Protein 4C92 (pdb70)

Solvent-accessible surface area: 27901 Å² total; per-residue (Å²): 156,84,51,118,69,31,101,44,92,126,98,5,11,0,5,0,45,31,3,16,14,0,4,6,14,12,91,24,63,2,46,98,9,14,4,20,0,64,102,1,22,4,10,14,21,35,71,143,53,74,69,29,0,38,42,114,33,26,43,2,5,0,35,0,48,6,0,0,14,22,3,77,10,72,59,110,42,4,53,117,63,12,141,80,32,100,140,15,89,11,46,85,0,24,58,49,34,58,119,74,28,83,110,74,62,105,105,35,51,120,47,19,49,74,5,21,198,90,6,59,21,47,43,51,94,148,57,34,24,9,115,170,8,103,4,38,123,29,70,67,36,3,6,51,2,0,4,89,52,1,49,107,72,103,5,36,0,2,0,52,36,84,12,61,0,102,4,41,3,72,35,13,43,126,69,15,7,4,87,0,34,110,30,56,64,58,93,60,178,50,24,21,132,21,30,27,9,141,58,5,28,0,37,0,33,0,2,25,2,2,40,11,71,49,102,36,15,69,39,112,50,0,18,48,0,0,106,68,6,0,140,45,57,115,113,132,97,25,6,30,12,27,11,60,130,24,14,90,39,98,0,47,0,26,6,64,19,10,19,31,3,39,0,23,0,8,0,0,12,30,121,12,10,0,0,0,16,90,1,63,7,50,43,22,40,38,63,103,120,54,70,48,77,68,72,82,85,33,80,3,1,4,0,41,0,54,8,0,6,1,5,1,46,91,76,19,3,14,61,64,0,72,119,17,86,54,91,103,5,58,0,7,8,71,98,17,26,14,4,66,3,50,0,58,40,17,27,80,184,13,16,0,4,0,28,112,2,27,34,34,42,26,79,27,35,10,46,46,81,67,92,55,100,76,60,65,22,47,107,18,134,59,5,8,0,33,0,79,26,0,12,11,3,65,21,35,98,124,157,100,72,58,0,68,83,23,3,79,163,5,52,111,95,43,1,3,0,2,2,38,65,48,18,8,0,46,9,54,0,29,1,41,24,132,148,2,14,0,0,0,63,68,0,25,0,71,60,10,24,41,139,64,82,112,59,38,102,110,19,49,70,4,97,16,96,2,1,1,5,7,95,28,0,0,0,1,6,40,49,6,64,139,91,61,11,83,101,11,18,77,87,3,59,30,113,56,0,7,0,0,2,59,24,0,4,4,1,12,9,110,0,68,0,18,29,82,162,23,25,0,0,0,23,92,1,41,2,16,59,25,13,49,139,84,75,91,55,55,67,23,158,38,39,0,14,4,40,9,89,10,1,4,3,1,1,43,59,118,134,149,23,24,100,6,42,85,31,82,102,52,114,0,81,0,57,6,111,51,45,6,26,0,32,0,35,0,70,0,32,16,148,117,21,6,0,2,0,48,96,1,33,1,65,15,91,114,81,100,9,51,43,180,23,29,60,0,2,0,16,2,84,6,1,3,8,5,6,28,38,145,53,61,129,111

InterPro domains:
  IPR001163 Sm domain, eukaryotic/archaea-type [PF01423] (48-113)
  IPR001163 Sm domain, eukaryotic/archaea-type [SM00651] (44-114)
  IPR010920 LSM domain superfamily [SSF50182] (46-134)
  IPR034104 Sm-like protein Lsm1 [cd01728] (40-115)
  IPR044642 U6 snRNA-associated Sm-like protein Lsm1/8 [PTHR15588] (42-142)
  IPR047575 Sm domain [PS52002] (41-118)

GO terms:
  GO:0000932 P-body (C, IDA)
  GO:0005634 nucleus (C, IDA)
  GO:0005737 cytoplasm (C, IDA)
  GO:0003682 chromatin binding (F, IDA)
  GO:0003729 mRNA binding (F, IDA)
  GO:1990726 Lsm1-7-Pat1 complex (C, IDA)
  GO:0000932 P-body (C, IMP)
  GO:0005737 cytoplasm (C, HDA)
  GO:0000288 nuclear-transcribed mRNA catabolic process, deadenylation-dependent decay (P, IMP)
  GO:0000290 deadenylation-dependent decapping of nuclear-transcribed mRNA (P, IMP)
  GO:0005634 nucleus (C, EXP)
  GO:0005737 cytoplasm (C, EXP)
  GO:0005515 protein binding (F, IPI)

B-factor: mean 45.68, std 22.92, range [10.75, 188.54]

Sequence (634 aa):
TAAIVSSVDRKIFVLLRDGRMLFGVLRTFDQYANLILQDCVERIYFSEENKYAEEDRGIFMIRGENVVMLGEVDIDKEDQPLEAMERIPFKEAWLTKQKNDEKRFKEETHKGKKMARHGIVYDFHKSDMYSENLYFQGSGSLFFSFFKTLVDQEVVVELKNDIEIKGTLQSVDQFLNLKLDNISCTDEKKYPHLGSVRNIFIRGSTVRYVYLNKNMVDTNLLQDATRREVMTERKMETPLDLLKLNLDERVYIKLRGARTLVGTLQAFDSHCNIVLSDAVETIYQLNNEELSESERRCEMVFIRGDTVTLISTPMLPLYLLTNAKGQQMQIELKNGEIIQGILTNVDNWMNLTLSNVTEYSEESAINSEDNAESSKAVKLNEIYIRGTFIKFIKLQDNPEILPLEVIDKTINQKVLIVLQSNREFEGTLVGFDDFVNVILEDAVEWLIDPEDESRNEKVMQHHGRMLLSGNNIAILVPGGKKSVTTEFLSDIIGKTVNVKLASGLLYSGRLESIDGFMNVALSSATEHYESNNNKLLNKFNSDVFLRGTQVMYISEQKIAILDLAKYKDSKIRVKLMGGKLVIGVLKGYDQLMNLVLDDTVEYMSISKNARKLGLTVIRGTILVSLSSAEGSDV

Foldseek 3Di:
DDKDKDADWFWKWWAWQQGWIKTFTWGIATPLGFTWGAFIKTKDDDVVQLEIEIDTDGIDTGGNVGTDDMDGDDPVVVCVSNVSGHYDYPVVRVVVVVVVLVVVVVVLVVVQVVVVVVVDHPPDDNSRSD/DDFQCADDAQCNVVSVVVLQAQPWKWWAFPVGKIKIFGFHDADSQGWTKGFQIDIDDDPPDDDDVVDGIDIGDRVGTDDIDDDPVSDDVVSSVVNVVVNVVRVVD/DQDVVNVVVVQAQHWKWWDFPQQKIKIFHWHDADPLGWTKGAFMKMKHWDDPPNDIDIDIDTDGIDIHGSVGTDDMDHD/DVVQVVVVVQAQFWKWWAFPVQKIKIFGWHDADPQGKTKGAFIKIDGPVLVVQPPVHDPHDPIDTDGMDIGGRVGTDDMGGPPD/DDDDPVVVVVVQQQFWKWWQFQAQKIKIAHWNDADPLGFTKGAQIWIWRADPPDNVPIDTPDGDHGIDTHGSVGTDDMGRNPDD/DVVVVVVVVQQQAWKWWAWQQQKIKIAGWPDADPLGWTKGAQIWIDGNDPPDDTPDTDHGIDIDGSVGTPDMGGDDD/DPDDCVVQAQAWKWWAFQVGKIKIFHWHDADPLGWTWGAQIWIAGPHDVRIDTDGTDIHGSVGTDDMDGPDDDDD

CATH classification: 2.30.30.100

Secondary structure (DSSP, 8-state):
-----EEEEEEEEEEETTS-EEEEEEEEE-TT--EEEEEEEEEEEETTTTEEEEEEEEEEEE-GGGEEEEEE--HHHHHHHHHTSEE--HHHHHHHHHHHHHHHHHHHHHHHHHHHTTT------TT---/---TT-SSTT-HHHHHHHTTTTSEEEEEETTS-EEEEEEEEE-TT--EEEEEEEE---SSS---TT---EEE-GGGEEEEEE-GGG--HHHHHHHHHHHHHHHT-/---HHHHHHTTTTSEEEEEETTTEEEEEEEEEE-TT--EEEEEEEEEEEEEETTEEEEEEEEEEEEEE-GGGEEEEE--/-HHHHHHHTSTT-EEEEEETTSEEEEEEEEEE-TT--EEEEEEEEEEHHHHHHTTS-SSTT--EEEEEEEE-GGGEEEEEEP--/----HHHHHHTTBTSEEEEEESSSEEEEEEEEEE-TT--EEEEEEEEEE--SS-TTS-EEEEE--SEEEE-TTSEEEEEET---/-HHHHHHHTTTTSEEEEEETTSEEEEEEEEEE-TT--EEEEEEEEEES-TTS---EE-SS-EEE-GGGEEEEEE---/--S-GGGGTTSEEEEEETTS-EEEEEEEEE-TT--EEEEEEEEE---TT-EEEEEEEEE-GGGEEEEEES--EE-

Radius of gyration: 25.47 Å; Cα contacts (8 Å, |Δi|>4): 1545; chains: 7; bounding box: 62×66×67 Å

Structure (mmCIF, N/CA/C/O backbone):
data_4C92
#
_entry.id   4C92
#
_cell.length_a   61.796
_cell.length_b   90.570
_cell.length_c   68.462
_cell.angle_alpha   90.00
_cell.angle_beta   100.80
_cell.angle_gamma   90.00
#
_symmetry.space_group_name_H-M   'P 1 21 1'
#
loop_
_entity.id
_entity.type
_entity.pdbx_description
1 polymer 'SM-LIKE PROTEIN LSM1'
2 polymer 'U6 SNRNA-ASSOCIATED SM-LIKE PROTEIN LSM2'
3 polymer 'U6 SNRNA-ASSOCIATED SM-LIKE PROTEIN LSM3'
4 polymer 'U6 SNRNA-ASSOCIATED SM-LIKE PROTEIN LSM4'
5 polymer 'U6 SNRNA-ASSOCIATED SM-LIKE PROTEIN LSM5'
6 polymer 'U6 SNRNA-ASSOCIATED SM-LIKE PROTEIN LSM6'
7 polymer 'U6 SNRNA-ASSOCIATED SM-LIKE PROTEIN LSM7'
8 water water
#
loop_
_atom_site.group_PDB
_atom_site.id
_atom_site.type_symbol
_atom_site.label_atom_id
_atom_site.label_alt_id
_atom_site.label_comp_id
_atom_site.label_asym_id
_atom_site.label_entity_id
_atom_site.label_seq_id
_atom_site.pdbx_PDB_ins_code
_atom_site.Cartn_x
_atom_site.Cartn_y
_atom_site.Cartn_z
_atom_site.occupancy
_atom_site.B_iso_or_equiv
_atom_site.auth_seq_id
_atom_site.auth_comp_id
_atom_site.auth_asym_id
_atom_site.auth_atom_id
_atom_site.pdbx_PDB_model_num
ATOM 1 N N . THR A 1 17 ? -19.163 -73.829 79.384 1.00 61.52 43 THR A N 1
ATOM 2 C CA . THR A 1 17 ? -18.198 -74.826 78.925 1.00 61.52 43 THR A CA 1
ATOM 3 C C . THR A 1 17 ? -18.242 -75.012 77.408 1.00 61.52 43 THR A C 1
ATOM 4 O O . THR A 1 17 ? -18.485 -76.111 76.910 1.00 61.52 43 THR A O 1
ATOM 6 N N . ALA A 1 18 ? -18.005 -73.934 76.672 1.00 59.45 44 ALA A N 1
ATOM 7 C CA . ALA A 1 18 ? -18.034 -74.002 75.219 1.00 59.45 44 ALA A CA 1
ATOM 8 C C . ALA A 1 18 ? -16.803 -74.724 74.681 1.00 59.45 44 ALA A C 1
ATOM 9 O O . ALA A 1 18 ? -15.697 -74.566 75.198 1.00 59.45 44 ALA A O 1
ATOM 11 N N . ALA A 1 19 ? -17.005 -75.535 73.652 1.00 50.77 45 ALA A N 1
ATOM 12 C CA . ALA A 1 19 ? -15.886 -76.132 72.938 1.00 50.77 45 ALA A CA 1
ATOM 13 C C . ALA A 1 19 ? -15.284 -75.114 71.973 1.00 50.77 45 ALA A C 1
ATOM 14 O O . ALA A 1 19 ? -15.976 -74.586 71.104 1.00 50.77 45 ALA A O 1
ATOM 16 N N . ILE A 1 20 ? -13.999 -74.826 72.149 1.00 36.60 46 ILE A N 1
ATOM 17 C CA . ILE A 1 20 ? -13.270 -74.019 71.186 1.00 36.60 46 ILE A CA 1
ATOM 18 C C . ILE A 1 20 ? -12.550 -74.933 70.212 1.00 36.60 46 ILE A C 1
ATOM 19 O O . ILE A 1 20 ? -11.429 -75.387 70.465 1.00 36.60 46 ILE A O 1
ATOM 24 N N . VAL A 1 21 ? -13.213 -75.167 69.084 1.00 30.04 47 VAL A N 1
ATOM 25 C CA . VAL A 1 21 ? -12.697 -76.017 68.022 1.00 24.88 47 VAL A CA 1
ATOM 26 C C . VAL A 1 21 ? -11.944 -75.227 66.927 1.00 28.96 47 VAL A C 1
ATOM 27 O O . VAL A 1 21 ? -12.556 -74.580 66.070 1.00 36.86 47 VAL A O 1
ATOM 31 N N . SER A 1 22 ? -10.616 -75.315 66.964 1.00 21.58 48 SER A N 1
ATOM 32 C CA . SER A 1 22 ? -9.737 -74.681 66.000 1.00 23.65 48 SER A CA 1
ATOM 33 C C . SER A 1 22 ? -9.510 -75.493 64.706 1.00 27.94 48 SER A C 1
ATOM 34 O O . SER A 1 22 ? -9.020 -76.639 64.756 1.00 28.31 48 SER A O 1
ATOM 37 N N . SER A 1 23 ? -9.857 -74.898 63.562 1.00 44.81 49 SER A N 1
ATOM 38 C CA . SER A 1 23 ? -9.530 -75.481 62.258 1.00 31.94 49 SER A CA 1
ATOM 39 C C . SER A 1 23 ? -8.234 -74.870 61.741 1.00 24.81 49 SER A C 1
ATOM 40 O O . SER A 1 23 ? -8.121 -73.657 61.581 1.00 42.76 49 SER A O 1
ATOM 43 N N . VAL A 1 24 ? -7.267 -75.700 61.438 1.00 18.33 50 VAL A N 1
ATOM 44 C CA . VAL A 1 24 ? -5.951 -75.303 61.004 1.00 16.77 50 VAL A CA 1
ATOM 45 C C . VAL A 1 24 ? -5.382 -76.242 59.942 1.00 24.70 50 VAL A C 1
ATOM 46 O O . VAL A 1 24 ? -6.021 -77.161 59.548 1.00 35.82 50 VAL A O 1
ATOM 50 N N . ASP A 1 25 ? -4.206 -75.940 59.437 1.00 30.08 51 ASP A N 1
ATOM 51 C CA . ASP A 1 25 ? -3.481 -76.848 58.579 1.00 36.48 51 ASP A CA 1
ATOM 52 C C . ASP A 1 25 ? -1.992 -76.650 58.725 1.00 38.22 51 ASP A C 1
ATOM 53 O O . ASP A 1 25 ? -1.455 -75.879 57.999 1.00 54.35 51 ASP A O 1
ATOM 58 N N . ARG A 1 26 ? -1.325 -77.369 59.597 1.00 21.05 52 ARG A N 1
ATOM 59 C CA . ARG A 1 26 ? 0.095 -77.249 59.734 1.00 19.77 52 ARG A CA 1
ATOM 60 C C . ARG A 1 26 ? 0.752 -78.584 59.703 1.00 14.21 52 ARG A C 1
ATOM 61 O O . ARG A 1 26 ? 0.166 -79.519 59.997 1.00 23.55 52 ARG A O 1
ATOM 69 N N . LYS A 1 27 ? 1.985 -78.649 59.298 1.00 20.37 53 LYS A N 1
ATOM 70 C CA . LYS A 1 27 ? 2.768 -79.865 59.401 1.00 24.99 53 LYS A CA 1
ATOM 71 C C . LYS A 1 27 ? 3.428 -79.808 60.780 1.00 24.61 53 LYS A C 1
ATOM 72 O O . LYS A 1 27 ? 4.090 -78.831 61.127 1.00 41.49 53 LYS A O 1
ATOM 78 N N . ILE A 1 28 ? 3.229 -80.869 61.552 1.00 36.06 54 ILE A N 1
ATOM 79 C CA . ILE A 1 28 ? 3.745 -80.946 62.909 1.00 35.00 54 ILE A CA 1
ATOM 80 C C . ILE A 1 28 ? 4.388 -82.293 63.205 1.00 34.20 54 ILE A C 1
ATOM 81 O O . ILE A 1 28 ? 4.241 -83.268 62.453 1.00 34.56 54 ILE A O 1
ATOM 86 N N . PHE A 1 29 ? 5.113 -82.329 64.316 1.00 31.41 55 PHE A N 1
ATOM 87 C CA . PHE A 1 29 ? 5.455 -83.579 64.959 1.00 30.41 55 PHE A CA 1
ATOM 88 C C . PHE A 1 29 ? 4.647 -83.626 66.254 1.00 27.63 55 PHE A C 1
ATOM 89 O O . PHE A 1 29 ? 4.318 -82.591 66.834 1.00 27.22 55 PHE A O 1
ATOM 97 N N . VAL A 1 30 ? 4.320 -84.840 66.679 1.00 35.32 56 VAL A N 1
ATOM 98 C CA . VAL A 1 30 ? 3.654 -85.090 67.937 1.00 32.96 56 VAL A CA 1
ATOM 99 C C . VAL A 1 30 ? 4.470 -86.168 68.606 1.00 25.68 56 VAL A C 1
ATOM 100 O O . VAL A 1 30 ? 4.830 -87.158 67.964 1.00 34.37 56 VAL A O 1
ATOM 104 N N . LEU A 1 31 ? 4.779 -85.972 69.884 1.00 16.77 57 LEU A N 1
ATOM 105 C CA . LEU A 1 31 ? 5.346 -87.033 70.702 1.00 25.58 57 LEU A CA 1
ATOM 106 C C . LEU A 1 31 ? 4.267 -87.543 71.662 1.00 17.37 57 LEU A C 1
ATOM 107 O O . LEU A 1 31 ? 3.650 -86.742 72.386 1.00 30.67 57 LEU A O 1
ATOM 112 N N . LEU A 1 32 ? 4.011 -88.859 71.651 1.00 16.72 58 LEU A N 1
ATOM 113 C CA . LEU A 1 32 ? 2.979 -89.421 72.529 1.00 28.72 58 LEU A CA 1
ATOM 114 C C . LEU A 1 32 ? 3.557 -89.958 73.839 1.00 19.82 58 LEU A C 1
ATOM 115 O O . LEU A 1 32 ? 4.748 -90.208 73.960 1.00 24.89 58 LEU A O 1
ATOM 120 N N . ARG A 1 33 ? 2.677 -90.171 74.804 1.00 15.64 59 ARG A N 1
ATOM 121 C CA . ARG A 1 33 ? 3.066 -90.621 76.139 1.00 25.27 59 ARG A CA 1
ATOM 122 C C . ARG A 1 33 ? 3.754 -91.980 76.060 1.00 23.43 59 ARG A C 1
ATOM 123 O O . ARG A 1 33 ? 4.633 -92.285 76.867 1.00 34.22 59 ARG A O 1
ATOM 131 N N . ASP A 1 34 ? 3.386 -92.779 75.048 1.00 28.30 60 ASP A N 1
ATOM 132 C CA . ASP A 1 34 ? 3.959 -94.122 74.902 1.00 23.90 60 ASP A CA 1
ATOM 133 C C . ASP A 1 34 ? 5.370 -94.111 74.282 1.00 30.41 60 ASP A C 1
ATOM 134 O O . ASP A 1 34 ? 6.065 -95.126 74.291 1.00 43.03 60 ASP A O 1
ATOM 139 N N . GLY A 1 35 ? 5.783 -92.955 73.765 1.00 32.99 61 GLY A N 1
ATOM 140 C CA . GLY A 1 35 ? 7.140 -92.768 73.281 1.00 19.48 61 GLY A CA 1
ATOM 141 C C . GLY A 1 35 ? 7.246 -92.699 71.757 1.00 15.39 61 GLY A C 1
ATOM 142 O O . GLY A 1 35 ? 8.323 -92.476 71.210 1.00 24.21 61 GLY A O 1
ATOM 143 N N . ARG A 1 36 ? 6.126 -92.848 71.065 1.00 24.26 62 ARG A N 1
ATOM 144 C CA . ARG A 1 36 ? 6.162 -92.816 69.616 1.00 34.59 62 ARG A CA 1
ATOM 145 C C . ARG A 1 36 ? 6.166 -91.392 69.032 1.00 29.56 62 ARG A C 1
ATOM 146 O O . ARG A 1 36 ? 5.563 -90.453 69.586 1.00 20.06 62 ARG A O 1
ATOM 154 N N . MET A 1 37 ? 6.862 -91.238 67.914 1.00 31.52 63 MET A N 1
ATOM 155 C CA . MET A 1 37 ? 6.850 -89.976 67.189 1.00 14.36 63 MET A CA 1
ATOM 156 C C . MET A 1 37 ? 5.958 -90.047 65.944 1.00 20.42 63 MET A C 1
ATOM 157 O O . MET A 1 37 ? 6.138 -90.910 65.076 1.00 25.64 63 MET A O 1
ATOM 162 N N . LEU A 1 38 ? 4.994 -89.140 65.866 1.00 24.84 64 LEU A N 1
ATOM 163 C CA . LEU A 1 38 ? 4.177 -89.005 64.675 1.00 20.40 64 LEU A CA 1
ATOM 164 C C . LEU A 1 38 ? 4.503 -87.709 63.943 1.00 26.69 64 LEU A C 1
ATOM 165 O O . LEU A 1 38 ? 4.812 -86.702 64.570 1.00 19.93 64 LEU A O 1
ATOM 170 N N . PHE A 1 39 ? 4.444 -87.765 62.610 1.00 20.06 65 PHE A N 1
ATOM 171 C CA . PHE A 1 39 ? 4.496 -86.586 61.741 1.00 17.21 65 PHE A CA 1
ATOM 172 C C . PHE A 1 39 ? 3.234 -86.591 60.895 1.00 25.42 65 PHE A C 1
ATOM 173 O O . PHE A 1 39 ? 2.839 -87.631 60.397 1.00 38.54 65 PHE A O 1
ATOM 181 N N . GLY A 1 40 ? 2.589 -85.443 60.738 1.00 22.18 66 GLY A N 1
ATOM 182 C CA . GLY A 1 40 ? 1.375 -85.387 59.945 1.00 15.41 66 GLY A CA 1
ATOM 183 C C . GLY A 1 40 ? 0.888 -83.972 59.708 1.00 19.35 66 GLY A C 1
ATOM 184 O O . GLY A 1 40 ? 1.607 -82.998 59.926 1.00 26.28 66 GLY A O 1
ATOM 185 N N . VAL A 1 41 ? -0.358 -83.861 59.275 1.00 17.07 67 VAL A N 1
ATOM 186 C CA . VAL A 1 41 ? -0.982 -82.562 59.090 1.00 27.92 67 VAL A CA 1
ATOM 187 C C . VAL A 1 41 ? -2.098 -82.347 60.116 1.00 17.69 67 VAL A C 1
ATOM 188 O O . VAL A 1 41 ? -3.121 -83.037 60.135 1.00 13.93 67 VAL A O 1
ATOM 192 N N . LEU A 1 42 ? -1.904 -81.353 60.965 1.00 19.50 68 LEU A N 1
ATOM 193 C CA . LEU A 1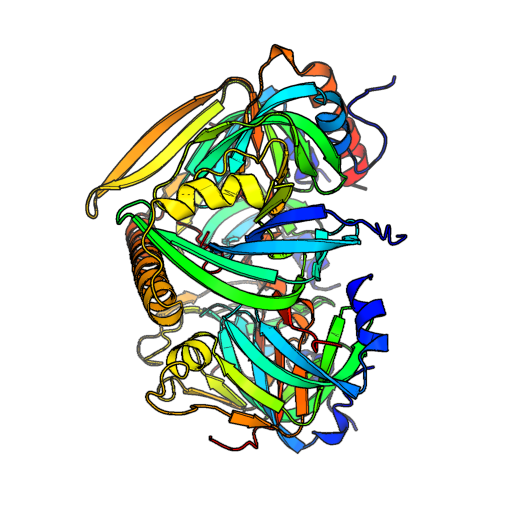 42 ? -2.898 -81.052 61.964 1.00 14.86 68 LEU A CA 1
ATOM 194 C C . LEU A 1 42 ? -4.028 -80.260 61.329 1.00 25.98 68 LEU A C 1
ATOM 195 O O . LEU A 1 42 ? -3.791 -79.262 60.668 1.00 33.43 68 LEU A O 1
ATOM 200 N N . ARG A 1 43 ? -5.257 -80.722 61.516 1.00 17.63 69 ARG A N 1
ATOM 201 C CA . ARG A 1 43 ? -6.418 -80.079 60.911 1.00 15.12 69 ARG A CA 1
ATOM 202 C C . ARG A 1 43 ? -7.356 -79.466 61.944 1.00 16.52 69 ARG A C 1
ATOM 203 O O . ARG A 1 43 ? -8.028 -78.474 61.681 1.00 33.05 69 ARG A O 1
ATOM 211 N N . THR A 1 44 ? -7.420 -80.089 63.113 1.00 18.35 70 THR A N 1
ATOM 212 C CA . THR A 1 44 ? -8.440 -79.758 64.078 1.00 23.50 70 THR A CA 1
ATOM 213 C C . THR A 1 44 ? -7.903 -80.052 65.441 1.00 22.81 70 THR A C 1
ATOM 214 O O . THR A 1 44 ? -7.133 -80.991 65.631 1.00 20.67 70 THR A O 1
ATOM 218 N N . PHE A 1 45 ? -8.272 -79.204 66.383 1.00 20.55 71 PHE A N 1
ATOM 219 C CA . PHE A 1 45 ? -7.993 -79.455 67.789 1.00 25.01 71 PHE A CA 1
ATOM 220 C C . PHE A 1 45 ? -8.933 -78.625 68.641 1.00 25.28 71 PHE A C 1
ATOM 221 O O . PHE A 1 45 ? -9.531 -77.643 68.177 1.00 35.29 71 PHE A O 1
ATOM 229 N N . ASP A 1 46 ? -9.101 -79.074 69.878 1.00 20.35 72 ASP A N 1
ATOM 230 C CA . ASP A 1 46 ? -9.890 -78.351 70.836 1.00 17.38 72 ASP A CA 1
ATOM 231 C C . ASP A 1 46 ? -8.959 -77.948 71.986 1.00 19.12 72 ASP A C 1
ATOM 232 O O . ASP A 1 46 ? -7.745 -78.199 71.929 1.00 25.86 72 ASP A O 1
ATOM 237 N N . GLN A 1 47 ? -9.525 -77.340 73.020 1.00 34.53 73 GLN A N 1
ATOM 238 C CA . GLN A 1 47 ? -8.722 -76.820 74.111 1.00 32.22 73 GLN A CA 1
ATOM 239 C C . GLN A 1 47 ? -8.176 -77.905 75.051 1.00 34.24 73 GLN A C 1
ATOM 240 O O . GLN A 1 47 ? -7.395 -77.624 75.958 1.00 32.50 73 GLN A O 1
ATOM 246 N N . TYR A 1 48 ? -8.582 -79.149 74.834 1.00 23.65 74 TYR A N 1
ATOM 247 C CA . TYR A 1 48 ? -8.032 -80.260 75.601 1.00 24.00 74 TYR A CA 1
ATOM 248 C C . TYR A 1 48 ? -6.846 -80.903 74.900 1.00 28.04 74 TYR A C 1
ATOM 249 O O . TYR A 1 48 ? -6.271 -81.865 75.398 1.00 24.33 74 TYR A O 1
ATOM 258 N N . ALA A 1 49 ? -6.491 -80.363 73.737 1.00 31.55 75 ALA A N 1
ATOM 259 C CA . ALA A 1 49 ? -5.434 -80.913 72.897 1.00 24.08 75 ALA A CA 1
ATOM 260 C C . ALA A 1 49 ? -5.798 -82.275 72.269 1.00 24.62 75 ALA A C 1
ATOM 261 O O . ALA A 1 49 ? -4.921 -83.086 71.964 1.00 22.62 75 ALA A O 1
ATOM 263 N N . ASN A 1 50 ? -7.094 -82.516 72.091 1.00 30.08 76 ASN A N 1
ATOM 264 C CA . ASN A 1 50 ? -7.552 -83.586 71.217 1.00 37.92 76 ASN A CA 1
ATOM 265 C C . ASN A 1 50 ? -7.234 -83.181 69.766 1.00 32.81 76 ASN A C 1
ATOM 266 O O . ASN A 1 50 ? -7.542 -82.069 69.363 1.00 34.88 76 ASN A O 1
ATOM 271 N N . LEU A 1 51 ? -6.605 -84.060 68.994 1.00 24.75 77 LEU A N 1
ATOM 272 C CA . LEU A 1 51 ? -6.161 -83.691 67.648 1.00 25.59 77 LEU A CA 1
ATOM 273 C C . LEU A 1 51 ? -6.710 -84.591 66.557 1.00 17.28 77 LEU A C 1
ATOM 274 O O . LEU A 1 51 ? -6.896 -85.802 66.747 1.00 16.93 77 LEU A O 1
ATOM 279 N N . ILE A 1 52 ? -6.948 -83.992 65.402 1.00 26.45 78 ILE A N 1
ATOM 280 C CA . ILE A 1 52 ? -7.194 -84.743 64.196 1.00 30.17 78 ILE A CA 1
ATOM 281 C C . ILE A 1 52 ? -6.043 -84.465 63.247 1.00 19.64 78 ILE A C 1
ATOM 282 O O . ILE A 1 52 ? -5.791 -83.302 62.864 1.00 21.55 78 ILE A O 1
ATOM 287 N N . LEU A 1 53 ? -5.334 -85.538 62.898 1.00 22.59 79 LEU A N 1
ATOM 288 C CA . LEU A 1 53 ? -4.206 -85.462 61.997 1.00 32.64 79 LEU A CA 1
ATOM 289 C C . LEU A 1 53 ? -4.501 -86.182 60.688 1.00 25.42 79 LEU A C 1
ATOM 290 O O . LEU A 1 53 ? -5.186 -87.211 60.661 1.00 23.87 79 LEU A O 1
ATOM 295 N N . GLN A 1 54 ? -3.940 -85.638 59.616 1.00 30.33 80 GLN A N 1
ATOM 296 C CA . GLN A 1 54 ? -4.130 -86.140 58.264 1.00 24.86 80 GLN A CA 1
ATOM 297 C C . GLN A 1 54 ? -2.773 -86.621 57.798 1.00 23.75 80 GLN A C 1
ATOM 298 O O . GLN A 1 54 ? -1.749 -86.114 58.264 1.00 26.68 80 GLN A O 1
ATOM 304 N N . ASP A 1 55 ? -2.760 -87.600 56.897 1.00 17.06 81 ASP A N 1
ATOM 305 C CA . ASP A 1 55 ? -1.515 -88.123 56.331 1.00 16.44 81 ASP A CA 1
ATOM 306 C C . ASP A 1 55 ? -0.433 -88.378 57.369 1.00 23.06 81 ASP A C 1
ATOM 307 O O . ASP A 1 55 ? 0.716 -87.994 57.191 1.00 26.23 81 ASP A O 1
ATOM 312 N N . CYS A 1 56 ? -0.808 -89.031 58.464 1.00 20.42 82 CYS A N 1
ATOM 313 C CA . CYS A 1 56 ? 0.159 -89.354 59.502 1.00 18.70 82 CYS A CA 1
ATOM 314 C C . CYS A 1 56 ? 1.219 -90.343 59.084 1.00 23.73 82 CYS A C 1
ATOM 315 O O . CYS A 1 56 ? 0.970 -91.264 58.317 1.00 41.72 82 CYS A O 1
ATOM 318 N N . VAL A 1 57 ? 2.380 -90.172 59.697 1.00 36.62 83 VAL A N 1
ATOM 319 C CA . VAL A 1 57 ? 3.511 -91.055 59.543 1.00 40.82 83 VAL A CA 1
ATOM 320 C C . VAL A 1 57 ? 4.105 -91.370 60.916 1.00 39.69 83 VAL A C 1
ATOM 321 O O . VAL A 1 57 ? 4.374 -90.467 61.709 1.00 35.79 83 VAL A O 1
ATOM 325 N N . GLU A 1 58 ? 4.283 -92.647 61.222 1.00 34.14 84 GLU A N 1
ATOM 326 C CA . GLU A 1 58 ? 5.061 -92.997 62.396 1.00 21.65 84 GLU A CA 1
ATOM 327 C C . GLU A 1 58 ? 6.517 -93.202 62.017 1.00 21.65 84 GLU A C 1
ATOM 328 O O . GLU A 1 58 ? 6.847 -94.001 61.137 1.00 30.08 84 GLU A O 1
ATOM 334 N N . ARG A 1 59 ? 7.379 -92.472 62.708 1.00 23.75 85 ARG A N 1
ATOM 335 C CA . ARG A 1 59 ? 8.802 -92.444 62.441 1.00 30.55 85 ARG A CA 1
ATOM 336 C C . ARG A 1 59 ? 9.532 -92.832 63.710 1.00 32.25 85 ARG A C 1
ATOM 337 O O . ARG A 1 59 ? 9.211 -92.339 64.793 1.00 29.11 85 ARG A O 1
ATOM 345 N N . ILE A 1 60 ? 10.496 -93.734 63.570 1.00 26.97 86 ILE A N 1
ATOM 346 C CA . ILE A 1 60 ? 11.370 -94.150 64.650 1.00 19.29 86 ILE A CA 1
ATOM 347 C C . ILE A 1 60 ? 12.820 -93.812 64.296 1.00 40.33 86 ILE A C 1
ATOM 348 O O . ILE A 1 60 ? 13.277 -94.100 63.182 1.00 27.71 86 ILE A O 1
ATOM 353 N N . TYR A 1 61 ? 13.537 -93.181 65.224 1.00 34.27 87 TYR A N 1
ATOM 354 C CA . TYR A 1 61 ? 14.945 -92.843 65.013 1.00 30.24 87 TYR A CA 1
ATOM 355 C C . TYR A 1 61 ? 15.843 -93.670 65.920 1.00 28.70 87 TYR A C 1
ATOM 356 O O . TYR A 1 61 ? 15.487 -93.973 67.054 1.00 46.08 87 TYR A O 1
ATOM 365 N N . PHE A 1 62 ? 17.000 -94.050 65.398 1.00 48.61 88 PHE A N 1
ATOM 366 C CA . PHE A 1 62 ? 18.086 -94.600 66.191 1.00 60.88 88 PHE A CA 1
ATOM 367 C C . PHE A 1 62 ? 19.322 -93.884 65.683 1.00 70.87 88 PHE A C 1
ATOM 368 O O . PHE A 1 62 ? 20.016 -94.386 64.797 1.00 58.61 88 PHE A O 1
ATOM 376 N N . SER A 1 63 ? 19.578 -92.698 66.218 1.00 77.94 89 SER A N 1
ATOM 377 C CA . SER A 1 63 ? 20.723 -91.905 65.794 1.00 74.82 89 SER A CA 1
ATOM 378 C C . SER A 1 63 ? 22.026 -92.573 66.227 1.00 81.55 89 SER A C 1
ATOM 379 O O . SER A 1 63 ? 23.092 -92.308 65.668 1.00 76.56 89 SER A O 1
ATOM 382 N N . GLU A 1 64 ? 21.925 -93.453 67.217 1.00 81.06 90 GLU A N 1
ATOM 383 C CA . GLU A 1 64 ? 23.080 -94.177 67.725 1.00 79.61 90 GLU A CA 1
ATOM 384 C C . GLU A 1 64 ? 23.537 -95.272 66.756 1.00 83.19 90 GLU A C 1
ATOM 385 O O . GLU A 1 64 ? 24.561 -95.918 66.978 1.00 66.51 90 GLU A O 1
ATOM 391 N N . GLU A 1 65 ? 22.782 -95.484 65.682 1.00 59.72 91 GLU A N 1
ATOM 392 C CA . GLU A 1 65 ? 23.175 -96.460 64.666 1.00 57.25 91 GLU A CA 1
ATOM 393 C C . GLU A 1 65 ? 22.972 -95.961 63.239 1.00 51.67 91 GLU A C 1
ATOM 394 O O . GLU A 1 65 ? 23.131 -96.724 62.285 1.00 65.08 91 GLU A O 1
ATOM 396 N N . ASN A 1 66 ? 22.641 -94.679 63.103 1.00 61.01 92 ASN A N 1
ATOM 397 C CA . ASN A 1 66 ? 22.362 -94.058 61.803 1.00 66.06 92 ASN A CA 1
ATOM 398 C C . ASN A 1 66 ? 21.262 -94.759 61.007 1.00 59.66 92 ASN A C 1
ATOM 399 O O . ASN A 1 66 ? 21.354 -94.893 59.781 1.00 66.69 92 ASN A O 1
ATOM 404 N N . LYS A 1 67 ? 20.228 -95.204 61.718 1.00 65.08 93 LYS A N 1
ATOM 405 C CA . LYS A 1 67 ? 19.094 -95.886 61.107 1.00 74.85 93 LYS A CA 1
ATOM 406 C C . LYS A 1 67 ? 17.763 -95.274 61.521 1.00 70.60 93 LYS A C 1
ATOM 407 O O . LYS A 1 67 ? 17.623 -94.759 62.629 1.00 76.44 93 LYS A O 1
ATOM 413 N N . TYR A 1 68 ? 16.788 -95.345 60.621 1.00 41.05 94 TYR A N 1
ATOM 414 C CA . TYR A 1 68 ? 15.448 -94.856 60.888 1.00 44.52 94 TYR A CA 1
ATOM 415 C C . TYR A 1 68 ? 14.420 -95.697 60.153 1.00 36.29 94 TYR A C 1
ATOM 416 O O . TYR A 1 68 ? 14.773 -96.558 59.357 1.00 53.16 94 TYR A O 1
ATOM 425 N N . ALA A 1 69 ? 13.145 -95.437 60.418 1.00 24.15 95 ALA A N 1
ATOM 426 C CA . ALA A 1 69 ? 12.058 -96.199 59.813 1.00 28.39 95 ALA A CA 1
ATOM 427 C C . ALA A 1 69 ? 10.789 -95.366 59.778 1.00 37.72 95 ALA A C 1
ATOM 428 O O . ALA A 1 69 ? 10.537 -94.554 60.670 1.00 45.74 95 ALA A O 1
ATOM 430 N N . GLU A 1 70 ? 10.011 -95.545 58.719 1.00 36.39 96 GLU A N 1
ATOM 431 C CA . GLU A 1 70 ? 8.716 -94.892 58.592 1.00 18.07 96 GLU A CA 1
ATOM 432 C C . GLU A 1 70 ? 7.662 -95.929 58.262 1.00 23.14 96 GLU A C 1
ATOM 433 O O . GLU A 1 70 ? 7.964 -97.019 57.788 1.00 54.16 96 GLU A O 1
ATOM 439 N N . GLU A 1 71 ? 6.418 -95.564 58.529 1.00 21.32 97 GLU A N 1
ATOM 440 C CA . GLU A 1 71 ? 5.275 -96.348 58.126 1.00 22.93 97 GLU A CA 1
ATOM 441 C C . GLU A 1 71 ? 4.086 -95.402 58.161 1.00 23.81 97 GLU A C 1
ATOM 442 O O . GLU A 1 71 ? 4.008 -94.550 59.064 1.00 24.09 97 GLU A O 1
ATOM 448 N N . ASP A 1 72 ? 3.174 -95.541 57.199 1.00 29.52 98 ASP A N 1
ATOM 449 C CA . ASP A 1 72 ? 2.006 -94.662 57.083 1.00 43.64 98 ASP A CA 1
ATOM 450 C C . ASP A 1 72 ? 0.887 -95.041 58.050 1.00 25.88 98 ASP A C 1
ATOM 451 O O . ASP A 1 72 ? 0.644 -96.227 58.300 1.00 24.15 98 ASP A O 1
ATOM 456 N N . ARG A 1 73 ? 0.197 -94.031 58.577 1.00 20.02 99 ARG A N 1
ATOM 457 C CA . ARG A 1 73 ? -0.830 -94.235 59.592 1.00 22.40 99 ARG A CA 1
ATOM 458 C C . ARG A 1 73 ? -2.140 -93.571 59.194 1.00 28.02 99 ARG A C 1
ATOM 459 O O . ARG A 1 73 ? -3.183 -93.874 59.752 1.00 34.66 99 ARG A O 1
ATOM 467 N N . GLY A 1 74 ? -2.092 -92.662 58.230 1.00 26.98 100 GLY A N 1
ATOM 468 C CA . GLY A 1 74 ? -3.316 -92.107 57.685 1.00 19.45 100 GLY A CA 1
ATOM 469 C C . GLY A 1 74 ? -3.956 -91.011 58.521 1.00 20.80 100 GLY A C 1
ATOM 470 O O . GLY A 1 74 ? -3.310 -90.021 58.879 1.00 24.67 100 GLY A O 1
ATOM 471 N N . ILE A 1 75 ? -5.245 -91.183 58.790 1.00 27.09 101 ILE A N 1
ATOM 472 C CA . ILE A 1 75 ? -6.030 -90.237 59.556 1.00 30.33 101 ILE A CA 1
ATOM 473 C C . ILE A 1 75 ? -6.148 -90.682 61.026 1.00 34.93 101 ILE A C 1
ATOM 474 O O . ILE A 1 75 ? -6.763 -91.710 61.341 1.00 29.70 101 ILE A O 1
ATOM 479 N N . PHE A 1 76 ? -5.547 -89.882 61.906 1.00 30.16 102 PHE A N 1
ATOM 480 C CA . PHE A 1 76 ? -5.503 -90.139 63.347 1.00 42.79 102 PHE A CA 1
ATOM 481 C C . PHE A 1 76 ? -6.311 -89.133 64.159 1.00 33.96 102 PHE A C 1
ATOM 482 O O . PHE A 1 76 ? -6.127 -87.910 64.049 1.00 29.27 102 PHE A O 1
ATOM 490 N N . MET A 1 77 ? -7.206 -89.657 64.983 1.00 16.31 103 MET A N 1
ATOM 491 C CA . MET A 1 77 ? -7.779 -88.871 66.048 1.00 24.75 103 MET A CA 1
ATOM 492 C C . MET A 1 77 ? -7.051 -89.254 67.325 1.00 25.65 103 MET A C 1
ATOM 493 O O . MET A 1 77 ? -7.023 -90.416 67.694 1.00 29.00 103 MET A O 1
ATOM 498 N N . ILE A 1 78 ? -6.461 -88.265 67.988 1.00 14.71 104 ILE A N 1
ATOM 499 C CA . ILE A 1 78 ? -5.677 -88.501 69.188 1.00 19.15 104 ILE A CA 1
ATOM 500 C C . ILE A 1 78 ? -6.288 -87.783 70.378 1.00 23.91 104 ILE A C 1
ATOM 501 O O . ILE A 1 78 ? -6.575 -86.590 70.320 1.00 15.44 104 ILE A O 1
ATOM 506 N N . ARG A 1 79 ? -6.505 -88.536 71.446 1.00 12.93 105 ARG A N 1
ATOM 507 C CA . ARG A 1 79 ? -6.969 -87.983 72.730 1.00 14.99 105 ARG A CA 1
ATOM 508 C C . ARG A 1 79 ? -5.844 -87.233 73.430 1.00 12.85 105 ARG A C 1
ATOM 509 O O . ARG A 1 79 ? -4.722 -87.713 73.496 1.00 11.68 105 ARG A O 1
ATOM 517 N N . GLY A 1 80 ? -6.147 -86.012 73.866 1.00 25.40 106 GLY A N 1
ATOM 518 C CA . GLY A 1 80 ? -5.162 -85.081 74.391 1.00 20.69 106 GLY A CA 1
ATOM 519 C C . GLY A 1 80 ? -4.312 -85.489 75.582 1.00 15.75 106 GLY A C 1
ATOM 520 O O . GLY A 1 80 ? -3.143 -85.093 75.683 1.00 15.91 106 GLY A O 1
ATOM 521 N N . GLU A 1 81 ? -4.867 -86.277 76.494 1.00 23.54 107 GLU A N 1
ATOM 522 C CA . GLU A 1 81 ? -4.051 -86.729 77.617 1.00 21.76 107 GLU A CA 1
ATOM 523 C C . GLU A 1 81 ? -2.876 -87.619 77.178 1.00 25.79 107 GLU A C 1
ATOM 524 O O . GLU A 1 81 ? -1.887 -87.755 77.891 1.00 14.23 107 GLU A O 1
ATOM 530 N N . ASN A 1 82 ? -2.947 -88.178 75.978 1.00 17.46 108 ASN A N 1
ATOM 531 C CA . ASN A 1 82 ? -1.851 -89.002 75.488 1.00 16.92 108 ASN A CA 1
ATOM 532 C C . ASN A 1 82 ? -0.700 -88.229 74.835 1.00 22.04 108 ASN A C 1
ATOM 533 O O . ASN A 1 82 ? 0.325 -88.799 74.483 1.00 19.24 108 ASN A O 1
ATOM 538 N N . VAL A 1 83 ? -0.836 -86.929 74.731 1.00 13.48 109 VAL A N 1
ATOM 539 C CA . VAL A 1 83 ? 0.190 -86.074 74.184 1.00 22.40 109 VAL A CA 1
ATOM 540 C C . VAL A 1 83 ? 1.200 -85.562 75.192 1.00 32.15 109 VAL A C 1
ATOM 541 O O . VAL A 1 83 ? 0.858 -85.149 76.241 1.00 16.36 109 VAL A O 1
ATOM 545 N N . VAL A 1 84 ? 2.458 -85.632 74.818 1.00 34.60 110 VAL A N 1
ATOM 546 C CA . VAL A 1 84 ? 3.522 -85.040 75.572 1.00 22.76 110 VAL A CA 1
ATOM 547 C C . VAL A 1 84 ? 3.843 -83.676 75.001 1.00 25.39 110 VAL A C 1
ATOM 548 O O . VAL A 1 84 ? 3.701 -82.702 75.649 1.00 29.47 110 VAL A O 1
ATOM 552 N N . MET A 1 85 ? 4.219 -83.622 73.749 1.00 45.31 111 MET A N 1
ATOM 553 C CA . MET A 1 85 ? 4.460 -82.370 73.075 1.00 37.36 111 MET A CA 1
ATOM 554 C C . MET A 1 85 ? 4.250 -82.456 71.585 1.00 37.53 111 MET A C 1
ATOM 555 O O . MET A 1 85 ? 4.347 -83.484 71.001 1.00 26.59 111 MET A O 1
ATOM 560 N N . LEU A 1 86 ? 4.011 -81.317 70.988 1.00 30.84 112 LEU A N 1
ATOM 561 C CA . LEU A 1 86 ? 3.915 -81.201 69.569 1.00 30.84 112 LEU A CA 1
ATOM 562 C C . LEU A 1 86 ? 4.462 -79.855 69.112 1.00 30.84 112 LEU A C 1
ATOM 563 O O . LEU A 1 86 ? 4.607 -78.917 69.905 1.00 30.84 112 LEU A O 1
ATOM 568 N N . GLY A 1 87 ? 4.766 -79.767 67.818 1.00 26.95 113 GLY A N 1
ATOM 569 C CA . GLY A 1 87 ? 5.313 -78.546 67.267 1.00 26.95 113 GLY A CA 1
ATOM 570 C C . GLY A 1 87 ? 5.406 -78.565 65.758 1.00 26.95 113 GLY A C 1
ATOM 571 O O . GLY A 1 87 ? 5.619 -79.601 65.130 1.00 26.95 113 GLY A O 1
ATOM 572 N N . GLU A 1 88 ? 5.235 -77.385 65.188 1.00 31.40 114 GLU A N 1
ATOM 573 C CA . GLU A 1 88 ? 5.333 -77.184 63.752 1.00 31.40 114 GLU A CA 1
ATOM 574 C C . GLU A 1 88 ? 6.722 -77.533 63.277 1.00 31.40 114 GLU A C 1
ATOM 575 O O . GLU A 1 88 ? 7.713 -77.214 63.922 1.00 31.40 114 GLU A O 1
ATOM 581 N N . VAL A 1 89 ? 6.781 -78.203 62.137 1.00 24.14 115 VAL A N 1
ATOM 582 C CA . VAL A 1 89 ? 8.020 -78.763 61.640 1.00 24.14 115 VAL A CA 1
ATOM 583 C C . VAL A 1 89 ? 8.122 -78.351 60.145 1.00 24.14 115 VAL A C 1
ATOM 584 O O . VAL A 1 89 ? 7.122 -77.984 59.527 1.00 24.14 115 VAL A O 1
ATOM 588 N N . ASP A 1 90 ? 9.321 -78.352 59.580 1.00 25.32 116 ASP A N 1
ATOM 589 C CA . ASP A 1 90 ? 9.447 -78.211 58.114 1.00 25.32 116 ASP A CA 1
ATOM 590 C C . ASP A 1 90 ? 9.861 -79.556 57.561 1.00 25.32 116 ASP A C 1
ATOM 591 O O . ASP A 1 90 ? 11.009 -79.967 57.749 1.00 25.32 116 ASP A O 1
ATOM 596 N N . ILE A 1 91 ? 8.924 -80.225 56.890 1.00 29.80 117 ILE A N 1
ATOM 597 C CA . ILE A 1 91 ? 9.106 -81.614 56.441 1.00 29.80 117 ILE A CA 1
ATOM 598 C C . ILE A 1 91 ? 10.354 -81.783 55.587 1.00 29.80 117 ILE A C 1
ATOM 599 O O . ILE A 1 91 ? 11.201 -82.649 55.861 1.00 29.80 117 ILE A O 1
ATOM 604 N N . ASP A 1 92 ? 10.456 -80.945 54.558 1.00 48.56 118 ASP A N 1
ATOM 605 C CA . ASP A 1 92 ? 11.624 -80.926 53.686 1.00 48.56 118 ASP A CA 1
ATOM 606 C C . ASP A 1 92 ? 12.918 -80.801 54.480 1.00 48.56 118 ASP A C 1
ATOM 607 O O . ASP A 1 92 ? 13.837 -81.569 54.255 1.00 48.56 118 ASP A O 1
ATOM 612 N N . LYS A 1 93 ? 12.976 -79.861 55.423 1.00 36.60 119 LYS A N 1
ATOM 613 C CA . LYS A 1 93 ? 14.176 -79.705 56.256 1.00 36.60 119 LYS A CA 1
ATOM 614 C C . LYS A 1 93 ? 14.505 -80.946 57.096 1.00 36.60 119 LYS A C 1
ATOM 615 O O . LYS A 1 93 ? 15.672 -81.275 57.298 1.00 36.60 119 LYS A O 1
ATOM 617 N N . GLU A 1 94 ? 13.487 -81.641 57.587 1.00 30.98 120 GLU A N 1
ATOM 618 C CA . GLU A 1 94 ? 13.742 -82.815 58.430 1.00 30.98 120 GLU A CA 1
ATOM 619 C C . GLU A 1 94 ? 14.129 -84.040 57.601 1.00 30.98 120 GLU A C 1
ATOM 620 O O . GLU A 1 94 ? 14.492 -85.092 58.151 1.00 30.98 120 GLU A O 1
ATOM 626 N N . ASP A 1 95 ? 13.915 -83.950 56.304 1.00 38.25 121 ASP A N 1
ATOM 627 C CA . ASP A 1 95 ? 14.358 -84.978 55.397 1.00 38.25 121 ASP A CA 1
ATOM 628 C C . ASP A 1 95 ? 15.853 -85.074 55.337 1.00 38.25 121 ASP A C 1
ATOM 629 O O . ASP A 1 95 ? 16.393 -86.133 55.285 1.00 38.25 121 ASP A O 1
ATOM 634 N N . GLN A 1 96 ? 16.520 -83.941 55.384 1.00 43.99 122 GLN A N 1
ATOM 635 C CA . GLN A 1 96 ? 17.909 -83.905 55.047 1.00 43.99 122 GLN A CA 1
ATOM 636 C C . GLN A 1 96 ? 18.730 -84.797 55.933 1.00 43.99 122 GLN A C 1
ATOM 637 O O . GLN A 1 96 ? 19.553 -85.525 55.448 1.00 43.99 122 GLN A O 1
ATOM 643 N N . PRO A 1 97 ? 18.479 -84.818 57.217 1.00 51.71 123 PRO A N 1
ATOM 644 C CA . PRO A 1 97 ? 19.210 -85.710 58.108 1.00 51.71 123 PRO A CA 1
ATOM 645 C C . PRO A 1 97 ? 18.960 -87.154 57.794 1.00 51.71 123 PRO A C 1
ATOM 646 O O . PRO A 1 97 ? 19.810 -87.974 58.050 1.00 51.71 123 PRO A O 1
ATOM 650 N N . LEU A 1 98 ? 17.766 -87.457 57.332 1.00 45.49 124 LEU A N 1
ATOM 651 C CA . LEU A 1 98 ? 17.414 -88.790 56.894 1.00 45.49 124 LEU A CA 1
ATOM 652 C C . LEU A 1 98 ? 18.232 -89.243 55.695 1.00 45.49 124 LEU A C 1
ATOM 653 O O . LEU A 1 98 ? 18.603 -90.381 55.601 1.00 45.49 124 LEU A O 1
ATOM 658 N N . GLU A 1 99 ? 18.551 -88.322 54.806 1.00 74.64 125 GLU A N 1
ATOM 659 C CA . GLU A 1 99 ? 19.259 -88.652 53.583 1.00 74.64 125 GLU A CA 1
ATOM 660 C C . GLU A 1 99 ? 20.584 -89.324 53.901 1.00 74.64 125 GLU A C 1
ATOM 661 O O . GLU A 1 99 ? 21.016 -90.184 53.165 1.00 74.64 125 GLU A O 1
ATOM 667 N N . ALA A 1 100 ? 21.242 -88.904 54.969 1.00 69.28 126 ALA A N 1
ATOM 668 C CA . ALA A 1 100 ? 22.496 -89.528 55.356 1.00 69.28 126 ALA A CA 1
ATOM 669 C C . ALA A 1 100 ? 22.267 -90.742 56.245 1.00 69.28 126 ALA A C 1
ATOM 670 O O . ALA A 1 100 ? 23.219 -91.310 56.773 1.00 69.28 126 ALA A O 1
ATOM 672 N N . MET A 1 101 ? 21.012 -91.147 56.409 1.00 47.44 127 MET A N 1
ATOM 673 C CA . MET A 1 101 ? 20.694 -92.267 57.293 1.00 47.44 127 MET A CA 1
ATOM 674 C C . MET A 1 101 ? 20.167 -93.477 56.530 1.00 47.44 127 MET A C 1
ATOM 675 O O . MET A 1 101 ? 19.551 -93.335 55.464 1.00 47.44 127 MET A O 1
ATOM 680 N N . GLU A 1 102 ? 20.409 -94.661 57.097 1.00 47.51 128 GLU A N 1
ATOM 681 C CA . GLU A 1 102 ? 19.940 -95.922 56.530 1.00 47.51 128 GLU A CA 1
ATOM 682 C C . GLU A 1 102 ? 18.528 -96.272 56.989 1.00 47.51 128 GLU A C 1
ATOM 683 O O . GLU A 1 102 ? 18.301 -96.523 58.170 1.00 47.51 128 GLU A O 1
ATOM 689 N N . ARG A 1 103 ? 17.583 -96.303 56.054 1.00 54.24 129 ARG A N 1
ATOM 690 C CA . ARG A 1 103 ? 16.212 -96.671 56.380 1.00 54.24 129 ARG A CA 1
ATOM 691 C C . ARG A 1 103 ? 16.060 -98.177 56.545 1.00 54.24 129 ARG A C 1
ATOM 692 O O . ARG A 1 103 ? 16.362 -98.938 55.630 1.00 54.24 129 ARG A O 1
ATOM 700 N N . ILE A 1 104 ? 15.589 -98.601 57.714 1.00 32.44 130 ILE A N 1
ATOM 701 C CA . ILE A 1 104 ? 15.308 -100.020 57.968 1.00 32.44 130 ILE A CA 1
ATOM 702 C C . ILE A 1 104 ? 13.800 -100.288 57.995 1.00 32.44 130 ILE A C 1
ATOM 703 O O . ILE A 1 104 ? 13.003 -99.342 58.034 1.00 32.44 130 ILE A O 1
ATOM 708 N N . PRO A 1 105 ? 13.400 -101.575 57.922 1.00 33.29 131 PRO A N 1
ATOM 709 C CA . PRO A 1 105 ? 11.959 -101.856 57.906 1.00 33.29 131 PRO A CA 1
ATOM 710 C C . PRO A 1 105 ? 11.317 -101.484 59.232 1.00 33.29 131 PRO A C 1
ATOM 711 O O . PRO A 1 105 ? 11.962 -101.609 60.272 1.00 33.29 131 PRO A O 1
ATOM 715 N N . PHE A 1 106 ? 10.066 -101.039 59.184 1.00 47.69 132 PHE A N 1
ATOM 716 C CA . PHE A 1 106 ? 9.398 -100.575 60.383 1.00 47.69 132 PHE A CA 1
ATOM 717 C C . PHE A 1 106 ? 9.284 -101.675 61.437 1.00 47.69 132 PHE A C 1
ATOM 718 O O . PHE A 1 106 ? 9.507 -101.414 62.614 1.00 47.69 132 PHE A O 1
ATOM 726 N N . LYS A 1 107 ? 8.957 -102.895 61.009 1.00 44.11 133 LYS A N 1
ATOM 727 C CA . LYS A 1 107 ? 8.837 -104.026 61.931 1.00 44.11 133 LYS A CA 1
ATOM 728 C C . LYS A 1 107 ? 10.123 -104.264 62.722 1.00 44.11 133 LYS A C 1
ATOM 729 O O . LYS A 1 107 ? 10.092 -104.424 63.938 1.00 44.11 133 LYS A O 1
ATOM 735 N N . GLU A 1 108 ? 11.259 -104.258 62.036 1.00 37.23 134 GLU A N 1
ATOM 736 C CA . GLU A 1 108 ? 12.539 -104.415 62.718 1.00 37.23 134 GLU A CA 1
ATOM 737 C C . GLU A 1 108 ? 12.809 -103.297 63.744 1.00 37.23 134 GLU A C 1
ATOM 738 O O . GLU A 1 108 ? 13.331 -103.538 64.835 1.00 37.23 134 GLU A O 1
ATOM 744 N N . ALA A 1 109 ? 12.473 -102.071 63.367 1.00 36.59 135 ALA A N 1
ATOM 745 C CA . ALA A 1 109 ? 12.714 -100.914 64.209 1.00 36.59 135 ALA A CA 1
ATOM 746 C C . ALA A 1 109 ? 11.773 -100.919 65.419 1.00 36.59 135 ALA A C 1
ATOM 747 O O . ALA A 1 109 ? 12.178 -100.612 66.534 1.00 36.59 135 ALA A O 1
ATOM 749 N N . TRP A 1 110 ? 10.514 -101.261 65.167 1.00 31.74 136 TRP A N 1
ATOM 750 C CA . TRP A 1 110 ? 9.503 -101.375 66.185 1.00 31.74 136 TRP A CA 1
ATOM 751 C C . TRP A 1 110 ? 9.912 -102.417 67.202 1.00 31.74 136 TRP A C 1
ATOM 752 O O . TRP A 1 110 ? 9.654 -102.274 68.396 1.00 31.74 136 TRP A O 1
ATOM 763 N N . LEU A 1 111 ? 10.535 -103.483 66.722 1.00 40.65 137 LEU A N 1
ATOM 764 C CA . LEU A 1 111 ? 10.913 -104.579 67.592 1.00 40.65 137 LEU A CA 1
ATOM 765 C C . LEU A 1 111 ? 12.096 -104.165 68.438 1.00 40.65 137 LEU A C 1
ATOM 766 O O . LEU A 1 111 ? 12.161 -104.474 69.621 1.00 40.65 137 LEU A O 1
ATOM 771 N N . THR A 1 112 ? 13.030 -103.457 67.818 1.00 51.57 138 THR A N 1
ATOM 772 C CA . THR A 1 112 ? 14.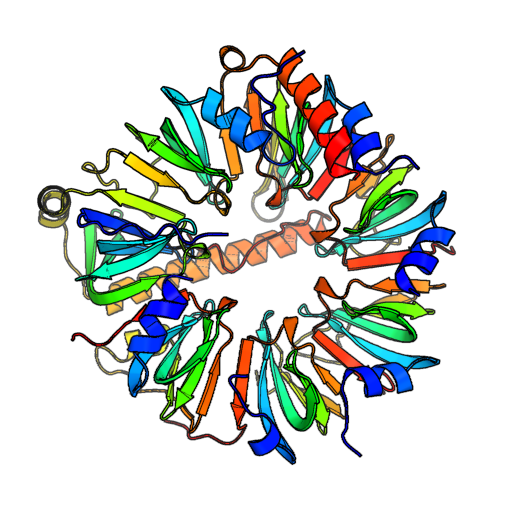143 -102.879 68.549 1.00 51.57 138 THR A CA 1
ATOM 773 C C . THR A 1 112 ? 13.594 -101.958 69.632 1.00 51.57 138 THR A C 1
ATOM 774 O O . THR A 1 112 ? 13.970 -102.078 70.796 1.00 51.57 138 THR A O 1
ATOM 778 N N . LYS A 1 113 ? 12.681 -101.066 69.253 1.00 37.24 139 LYS A N 1
ATOM 779 C CA . LYS A 1 113 ? 12.130 -100.100 70.200 1.00 37.24 139 LYS A CA 1
ATOM 780 C C . LYS A 1 113 ? 11.406 -100.780 71.375 1.00 37.24 139 LYS A C 1
ATOM 781 O O . LYS A 1 113 ? 11.531 -100.351 72.523 1.00 37.24 139 LYS A O 1
ATOM 787 N N . GLN A 1 114 ? 10.655 -101.834 71.074 1.00 45.75 140 GLN A N 1
ATOM 788 C CA . GLN A 1 114 ? 9.986 -102.609 72.109 1.00 45.75 140 GLN A CA 1
ATOM 789 C C . GLN A 1 114 ? 11.005 -103.259 73.032 1.00 45.75 140 GLN A C 1
ATOM 790 O O . GLN A 1 114 ? 10.763 -103.401 74.231 1.00 45.75 140 GLN A O 1
ATOM 796 N N . LYS A 1 115 ? 12.149 -103.648 72.474 1.00 50.08 141 LYS A N 1
ATOM 797 C CA . LYS A 1 115 ? 13.206 -104.224 73.292 1.00 50.08 141 LYS A CA 1
ATOM 798 C C . LYS A 1 115 ? 13.705 -103.197 74.298 1.00 50.08 141 LYS A C 1
ATOM 799 O O . LYS A 1 115 ? 13.864 -103.507 75.478 1.00 50.08 141 LYS A O 1
ATOM 805 N N . ASN A 1 116 ? 13.937 -101.974 73.832 1.00 52.37 142 ASN A N 1
ATOM 806 C CA . ASN A 1 116 ? 14.405 -100.899 74.709 1.00 52.37 142 ASN A CA 1
ATOM 807 C C . ASN A 1 116 ? 13.383 -100.479 75.772 1.00 52.37 142 ASN A C 1
ATOM 808 O O . ASN A 1 116 ? 13.749 -100.156 76.899 1.00 52.37 142 ASN A O 1
ATOM 813 N N . ASP A 1 117 ? 12.104 -100.497 75.410 1.00 45.13 143 ASP A N 1
ATOM 814 C CA . ASP A 1 117 ? 11.045 -100.152 76.343 1.00 45.13 143 ASP A CA 1
ATOM 815 C C . ASP A 1 117 ? 10.999 -101.174 77.481 1.00 45.13 143 ASP A C 1
ATOM 816 O O . ASP A 1 117 ? 10.859 -100.822 78.658 1.00 45.13 143 ASP A O 1
ATOM 821 N N . GLU A 1 118 ? 11.104 -102.447 77.099 1.00 57.58 144 GLU A N 1
ATOM 822 C CA . GLU A 1 118 ? 11.139 -103.573 78.030 1.00 57.58 144 GLU A CA 1
ATOM 823 C C . GLU A 1 118 ? 12.244 -103.411 79.065 1.00 57.58 144 GLU A C 1
ATOM 824 O O . GLU A 1 118 ? 12.049 -103.688 80.252 1.00 57.58 144 GLU A O 1
ATOM 830 N N . LYS A 1 119 ? 13.406 -102.966 78.597 1.00 44.63 145 LYS A N 1
ATOM 831 C CA . LYS A 1 119 ? 14.558 -102.804 79.452 1.00 44.63 145 LYS A CA 1
ATOM 832 C C . LYS A 1 119 ? 14.278 -101.719 80.464 1.00 44.63 145 LYS A C 1
ATOM 833 O O . LYS A 1 119 ? 14.474 -101.927 81.661 1.00 44.63 145 LYS A O 1
ATOM 839 N N . ARG A 1 120 ? 13.806 -100.571 79.980 1.00 50.50 146 ARG A N 1
ATOM 840 C CA . ARG A 1 120 ? 13.440 -99.472 80.861 1.00 50.50 146 ARG A CA 1
ATOM 841 C C . ARG A 1 120 ? 12.440 -99.935 81.925 1.00 50.50 146 ARG A C 1
ATOM 842 O O . ARG A 1 120 ? 12.706 -99.813 83.114 1.00 50.50 146 ARG A O 1
ATOM 850 N N . PHE A 1 121 ? 11.314 -100.494 81.493 1.00 52.81 147 PHE A N 1
ATOM 851 C CA . PHE A 1 121 ? 10.286 -100.963 82.422 1.00 52.81 147 PHE A CA 1
ATOM 852 C C . PHE A 1 121 ? 10.817 -101.928 83.493 1.00 52.81 147 PHE A C 1
ATOM 853 O O . PHE A 1 121 ? 10.458 -101.811 84.662 1.00 52.81 147 PHE A O 1
ATOM 861 N N . LYS A 1 122 ? 11.661 -102.878 83.101 1.00 58.73 148 LYS A N 1
ATOM 862 C CA . LYS A 1 122 ? 12.199 -103.839 84.064 1.00 58.73 148 LYS A CA 1
ATOM 863 C C . LYS A 1 122 ? 13.197 -103.186 85.021 1.00 58.73 148 LYS A C 1
ATOM 864 O O . LYS A 1 122 ? 13.270 -103.557 86.196 1.00 58.73 148 LYS A O 1
ATOM 870 N N . GLU A 1 123 ? 13.960 -102.216 84.518 1.00 53.18 149 GLU A N 1
ATOM 871 C CA . GLU A 1 123 ? 14.851 -101.434 85.372 1.00 53.18 149 GLU A CA 1
ATOM 872 C C . GLU A 1 123 ? 14.057 -100.558 86.357 1.00 53.18 149 GLU A C 1
ATOM 873 O O . GLU A 1 123 ? 14.475 -100.337 87.497 1.00 53.18 149 GLU A O 1
ATOM 879 N N . GLU A 1 124 ? 12.901 -100.076 85.920 1.00 49.79 150 GLU A N 1
ATOM 880 C CA . GLU A 1 124 ? 12.075 -99.234 86.771 1.00 49.79 150 GLU A CA 1
ATOM 881 C C . GLU A 1 124 ? 11.269 -100.027 87.803 1.00 49.79 150 GLU A C 1
ATOM 882 O O . GLU A 1 124 ? 10.962 -99.512 88.875 1.00 49.79 150 GLU A O 1
ATOM 888 N N . THR A 1 125 ? 10.908 -101.265 87.493 1.00 50.30 151 THR A N 1
ATOM 889 C CA . THR A 1 125 ? 10.254 -102.080 88.511 1.00 50.30 151 THR A CA 1
ATOM 890 C C . THR A 1 125 ? 11.299 -102.577 89.503 1.00 50.30 151 THR A C 1
ATOM 891 O O . THR A 1 125 ? 11.019 -102.724 90.696 1.00 50.30 151 THR A O 1
ATOM 895 N N . HIS A 1 126 ? 12.508 -102.823 89.009 1.00 57.05 152 HIS A N 1
ATOM 896 C CA . HIS A 1 126 ? 13.606 -103.227 89.879 1.00 57.05 152 HIS A CA 1
ATOM 897 C C . HIS A 1 126 ? 13.938 -102.113 90.872 1.00 57.05 152 HIS A C 1
ATOM 898 O O . HIS A 1 126 ? 14.048 -102.367 92.071 1.00 57.05 152 HIS A O 1
ATOM 905 N N . LYS A 1 127 ? 14.065 -100.883 90.376 1.00 52.24 153 LYS A N 1
ATOM 906 C CA . LYS A 1 127 ? 14.305 -99.722 91.239 1.00 52.24 153 LYS A CA 1
ATOM 907 C C . LYS A 1 127 ? 13.200 -99.534 92.287 1.00 52.24 153 LYS A C 1
ATOM 908 O O . LYS A 1 127 ? 13.480 -99.216 93.442 1.00 52.24 153 LYS A O 1
ATOM 914 N N . GLY A 1 128 ? 11.951 -99.735 91.877 1.00 47.96 154 GLY A N 1
ATOM 915 C CA . GLY A 1 128 ? 10.817 -99.585 92.771 1.00 47.96 154 GLY A CA 1
ATOM 916 C C . GLY A 1 128 ? 10.799 -100.631 93.868 1.00 47.96 154 GLY A C 1
ATOM 917 O O . GLY A 1 128 ? 10.439 -100.342 95.017 1.00 47.96 154 GLY A O 1
ATOM 918 N N . LYS A 1 129 ? 11.200 -101.852 93.525 1.00 76.77 155 LYS A N 1
ATOM 919 C CA . LYS A 1 129 ? 11.221 -102.944 94.499 1.00 76.77 155 LYS A CA 1
ATOM 920 C C . LYS A 1 129 ? 12.350 -102.792 95.517 1.00 76.77 155 LYS A C 1
ATOM 921 O O . LYS A 1 129 ? 12.163 -103.073 96.697 1.00 76.77 155 LYS A O 1
ATOM 923 N N . LYS A 1 130 ? 13.520 -102.357 95.054 1.00 60.00 156 LYS A N 1
ATOM 924 C CA . LYS A 1 130 ? 14.664 -102.137 95.936 1.00 60.00 156 LYS A CA 1
ATOM 925 C C . LYS A 1 130 ? 14.433 -100.987 96.907 1.00 60.00 156 LYS A C 1
ATOM 926 O O . LYS A 1 130 ? 14.638 -101.133 98.107 1.00 60.00 156 LYS A O 1
ATOM 932 N N . MET A 1 131 ? 14.020 -99.842 96.376 1.00 79.18 157 MET A N 1
ATOM 933 C CA . MET A 1 131 ? 13.729 -98.669 97.194 1.00 79.18 157 MET A CA 1
ATOM 934 C C . MET A 1 131 ? 12.618 -98.900 98.219 1.00 79.18 157 MET A C 1
ATOM 935 O O . MET A 1 131 ? 12.589 -98.261 99.269 1.00 79.18 157 MET A O 1
ATOM 940 N N . ALA A 1 132 ? 11.699 -99.803 97.903 1.00 60.58 158 ALA A N 1
ATOM 941 C CA . ALA A 1 132 ? 10.626 -100.141 98.830 1.00 60.58 158 ALA A CA 1
ATOM 942 C C . ALA A 1 132 ? 11.184 -100.837 100.082 1.00 60.58 158 ALA A C 1
ATOM 943 O O . ALA A 1 132 ? 10.719 -100.595 101.201 1.00 60.58 158 ALA A O 1
ATOM 945 N N . ARG A 1 133 ? 12.202 -101.675 99.890 1.00 52.27 159 ARG A N 1
ATOM 946 C CA . ARG A 1 133 ? 12.860 -102.365 101.001 1.00 52.27 159 ARG A CA 1
ATOM 947 C C . ARG A 1 133 ? 13.572 -101.378 101.919 1.00 52.27 159 ARG A C 1
ATOM 948 O O . ARG A 1 133 ? 13.940 -101.729 103.037 1.00 52.27 159 ARG A O 1
ATOM 956 N N . HIS A 1 134 ? 13.780 -100.155 101.434 1.00 62.38 160 HIS A N 1
ATOM 957 C CA . HIS A 1 134 ? 14.357 -99.083 102.240 1.00 62.38 160 HIS A CA 1
ATOM 958 C C . HIS A 1 134 ? 13.272 -98.086 102.643 1.00 62.38 160 HIS A C 1
ATOM 959 O O . HIS A 1 134 ? 13.562 -97.022 103.196 1.00 62.38 160 HIS A O 1
ATOM 966 N N . GLY A 1 135 ? 12.022 -98.429 102.351 1.00 56.32 161 GLY A N 1
ATOM 967 C CA . GLY A 1 135 ? 10.897 -97.592 102.727 1.00 56.32 161 GLY A CA 1
ATOM 968 C C . GLY A 1 135 ? 10.488 -96.561 101.686 1.00 56.32 161 GLY A C 1
ATOM 969 O O . GLY A 1 135 ? 9.330 -96.141 101.638 1.00 56.32 161 GLY A O 1
ATOM 970 N N . ILE A 1 136 ? 11.442 -96.147 100.857 1.00 58.89 162 ILE A N 1
ATOM 971 C CA . ILE A 1 136 ? 11.178 -95.189 99.791 1.00 58.89 162 ILE A CA 1
ATOM 972 C C . ILE A 1 136 ? 10.186 -95.735 98.783 1.00 58.89 162 ILE A C 1
ATOM 973 O O . ILE A 1 136 ? 10.356 -96.836 98.269 1.00 58.89 162 ILE A O 1
ATOM 978 N N . VAL A 1 137 ? 9.146 -94.966 98.496 1.00 76.46 163 VAL A N 1
ATOM 979 C CA . VAL A 1 137 ? 8.262 -95.328 97.406 1.00 76.46 163 VAL A CA 1
ATOM 980 C C . VAL A 1 137 ? 8.702 -94.635 96.116 1.00 76.46 163 VAL A C 1
ATOM 981 O O . VAL A 1 137 ? 8.858 -93.412 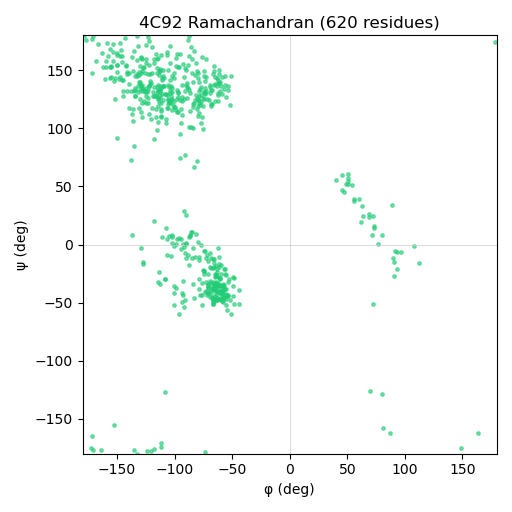96.059 1.00 76.46 163 VAL A O 1
ATOM 985 N N . TYR A 1 138 ? 8.956 -95.440 95.093 1.00 62.34 164 TYR A N 1
ATOM 986 C CA . TYR A 1 138 ? 9.255 -94.919 93.776 1.00 62.34 164 TYR A CA 1
ATOM 987 C C . TYR A 1 138 ? 7.940 -94.920 93.014 1.00 62.34 164 TYR A C 1
ATOM 988 O O . TYR A 1 138 ? 7.676 -95.818 92.211 1.00 62.34 164 TYR A O 1
ATOM 997 N N . ASP A 1 139 ? 7.077 -93.996 93.340 1.00 93.46 165 ASP A N 1
ATOM 998 C CA . ASP A 1 139 ? 5.806 -94.092 92.743 1.00 93.46 165 ASP A CA 1
ATOM 999 C C . ASP A 1 139 ? 6.250 -93.976 91.312 1.00 93.46 165 ASP A C 1
ATOM 1000 O O . ASP A 1 139 ? 7.055 -93.132 90.998 1.00 93.46 165 ASP A O 1
ATOM 1005 N N . PHE A 1 140 ? 5.749 -94.869 90.474 1.00 84.76 166 PHE A N 1
ATOM 1006 C CA . PHE A 1 140 ? 6.106 -95.033 89.065 1.00 84.76 166 PHE A CA 1
ATOM 1007 C C . PHE A 1 140 ? 4.914 -95.362 88.167 1.00 84.76 166 PHE A C 1
ATOM 1008 O O . PHE A 1 140 ? 4.131 -96.266 88.463 1.00 84.76 166 PHE A O 1
ATOM 1016 N N . HIS A 1 141 ? 4.804 -94.646 87.050 1.00 84.92 167 HIS A N 1
ATOM 1017 C CA . HIS A 1 141 ? 3.696 -94.835 86.111 1.00 84.92 167 HIS A CA 1
ATOM 1018 C C . HIS A 1 141 ? 4.072 -95.688 84.905 1.00 84.92 167 HIS A C 1
ATOM 1019 O O . HIS A 1 141 ? 4.947 -95.324 84.119 1.00 84.92 167 HIS A O 1
ATOM 1026 N N . LYS A 1 142 ? 3.390 -96.819 84.762 1.00 94.11 168 LYS A N 1
ATOM 1027 C CA . LYS A 1 142 ? 3.675 -97.769 83.695 1.00 94.11 168 LYS A CA 1
ATOM 1028 C C . LYS A 1 142 ? 3.397 -97.146 82.326 1.00 94.11 168 LYS A C 1
ATOM 1029 O O . LYS A 1 142 ? 4.006 -97.524 81.324 1.00 94.11 168 LYS A O 1
ATOM 1035 N N . SER A 1 143 ? 2.481 -96.182 82.293 1.00 81.02 169 SER A N 1
ATOM 1036 C CA . SER A 1 143 ? 2.104 -95.525 81.043 1.00 81.02 169 SER A CA 1
ATOM 1037 C C . SER A 1 143 ? 3.157 -94.533 80.523 1.00 81.02 169 SER A C 1
ATOM 1038 O O . SER A 1 143 ? 3.218 -94.270 79.324 1.00 81.02 169 SER A O 1
ATOM 1040 N N . ASP A 1 144 ? 3.981 -93.990 81.419 1.00 58.28 170 ASP A N 1
ATOM 1041 C CA . ASP A 1 144 ? 4.988 -92.990 81.044 1.00 58.28 170 ASP A CA 1
ATOM 1042 C C . ASP A 1 144 ? 6.248 -93.597 80.433 1.00 58.28 170 ASP A C 1
ATOM 1043 O O . ASP A 1 144 ? 7.310 -93.607 81.061 1.00 58.28 170 ASP A O 1
ATOM 1048 N N . MET A 1 145 ? 6.131 -94.089 79.204 1.00 61.85 171 MET A N 1
ATOM 1049 C CA . MET A 1 145 ? 7.267 -94.706 78.520 1.00 61.85 171 MET A CA 1
ATOM 1050 C C . MET A 1 145 ? 8.099 -93.727 77.700 1.00 61.85 171 MET A C 1
ATOM 1051 O O . MET A 1 145 ? 9.196 -94.063 77.269 1.00 61.85 171 MET A O 1
ATOM 1056 N N . TYR A 1 146 ? 7.585 -92.518 77.496 1.00 53.82 172 TYR A N 1
ATOM 1057 C CA . TYR A 1 146 ? 8.368 -91.459 76.860 1.00 53.82 172 TYR A CA 1
ATOM 1058 C C . TYR A 1 146 ? 9.574 -91.051 77.697 1.00 53.82 172 TYR A C 1
ATOM 1059 O O . TYR A 1 146 ? 10.531 -90.489 77.170 1.00 53.82 172 TYR A O 1
ATOM 1068 N N . SER B 2 1 ? -8.322 -53.250 96.576 1.00 88.04 -9 SER B N 1
ATOM 1069 C CA . SER B 2 1 ? -6.931 -53.652 96.386 1.00 88.04 -9 SER B CA 1
ATOM 1070 C C . SER B 2 1 ? -6.825 -54.805 95.390 1.00 88.04 -9 SER B C 1
ATOM 1071 O O . SER B 2 1 ? -7.308 -55.904 95.656 1.00 88.04 -9 SER B O 1
ATOM 1073 N N . GLU B 2 2 ? -6.178 -54.553 94.254 1.00 92.56 -8 GLU B N 1
ATOM 1074 C CA . GLU B 2 2 ? -6.163 -55.516 93.151 1.00 92.56 -8 GLU B CA 1
ATOM 1075 C C . GLU B 2 2 ? -4.797 -56.121 92.824 1.00 92.56 -8 GLU B C 1
ATOM 1076 O O . GLU B 2 2 ? -3.827 -55.416 92.549 1.00 92.56 -8 GLU B O 1
ATOM 1082 N N . ASN B 2 3 ? -4.767 -57.450 92.840 1.00 55.59 -7 ASN B N 1
ATOM 1083 C CA . ASN B 2 3 ? -3.564 -58.249 92.652 1.00 55.59 -7 ASN B CA 1
ATOM 1084 C C . ASN B 2 3 ? -3.588 -58.848 91.253 1.00 55.59 -7 ASN B C 1
ATOM 1085 O O . ASN B 2 3 ? -4.533 -59.549 90.896 1.00 55.59 -7 ASN B O 1
ATOM 1090 N N . LEU B 2 4 ? -2.558 -58.568 90.460 1.00 58.83 -6 LEU B N 1
ATOM 1091 C CA . LEU B 2 4 ? -2.491 -59.075 89.089 1.00 58.83 -6 LEU B CA 1
ATOM 1092 C C . LEU B 2 4 ? -2.383 -60.612 89.022 1.00 58.83 -6 LEU B C 1
ATOM 1093 O O . LEU B 2 4 ? -2.844 -61.229 88.065 1.00 58.83 -6 LEU B O 1
ATOM 1098 N N . TYR B 2 5 ? -1.864 -61.222 90.073 1.00 31.76 -5 TYR B N 1
ATOM 1099 C CA . TYR B 2 5 ? -1.801 -62.655 90.213 1.00 31.76 -5 TYR B CA 1
ATOM 1100 C C . TYR B 2 5 ? -3.124 -63.226 90.668 1.00 31.76 -5 TYR B C 1
ATOM 1101 O O . TYR B 2 5 ? -3.203 -64.367 90.972 1.00 31.76 -5 TYR B O 1
ATOM 1110 N N . PHE B 2 6 ? -4.128 -62.398 90.833 1.00 41.22 -4 PHE B N 1
ATOM 1111 C CA . PHE B 2 6 ? -5.441 -62.871 91.218 1.00 41.22 -4 PHE B CA 1
ATOM 1112 C C . PHE B 2 6 ? -6.582 -62.233 90.434 1.00 41.22 -4 PHE B C 1
ATOM 1113 O O . PHE B 2 6 ? -6.955 -61.122 90.673 1.00 41.22 -4 PHE B O 1
ATOM 1121 N N . GLN B 2 7 ? -7.176 -62.975 89.530 1.00 87.94 -3 GLN B N 1
ATOM 1122 C CA . GLN B 2 7 ? -8.204 -62.435 88.658 1.00 87.94 -3 GLN B CA 1
ATOM 1123 C C . GLN B 2 7 ? -9.604 -62.961 88.912 1.00 87.94 -3 GLN B C 1
ATOM 1124 O O . GLN B 2 7 ? -10.506 -62.706 88.142 1.00 87.94 -3 GLN B O 1
ATOM 1130 N N . GLY B 2 8 ? -9.746 -63.742 89.981 1.00 56.53 -2 GLY B N 1
ATOM 1131 C CA . GLY B 2 8 ? -10.995 -64.410 90.251 1.00 56.53 -2 GLY B CA 1
ATOM 1132 C C . GLY B 2 8 ? -10.740 -65.705 90.951 1.00 56.53 -2 GLY B C 1
ATOM 1133 O O . GLY B 2 8 ? -9.619 -66.021 91.241 1.00 56.53 -2 GLY B O 1
ATOM 1134 N N . SER B 2 9 ? -11.772 -66.484 91.188 1.00 97.52 -1 SER B N 1
ATOM 1135 C CA . SER B 2 9 ? -11.630 -67.613 92.098 1.00 97.52 -1 SER B CA 1
ATOM 1136 C C . SER B 2 9 ? -10.630 -68.717 91.750 1.00 97.52 -1 SER B C 1
ATOM 1137 O O . SER B 2 9 ? -9.825 -69.088 92.592 1.00 97.52 -1 SER B O 1
ATOM 1140 N N . GLY B 2 10 ? -10.626 -69.212 90.526 1.00 64.54 0 GLY B N 1
ATOM 1141 C CA . GLY B 2 10 ? -9.868 -70.406 90.235 1.00 64.54 0 GLY B CA 1
ATOM 1142 C C . GLY B 2 10 ? -8.600 -70.281 89.438 1.00 64.54 0 GLY B C 1
ATOM 1143 O O . GLY B 2 10 ? -8.108 -71.262 88.943 1.00 64.54 0 GLY B O 1
ATOM 1144 N N . SER B 2 11 ? -8.093 -69.076 89.289 1.00 60.64 1 SER B N 1
ATOM 1145 C CA . SER B 2 11 ? -7.123 -68.777 88.246 1.00 42.91 1 SER B CA 1
ATOM 1146 C C . SER B 2 11 ? -5.748 -68.321 88.728 1.00 31.71 1 SER B C 1
ATOM 1147 O O . SER B 2 11 ? -5.004 -67.731 87.952 1.00 39.57 1 SER B O 1
ATOM 1150 N N . LEU B 2 12 ? -5.398 -68.620 89.979 1.00 31.98 2 LEU B N 1
ATOM 1151 C CA . LEU B 2 12 ? -4.124 -68.159 90.538 1.00 29.85 2 LEU B CA 1
ATOM 1152 C C . LEU B 2 12 ? -2.933 -68.480 89.651 1.00 31.21 2 LEU B C 1
ATOM 1153 O O . LEU B 2 12 ? -2.199 -67.586 89.270 1.00 22.63 2 LEU B O 1
ATOM 1158 N N . PHE B 2 13 ? -2.697 -69.750 89.373 1.00 36.90 3 PHE B N 1
ATOM 1159 C CA . PHE B 2 13 ? -1.514 -70.102 88.602 1.00 24.76 3 PHE B CA 1
ATOM 1160 C C . PHE B 2 13 ? -1.716 -69.741 87.121 1.00 31.50 3 PHE B C 1
ATOM 1161 O O . PHE B 2 13 ? -0.761 -69.503 86.401 1.00 31.50 3 PHE B O 1
ATOM 1169 N N . PHE B 2 14 ? -2.963 -69.641 86.689 1.00 42.58 4 PHE B N 1
ATOM 1170 C CA . PHE B 2 14 ? -3.221 -69.200 85.335 1.00 36.14 4 PHE B CA 1
ATOM 1171 C C . PHE B 2 14 ? -2.825 -67.727 85.185 1.00 38.24 4 PHE B C 1
ATOM 1172 O O . PHE B 2 14 ? -2.173 -67.337 84.196 1.00 33.64 4 PHE B O 1
ATOM 1180 N N . SER B 2 15 ? -3.213 -66.911 86.165 1.00 39.78 5 SER B N 1
ATOM 1181 C CA . SER B 2 15 ? -2.857 -65.497 86.154 1.00 32.13 5 SER B CA 1
ATOM 1182 C C . SER B 2 15 ? -1.360 -65.379 86.380 1.00 20.19 5 SER B C 1
ATOM 1183 O O . SER B 2 15 ? -0.715 -64.480 85.873 1.00 22.55 5 SER B O 1
ATOM 1186 N N . PHE B 2 16 ? -0.793 -66.298 87.136 1.00 32.68 6 PHE B N 1
ATOM 1187 C CA . PHE B 2 16 ? 0.633 -66.215 87.413 1.00 32.17 6 PHE B CA 1
ATOM 1188 C C . PHE B 2 16 ? 1.449 -66.355 86.138 1.00 36.81 6 PHE B C 1
ATOM 1189 O O . PHE B 2 16 ? 2.358 -65.563 85.881 1.00 36.14 6 PHE B O 1
ATOM 1197 N N . PHE B 2 17 ? 1.119 -67.362 85.334 1.00 45.99 7 PHE B N 1
ATOM 1198 C CA . PHE B 2 17 ? 1.891 -67.624 84.116 1.00 31.39 7 PHE B CA 1
ATOM 1199 C C . PHE B 2 17 ? 1.700 -66.582 83.022 1.00 45.31 7 PHE B C 1
ATOM 1200 O O . PHE B 2 17 ? 2.672 -66.225 82.361 1.00 42.08 7 PHE B O 1
ATOM 1208 N N . LYS B 2 18 ? 0.481 -66.057 82.868 1.00 36.75 8 LYS B N 1
ATOM 1209 C CA . LYS B 2 18 ? 0.222 -64.999 81.879 1.00 33.37 8 LYS B CA 1
ATOM 1210 C C . LYS B 2 18 ? 1.146 -63.805 82.109 1.00 31.38 8 LYS B C 1
ATOM 1211 O O . LYS B 2 18 ? 1.454 -63.041 81.195 1.00 49.24 8 LYS B O 1
ATOM 1217 N N . THR B 2 19 ? 1.592 -63.683 83.355 1.00 36.83 9 THR B N 1
ATOM 1218 C CA . THR B 2 19 ? 2.539 -62.672 83.798 1.00 44.51 9 THR B CA 1
ATOM 1219 C C . THR B 2 19 ? 3.972 -62.992 83.352 1.00 55.90 9 THR B C 1
ATOM 1220 O O . THR B 2 19 ? 4.811 -62.101 83.236 1.00 54.87 9 THR B O 1
ATOM 1224 N N . LEU B 2 20 ? 4.228 -64.264 83.059 1.00 48.32 10 LEU B N 1
ATOM 1225 C CA . LEU B 2 20 ? 5.561 -64.721 82.666 1.00 41.84 10 LEU B CA 1
ATOM 1226 C C . LEU B 2 20 ? 5.733 -64.810 81.138 1.00 31.52 10 LEU B C 1
ATOM 1227 O O . LEU B 2 20 ? 6.765 -65.273 80.635 1.00 29.45 10 LEU B O 1
ATOM 1232 N N . VAL B 2 21 ? 4.719 -64.369 80.405 1.00 30.03 11 VAL B N 1
ATOM 1233 C CA . VAL B 2 21 ? 4.794 -64.413 78.953 1.00 48.43 11 VAL B CA 1
ATOM 1234 C C . VAL B 2 21 ? 5.937 -63.515 78.483 1.00 46.07 11 VAL B C 1
ATOM 1235 O O . VAL B 2 21 ? 6.131 -62.422 79.013 1.00 43.12 11 VAL B O 1
ATOM 1239 N N . ASP B 2 22 ? 6.705 -64.022 77.524 1.00 50.89 12 ASP B N 1
ATOM 1240 C CA . ASP B 2 22 ? 7.851 -63.331 76.921 1.00 49.71 12 ASP B CA 1
ATOM 1241 C C . ASP B 2 22 ? 9.119 -63.400 77.773 1.00 56.74 12 ASP B C 1
ATOM 1242 O O . ASP B 2 22 ? 10.129 -62.781 77.456 1.00 54.92 12 ASP B O 1
ATOM 1247 N N . GLN B 2 23 ? 9.062 -64.196 78.833 1.00 27.90 13 GLN B N 1
ATOM 1248 C CA . GLN B 2 23 ? 10.220 -64.438 79.672 1.00 47.46 13 GLN B CA 1
ATOM 1249 C C . GLN B 2 23 ? 10.850 -65.776 79.325 1.00 37.25 13 GLN B C 1
ATOM 1250 O O . GLN B 2 23 ? 10.158 -66.724 78.968 1.00 32.68 13 GLN B O 1
ATOM 1256 N N . GLU B 2 24 ? 12.167 -65.853 79.460 1.00 38.77 14 GLU B N 1
ATOM 1257 C CA . GLU B 2 24 ? 12.895 -67.084 79.234 1.00 44.89 14 GLU B CA 1
ATOM 1258 C C . GLU B 2 24 ? 12.783 -67.995 80.441 1.00 49.60 14 GLU B C 1
ATOM 1259 O O . GLU B 2 24 ? 13.202 -67.628 81.536 1.00 47.13 14 GLU B O 1
ATOM 1265 N N . VAL B 2 25 ? 12.218 -69.183 80.245 1.00 64.80 15 VAL B N 1
ATOM 1266 C CA . VAL B 2 25 ? 12.107 -70.159 81.329 1.00 35.51 15 VAL B CA 1
ATOM 1267 C C . VAL B 2 25 ? 12.737 -71.472 80.944 1.00 44.84 15 VAL B C 1
ATOM 1268 O O . VAL B 2 25 ? 13.112 -71.680 79.790 1.00 43.19 15 VAL B O 1
ATOM 1272 N N . VAL B 2 26 ? 12.852 -72.367 81.913 1.00 34.02 16 VAL B N 1
ATOM 1273 C CA . VAL B 2 26 ? 13.250 -73.720 81.600 1.00 36.21 16 VAL B CA 1
ATOM 1274 C C . VAL B 2 26 ? 12.202 -74.683 82.107 1.00 39.93 16 VAL B C 1
ATOM 1275 O O . VAL B 2 26 ? 11.900 -74.708 83.294 1.00 37.18 16 VAL B O 1
ATOM 1279 N N . VAL B 2 27 ? 11.647 -75.478 81.203 1.00 37.70 17 VAL B N 1
ATOM 1280 C CA . VAL B 2 27 ? 10.654 -76.476 81.568 1.00 35.68 17 VAL B CA 1
ATOM 1281 C C . VAL B 2 27 ? 11.272 -77.880 81.608 1.00 31.99 17 VAL B C 1
ATOM 1282 O O . VAL B 2 27 ? 11.891 -78.327 80.643 1.00 50.31 17 VAL B O 1
ATOM 1286 N N . GLU B 2 28 ? 11.118 -78.554 82.748 1.00 34.15 18 GLU B N 1
ATOM 1287 C CA . GLU B 2 28 ? 11.599 -79.914 82.924 1.00 41.46 18 GLU B CA 1
ATOM 1288 C C . GLU B 2 28 ? 10.402 -80.830 82.994 1.00 43.46 18 GLU B C 1
ATOM 1289 O O . GLU B 2 28 ? 9.418 -80.528 83.671 1.00 48.53 18 GLU B O 1
ATOM 1295 N N . LEU B 2 29 ? 10.488 -81.960 82.302 1.00 31.82 19 LEU B N 1
ATOM 1296 C CA . LEU B 2 29 ? 9.338 -82.830 82.156 1.00 16.85 19 LEU B CA 1
ATOM 1297 C C . LEU B 2 29 ? 9.516 -84.015 83.066 1.00 27.49 19 LEU B C 1
ATOM 1298 O O . LEU B 2 29 ? 10.594 -84.216 83.618 1.00 30.73 19 LEU B O 1
ATOM 1303 N N . LYS B 2 30 ? 8.468 -84.814 83.199 1.00 34.58 20 LYS B N 1
ATOM 1304 C CA . LYS B 2 30 ? 8.538 -85.977 84.069 1.00 36.94 20 LYS B CA 1
ATOM 1305 C C . LYS B 2 30 ? 9.580 -87.015 83.610 1.00 47.01 20 LYS B C 1
ATOM 1306 O O . LYS B 2 30 ? 10.080 -87.789 84.421 1.00 31.15 20 LYS B O 1
ATOM 1312 N N . ASN B 2 31 ? 9.918 -87.004 82.335 1.00 41.58 21 ASN B N 1
ATOM 1313 C CA . ASN B 2 31 ? 10.902 -87.902 81.789 1.00 45.97 21 ASN B CA 1
ATOM 1314 C C . ASN B 2 31 ? 12.336 -87.381 81.817 1.00 49.06 21 ASN B C 1
ATOM 1315 O O . ASN B 2 31 ? 13.236 -88.047 81.376 1.00 65.77 21 ASN B O 1
ATOM 1320 N N . ASP B 2 32 ? 12.515 -86.182 82.355 1.00 68.65 22 ASP B N 1
ATOM 1321 C CA . ASP B 2 32 ? 13.820 -85.551 82.608 1.00 66.79 22 ASP B CA 1
ATOM 1322 C C . ASP B 2 32 ? 14.376 -84.643 81.541 1.00 55.90 22 ASP B C 1
ATOM 1323 O O . ASP B 2 32 ? 15.366 -84.010 81.767 1.00 55.35 22 ASP B O 1
ATOM 1328 N N . ILE B 2 33 ? 13.721 -84.567 80.405 1.00 42.71 23 ILE B N 1
ATOM 1329 C CA . ILE B 2 33 ? 14.122 -83.684 79.347 1.00 50.00 23 ILE B CA 1
ATOM 1330 C C . ILE B 2 33 ? 13.912 -82.278 79.794 1.00 40.30 23 ILE B C 1
ATOM 1331 O O . ILE B 2 33 ? 12.855 -81.940 80.210 1.00 41.05 23 ILE B O 1
ATOM 1336 N N . GLU B 2 34 ? 14.899 -81.439 79.595 1.00 47.22 24 GLU B N 1
ATOM 1337 C CA . GLU B 2 34 ? 14.759 -80.023 79.912 1.00 49.26 24 GLU B CA 1
ATOM 1338 C C . GLU B 2 34 ? 14.711 -79.161 78.653 1.00 40.66 24 GLU B C 1
ATOM 1339 O O . GLU B 2 34 ? 15.484 -79.365 77.722 1.00 55.58 24 GLU B O 1
ATOM 1345 N N . ILE B 2 35 ? 13.798 -78.196 78.630 1.00 40.54 25 ILE B N 1
ATOM 1346 C CA . ILE B 2 35 ? 13.599 -77.366 77.455 1.00 42.49 25 ILE B CA 1
ATOM 1347 C C . ILE B 2 35 ? 13.607 -75.873 77.785 1.00 39.99 25 ILE B C 1
ATOM 1348 O O . ILE B 2 35 ? 12.714 -75.374 78.476 1.00 51.73 25 ILE B O 1
ATOM 1353 N N . LYS B 2 36 ? 14.616 -75.166 77.280 1.00 40.04 26 LYS B N 1
ATOM 1354 C CA . LYS B 2 36 ? 14.720 -73.723 77.475 1.00 45.77 26 LYS B CA 1
ATOM 1355 C C . LYS B 2 36 ? 13.991 -73.004 76.359 1.00 40.37 26 LYS B C 1
ATOM 1356 O O . LYS B 2 36 ? 14.118 -73.366 75.195 1.00 46.90 26 LYS B O 1
ATOM 1362 N N . GLY B 2 37 ? 13.216 -71.988 76.703 1.00 46.12 27 GLY B N 1
ATOM 1363 C CA . GLY B 2 37 ? 12.453 -71.285 75.693 1.00 35.83 27 GLY B CA 1
ATOM 1364 C C . GLY B 2 37 ? 11.805 -70.029 76.231 1.00 45.45 27 GLY B C 1
ATOM 1365 O O . GLY B 2 37 ? 11.942 -69.698 77.406 1.00 47.24 27 GLY B O 1
ATOM 1366 N N . THR B 2 38 ? 11.094 -69.331 75.359 1.00 26.45 28 THR B N 1
ATOM 1367 C CA . THR B 2 38 ? 10.403 -68.121 75.739 1.00 34.01 28 THR B CA 1
ATOM 1368 C C . THR B 2 38 ? 8.936 -68.453 75.838 1.00 37.48 28 THR B C 1
ATOM 1369 O O . THR B 2 38 ? 8.342 -68.957 74.880 1.00 30.14 28 THR B O 1
ATOM 1373 N N . LEU B 2 39 ? 8.347 -68.190 76.993 1.00 40.05 29 LEU B N 1
ATOM 1374 C CA . LEU B 2 39 ? 6.935 -68.458 77.154 1.00 32.30 29 LEU B CA 1
ATOM 1375 C C . LEU B 2 39 ? 6.117 -67.568 76.237 1.00 22.50 29 LEU B C 1
ATOM 1376 O O . LEU B 2 39 ? 6.212 -66.342 76.282 1.00 43.93 29 LEU B O 1
ATOM 1381 N N . GLN B 2 40 ? 5.304 -68.198 75.401 1.00 31.84 30 GLN B N 1
ATOM 1382 C CA . GLN B 2 40 ? 4.497 -67.460 74.461 1.00 36.67 30 GLN B CA 1
ATOM 1383 C C . GLN B 2 40 ? 3.043 -67.514 74.877 1.00 31.50 30 GLN B C 1
ATOM 1384 O O . GLN B 2 40 ? 2.260 -66.594 74.612 1.00 35.69 30 GLN B O 1
ATOM 1390 N N . SER B 2 41 ? 2.670 -68.602 75.530 1.00 38.73 31 SER B N 1
ATOM 1391 C CA . SER B 2 41 ? 1.286 -68.746 75.954 1.00 40.40 31 SER B CA 1
ATOM 1392 C C . SER B 2 41 ? 1.139 -69.717 77.095 1.00 43.58 31 SER B C 1
ATOM 1393 O O . SER B 2 41 ? 2.029 -70.521 77.364 1.00 37.18 31 SER B O 1
ATOM 1396 N N . VAL B 2 42 ? -0.002 -69.630 77.764 1.00 21.98 32 VAL B N 1
ATOM 1397 C CA . VAL B 2 42 ? -0.378 -70.600 78.779 1.00 26.18 32 VAL B CA 1
ATOM 1398 C C . VAL B 2 42 ? -1.908 -70.658 78.758 1.00 33.93 32 VAL B C 1
ATOM 1399 O O . VAL B 2 42 ? -2.550 -69.711 78.309 1.00 42.73 32 VAL B O 1
ATOM 1403 N N . ASP B 2 43 ? -2.499 -71.777 79.172 1.00 24.52 33 ASP B N 1
ATOM 1404 C CA . ASP B 2 43 ? -3.962 -71.862 79.227 1.00 26.40 33 ASP B CA 1
ATOM 1405 C C . ASP B 2 43 ? -4.435 -72.228 80.635 1.00 33.63 33 ASP B C 1
ATOM 1406 O O . ASP B 2 43 ? -3.621 -72.448 81.514 1.00 24.11 33 ASP B O 1
ATOM 1411 N N . GLN B 2 44 ? -5.744 -72.315 80.835 1.00 31.59 34 GLN B N 1
ATOM 1412 C CA . GLN B 2 44 ? -6.297 -72.653 82.152 1.00 20.89 34 GLN B CA 1
ATOM 1413 C C . GLN B 2 44 ? -5.843 -74.018 82.702 1.00 30.06 34 GLN B C 1
ATOM 1414 O O . GLN B 2 44 ? -5.962 -74.268 83.899 1.00 50.54 34 GLN B O 1
ATOM 1420 N N . PHE B 2 45 ? -5.326 -74.899 81.844 1.00 29.56 35 PHE B N 1
ATOM 1421 C CA . PHE B 2 45 ? -4.851 -76.189 82.335 1.00 32.90 35 PHE B CA 1
ATOM 1422 C C . PHE B 2 45 ? -3.347 -76.169 82.543 1.00 24.71 35 PHE B C 1
ATOM 1423 O O . PHE B 2 45 ? -2.739 -77.197 82.851 1.00 17.91 35 PHE B O 1
ATOM 1431 N N . LEU B 2 46 ? -2.742 -75.003 82.351 1.00 31.00 36 LEU B N 1
ATOM 1432 C CA . LEU B 2 46 ? -1.286 -74.839 82.448 1.00 30.59 36 LEU B CA 1
ATOM 1433 C C . LEU B 2 46 ? -0.489 -75.654 81.405 1.00 25.35 36 LEU B C 1
ATOM 1434 O O . LEU B 2 46 ? 0.616 -76.118 81.687 1.00 25.33 36 LEU B O 1
ATOM 1439 N N . ASN B 2 47 ? -1.052 -75.825 80.211 1.00 32.11 37 ASN B N 1
ATOM 1440 C CA . ASN B 2 47 ? -0.250 -76.246 79.071 1.00 32.71 37 ASN B CA 1
ATOM 1441 C C . ASN B 2 47 ? 0.622 -75.063 78.630 1.00 28.03 37 ASN B C 1
ATOM 1442 O O . ASN B 2 47 ? 0.188 -73.890 78.680 1.00 38.79 37 ASN B O 1
ATOM 1447 N N . LEU B 2 48 ? 1.841 -75.367 78.191 1.00 27.55 38 LEU B N 1
ATOM 1448 C CA . LEU B 2 48 ? 2.786 -74.331 77.829 1.00 35.23 38 LEU B CA 1
ATOM 1449 C C . LEU B 2 48 ? 3.146 -74.346 76.332 1.00 26.94 38 LEU B C 1
ATOM 1450 O O . LEU B 2 48 ? 3.388 -75.396 75.735 1.00 27.98 38 LEU B O 1
ATOM 1455 N N . LYS B 2 49 ? 3.170 -73.162 75.742 1.00 27.57 39 LYS B N 1
ATOM 1456 C CA . LYS B 2 49 ? 3.693 -72.965 74.408 1.00 43.07 39 LYS B CA 1
ATOM 1457 C C . LYS B 2 49 ? 4.973 -72.147 74.514 1.00 46.68 39 LYS B C 1
ATOM 1458 O O . LYS B 2 49 ? 4.937 -70.970 74.868 1.00 39.81 39 LYS B O 1
ATOM 1464 N N . LEU B 2 50 ? 6.100 -72.790 74.233 1.00 39.60 40 LEU B N 1
ATOM 1465 C CA . LEU B 2 50 ? 7.405 -72.148 74.249 1.00 30.74 40 LEU B CA 1
ATOM 1466 C C . LEU B 2 50 ? 7.853 -71.703 72.848 1.00 30.02 40 LEU B C 1
ATOM 1467 O O . LEU B 2 50 ? 7.836 -72.483 71.889 1.00 33.41 40 LEU B O 1
ATOM 1472 N N . ASP B 2 51 ? 8.275 -70.469 72.705 1.00 46.68 41 ASP B N 1
ATOM 1473 C CA . ASP B 2 51 ? 8.840 -69.981 71.464 1.00 49.72 41 ASP B CA 1
ATOM 1474 C C . ASP B 2 51 ? 10.356 -70.137 71.502 1.00 55.87 41 ASP B C 1
ATOM 1475 O O . ASP B 2 51 ? 10.919 -70.207 72.550 1.00 54.59 41 ASP B O 1
ATOM 1480 N N . ASN B 2 52 ? 11.002 -70.228 70.354 1.00 33.48 42 ASN B N 1
ATOM 1481 C CA . ASN B 2 52 ? 12.456 -70.203 70.265 1.00 34.94 42 ASN B CA 1
ATOM 1482 C C . ASN B 2 52 ? 13.237 -71.155 71.164 1.00 38.73 42 ASN B C 1
ATOM 1483 O O . ASN B 2 52 ? 14.060 -70.747 71.950 1.00 59.07 42 ASN B O 1
ATOM 1488 N N . ILE B 2 53 ? 12.923 -72.425 71.071 1.00 30.43 43 ILE B N 1
ATOM 1489 C CA . ILE B 2 53 ? 13.425 -73.453 71.965 1.00 31.47 43 ILE B CA 1
ATOM 1490 C C . ILE B 2 53 ? 14.849 -73.962 71.809 1.00 42.66 43 ILE B C 1
ATOM 1491 O O . ILE B 2 53 ? 15.446 -73.772 70.810 1.00 57.28 43 ILE B O 1
ATOM 1496 N N . SER B 2 54 ? 15.357 -74.588 72.843 1.00 46.68 44 SER B N 1
ATOM 1497 C CA . SER B 2 54 ? 16.578 -75.319 72.821 1.00 42.50 44 SER B CA 1
ATOM 1498 C C . SER B 2 54 ? 16.386 -76.424 73.823 1.00 47.00 44 SER B C 1
ATOM 1499 O O . SER B 2 54 ? 15.805 -76.214 74.850 1.00 48.63 44 SER B O 1
ATOM 1501 N N . CYS B 2 55 ? 16.908 -77.601 73.539 1.00 56.15 45 CYS B N 1
ATOM 1502 C CA . CYS B 2 55 ? 16.574 -78.793 74.279 1.00 47.33 45 CYS B CA 1
ATOM 1503 C C . CYS B 2 55 ? 17.830 -79.449 74.687 1.00 58.98 45 CYS B C 1
ATOM 1504 O O . CYS B 2 55 ? 18.872 -79.224 74.119 1.00 56.86 45 CYS B O 1
ATOM 1507 N N . THR B 2 56 ? 17.733 -80.294 75.684 1.00 76.92 46 THR B N 1
ATOM 1508 C CA . THR B 2 56 ? 18.857 -81.108 76.064 1.00 87.91 46 THR B CA 1
ATOM 1509 C C . THR B 2 56 ? 18.656 -82.383 75.318 1.00 87.33 46 THR B C 1
ATOM 1510 O O . THR B 2 56 ? 17.757 -83.111 75.615 1.00 87.82 46 THR B O 1
ATOM 1512 N N . ASP B 2 57 ? 19.487 -82.683 74.342 1.00 90.07 47 ASP B N 1
ATOM 1513 C CA . ASP B 2 57 ? 19.150 -83.794 73.486 1.00 97.87 47 ASP B CA 1
ATOM 1514 C C . ASP B 2 57 ? 19.329 -85.143 74.170 1.00 97.35 47 ASP B C 1
ATOM 1515 O O . ASP B 2 57 ? 19.990 -85.266 75.189 1.00 101.19 47 ASP B O 1
ATOM 1520 N N . GLU B 2 58 ? 18.659 -86.131 73.602 1.00 108.78 48 GLU B N 1
ATOM 1521 C CA . GLU B 2 58 ? 18.508 -87.446 74.165 1.00 107.43 48 GLU B CA 1
ATOM 1522 C C . GLU B 2 58 ? 18.944 -88.505 73.161 1.00 117.47 48 GLU B C 1
ATOM 1523 O O . GLU B 2 58 ? 18.867 -88.303 71.966 1.00 109.51 48 GLU B O 1
ATOM 1529 N N . LYS B 2 59 ? 19.389 -89.636 73.663 1.00 102.94 49 LYS B N 1
ATOM 1530 C CA . LYS B 2 59 ? 19.727 -90.792 72.833 1.00 98.04 49 LYS B CA 1
ATOM 1531 C C . LYS B 2 59 ? 18.458 -91.306 72.169 1.00 102.49 49 LYS B C 1
ATOM 1532 O O . LYS B 2 59 ? 18.478 -91.815 71.045 1.00 94.00 49 LYS B O 1
ATOM 1538 N N . LYS B 2 60 ? 17.347 -91.166 72.878 1.00 63.64 50 LYS B N 1
ATOM 1539 C CA . LYS B 2 60 ? 16.078 -91.683 72.397 1.00 64.82 50 LYS B CA 1
ATOM 1540 C C . LYS B 2 60 ? 15.516 -90.878 71.235 1.00 79.49 50 LYS B C 1
ATOM 1541 O O . LYS B 2 60 ? 15.024 -91.438 70.255 1.00 84.49 50 LYS B O 1
ATOM 1547 N N . TYR B 2 61 ? 15.594 -89.559 71.361 1.00 83.20 51 TYR B N 1
ATOM 1548 C CA . TYR B 2 61 ? 14.854 -88.657 70.488 1.00 66.86 51 TYR B CA 1
ATOM 1549 C C . TYR B 2 61 ? 15.747 -87.874 69.545 1.00 67.60 51 TYR B C 1
ATOM 1550 O O . TYR B 2 61 ? 16.834 -87.443 69.916 1.00 56.94 51 TYR B O 1
ATOM 1559 N N . PRO B 2 62 ? 15.284 -87.686 68.309 1.00 58.84 52 PRO B N 1
ATOM 1560 C CA . PRO B 2 62 ? 16.097 -86.959 67.338 1.00 54.92 52 PRO B CA 1
ATOM 1561 C C . PRO B 2 62 ? 16.099 -85.475 67.638 1.00 43.38 52 PRO B C 1
ATOM 1562 O O . PRO B 2 62 ? 15.132 -84.923 68.160 1.00 35.05 52 PRO B O 1
ATOM 1566 N N . HIS B 2 63 ? 17.193 -84.817 67.309 1.00 50.54 53 HIS B N 1
ATOM 1567 C CA . HIS B 2 63 ? 17.148 -83.379 67.256 1.00 48.52 53 HIS B CA 1
ATOM 1568 C C . HIS B 2 63 ? 16.348 -83.030 65.998 1.00 47.62 53 HIS B C 1
ATOM 1569 O O . HIS B 2 63 ? 16.562 -83.613 64.940 1.00 49.14 53 HIS B O 1
ATOM 1576 N N . LEU B 2 64 ? 15.391 -82.123 66.128 1.00 48.55 54 LEU B N 1
ATOM 1577 C CA . LEU B 2 64 ? 14.588 -81.684 64.995 1.00 51.38 54 LEU B CA 1
ATOM 1578 C C . LEU B 2 64 ? 14.809 -80.187 64.770 1.00 54.37 54 LEU B C 1
ATOM 1579 O O . LEU B 2 64 ? 14.106 -79.341 65.342 1.00 35.00 54 LEU B O 1
ATOM 1584 N N . GLY B 2 65 ? 15.794 -79.880 63.929 1.00 38.09 55 GLY B N 1
ATOM 1585 C CA . GLY B 2 65 ? 16.289 -78.531 63.751 1.00 21.90 55 GLY B CA 1
ATOM 1586 C C . GLY B 2 65 ? 15.286 -77.503 63.277 1.00 23.57 55 GLY B C 1
ATOM 1587 O O . GLY B 2 65 ? 15.471 -76.309 63.510 1.00 38.92 55 GLY B O 1
ATOM 1588 N N . SER B 2 66 ? 14.236 -77.945 62.587 1.00 23.10 56 SER B N 1
ATOM 1589 C CA . SER B 2 66 ? 13.249 -76.996 62.072 1.00 42.79 56 SER B CA 1
ATOM 1590 C C . SER B 2 66 ? 12.221 -76.581 63.108 1.00 55.08 56 SER B C 1
ATOM 1591 O O . SER B 2 66 ? 11.451 -75.663 62.871 1.00 41.29 56 SER B O 1
ATOM 1594 N N . VAL B 2 67 ? 12.186 -77.268 64.244 1.00 40.63 57 VAL B N 1
ATOM 1595 C CA . VAL B 2 67 ? 11.192 -76.957 65.278 1.00 28.12 57 VAL B CA 1
ATOM 1596 C C . VAL B 2 67 ? 11.579 -75.680 66.014 1.00 24.44 57 VAL B C 1
ATOM 1597 O O . VAL B 2 67 ? 12.648 -75.617 66.606 1.00 24.21 57 VAL B O 1
ATOM 1601 N N . ARG B 2 68 ? 10.736 -74.660 65.964 1.00 27.31 58 ARG B N 1
ATOM 1602 C CA . ARG B 2 68 ? 11.044 -73.434 66.692 1.00 41.41 58 ARG B CA 1
ATOM 1603 C C . ARG B 2 68 ? 10.157 -73.225 67.920 1.00 29.99 58 ARG B C 1
ATOM 1604 O O . ARG B 2 68 ? 10.567 -72.605 68.893 1.00 34.27 58 ARG B O 1
ATOM 1612 N N . ASN B 2 69 ? 8.932 -73.728 67.856 1.00 35.16 59 ASN B N 1
ATOM 1613 C CA . ASN B 2 69 ? 7.964 -73.544 68.915 1.00 35.16 59 ASN B CA 1
ATOM 1614 C C . ASN B 2 69 ? 7.250 -74.857 69.237 1.00 35.16 59 ASN B C 1
ATOM 1615 O O . ASN B 2 69 ? 6.722 -75.513 68.337 1.00 35.16 59 ASN B O 1
ATOM 1620 N N . ILE B 2 70 ? 7.230 -75.233 70.516 1.00 37.58 60 ILE B N 1
ATOM 1621 C CA . ILE B 2 70 ? 6.510 -76.432 70.932 1.00 29.84 60 ILE B CA 1
ATOM 1622 C C . ILE B 2 70 ? 5.398 -76.171 71.931 1.00 33.50 60 ILE B C 1
ATOM 1623 O O . ILE B 2 70 ? 5.458 -75.253 72.752 1.00 51.15 60 ILE B O 1
ATOM 1628 N N . PHE B 2 71 ? 4.371 -77.001 71.816 1.00 26.93 61 PHE B N 1
ATOM 1629 C CA . PHE B 2 71 ? 3.306 -77.059 72.778 1.00 30.30 61 PHE B CA 1
ATOM 1630 C C . PHE B 2 71 ? 3.726 -78.147 73.731 1.00 30.37 61 PHE B C 1
ATOM 1631 O O . PHE B 2 71 ? 4.241 -79.189 73.309 1.00 25.65 61 PHE B O 1
ATOM 1639 N N . ILE B 2 72 ? 3.534 -77.887 75.019 1.00 32.62 62 ILE B N 1
ATOM 1640 C CA . ILE B 2 72 ? 3.886 -78.837 76.047 1.00 21.73 62 ILE B CA 1
ATOM 1641 C C . ILE B 2 72 ? 2.665 -79.095 76.889 1.00 20.21 62 ILE B C 1
ATOM 1642 O O . ILE B 2 72 ? 2.022 -78.175 77.370 1.00 18.38 62 ILE B O 1
ATOM 1647 N N . ARG B 2 73 ? 2.347 -80.363 77.049 1.00 11.62 63 ARG B N 1
ATOM 1648 C CA . ARG B 2 73 ? 1.186 -80.785 77.790 1.00 11.72 63 ARG B CA 1
ATOM 1649 C C . ARG B 2 73 ? 1.432 -80.536 79.309 1.00 13.11 63 ARG B C 1
ATOM 1650 O O . ARG B 2 73 ? 2.421 -81.036 79.868 1.00 14.82 63 ARG B O 1
ATOM 1658 N N . GLY B 2 74 ? 0.543 -79.819 79.952 1.00 18.75 64 GLY B N 1
ATOM 1659 C CA . GLY B 2 74 ? 0.776 -79.385 81.301 1.00 22.64 64 GLY B CA 1
ATOM 1660 C C . GLY B 2 74 ? 0.997 -80.541 82.251 1.00 22.75 64 GLY B C 1
ATOM 1661 O O . GLY B 2 74 ? 1.899 -80.521 83.003 1.00 19.90 64 GLY B O 1
ATOM 1662 N N . SER B 2 75 ? 0.234 -81.591 82.117 1.00 26.57 65 SER B N 1
ATOM 1663 C CA . SER B 2 75 ? 0.346 -82.753 82.931 1.00 14.40 65 SER B CA 1
ATOM 1664 C C . SER B 2 75 ? 1.639 -83.527 82.774 1.00 18.62 65 SER B C 1
ATOM 1665 O O . SER B 2 75 ? 1.881 -84.420 83.516 1.00 25.00 65 SER B O 1
ATOM 1668 N N . THR B 2 76 ? 2.414 -83.234 81.752 1.00 24.84 66 THR B N 1
ATOM 1669 C CA . THR B 2 76 ? 3.749 -83.805 81.617 1.00 24.77 66 THR B CA 1
ATOM 1670 C C . THR B 2 76 ? 4.920 -83.014 82.220 1.00 24.94 66 THR B C 1
ATOM 1671 O O . THR B 2 76 ? 6.001 -83.495 82.251 1.00 22.88 66 THR B O 1
ATOM 1675 N N . VAL B 2 77 ? 4.683 -81.812 82.696 1.00 33.46 67 VAL B N 1
ATOM 1676 C CA . VAL B 2 77 ? 5.702 -80.976 83.302 1.00 36.85 67 VAL B CA 1
ATOM 1677 C C . VAL B 2 77 ? 5.993 -81.382 84.733 1.00 26.93 67 VAL B C 1
ATOM 1678 O O . VAL B 2 77 ? 5.104 -81.686 85.435 1.00 28.91 67 VAL B O 1
ATOM 1682 N N . ARG B 2 78 ? 7.241 -81.379 85.141 1.00 17.03 68 ARG B N 1
ATOM 1683 C CA . ARG B 2 78 ? 7.566 -81.512 86.537 1.00 21.65 68 ARG B CA 1
ATOM 1684 C C . ARG B 2 78 ? 7.896 -80.192 87.214 1.00 31.54 68 ARG B C 1
ATOM 1685 O O . ARG B 2 78 ? 7.311 -79.840 88.186 1.00 44.15 68 ARG B O 1
ATOM 1693 N N . TYR B 2 79 ? 8.805 -79.448 86.628 1.00 31.72 69 TYR B N 1
ATOM 1694 C CA . TYR B 2 79 ? 9.233 -78.188 87.154 1.00 39.99 69 TYR B CA 1
ATOM 1695 C C . TYR B 2 79 ? 9.219 -77.156 86.093 1.00 34.96 69 TYR B C 1
ATOM 1696 O O . TYR B 2 79 ? 9.482 -77.443 84.979 1.00 40.61 69 TYR B O 1
ATOM 1705 N N . VAL B 2 80 ? 8.951 -75.928 86.459 1.00 45.80 70 VAL B N 1
ATOM 1706 C CA . VAL B 2 80 ? 9.301 -74.809 85.582 1.00 52.60 70 VAL B CA 1
ATOM 1707 C C . VAL B 2 80 ? 10.267 -73.876 86.322 1.00 47.08 70 VAL B C 1
ATOM 1708 O O . VAL B 2 80 ? 9.867 -73.173 87.255 1.00 53.54 70 VAL B O 1
ATOM 1712 N N . TYR B 2 81 ? 11.534 -73.874 85.917 1.00 49.78 71 TYR B N 1
ATOM 1713 C CA . TYR B 2 81 ? 12.528 -73.025 86.565 1.00 40.70 71 TYR B CA 1
ATOM 1714 C C . TYR B 2 81 ? 12.407 -71.582 86.099 1.00 27.88 71 TYR B C 1
ATOM 1715 O O . TYR B 2 81 ? 12.285 -71.325 84.906 1.00 42.37 71 TYR B O 1
ATOM 1724 N N . LEU B 2 82 ? 12.434 -70.650 87.051 1.00 48.64 72 LEU B N 1
ATOM 1725 C CA . LEU B 2 82 ? 12.401 -69.223 86.746 1.00 46.89 72 LEU B CA 1
ATOM 1726 C C . LEU B 2 82 ? 13.460 -68.454 87.519 1.00 40.48 72 LEU B C 1
ATOM 1727 O O . LEU B 2 82 ? 14.212 -69.022 88.320 1.00 35.20 72 LEU B O 1
ATOM 1732 N N . ASN B 2 83 ? 13.490 -67.147 87.273 1.00 37.89 73 ASN B N 1
ATOM 1733 C CA . ASN B 2 83 ? 14.288 -66.208 88.060 1.00 51.80 73 ASN B CA 1
ATOM 1734 C C . ASN B 2 83 ? 13.453 -65.458 89.090 1.00 61.81 73 ASN B C 1
ATOM 1735 O O . ASN B 2 83 ? 12.305 -65.095 88.827 1.00 61.42 73 ASN B O 1
ATOM 1740 N N . LYS B 2 84 ? 14.046 -65.220 90.257 1.00 50.51 74 LYS B N 1
ATOM 1741 C CA . LYS B 2 84 ? 13.410 -64.417 91.303 1.00 59.34 74 LYS B CA 1
ATOM 1742 C C . LYS B 2 84 ? 12.971 -63.061 90.758 1.00 67.46 74 LYS B C 1
ATOM 1743 O O . LYS B 2 84 ? 11.964 -62.508 91.196 1.00 76.40 74 LYS B O 1
ATOM 1745 N N . ASN B 2 85 ? 13.723 -62.546 89.786 1.00 43.33 75 ASN B N 1
ATOM 1746 C CA . ASN B 2 85 ? 13.407 -61.276 89.124 1.00 47.23 75 ASN B CA 1
ATOM 1747 C C . ASN B 2 85 ? 12.010 -61.231 88.526 1.00 56.01 75 ASN B C 1
ATOM 1748 O O . ASN B 2 85 ? 11.427 -60.163 88.379 1.00 71.31 75 ASN B O 1
ATOM 1750 N N . MET B 2 86 ? 11.478 -62.399 88.185 1.00 58.81 76 MET B N 1
ATOM 1751 C CA . MET B 2 86 ? 10.262 -62.487 87.382 1.00 70.36 76 MET B CA 1
ATOM 1752 C C . MET B 2 86 ? 8.981 -62.382 88.191 1.00 70.03 76 MET B C 1
ATOM 1753 O O . MET B 2 86 ? 7.898 -62.225 87.631 1.00 58.21 76 MET B O 1
ATOM 1758 N N . VAL B 2 87 ? 9.105 -62.463 89.508 1.00 37.61 77 VAL B N 1
ATOM 1759 C CA . VAL B 2 87 ? 7.929 -62.564 90.362 1.00 37.61 77 VAL B CA 1
ATOM 1760 C C . VAL B 2 87 ? 7.951 -61.641 91.588 1.00 37.61 77 VAL B C 1
ATOM 1761 O O . VAL B 2 87 ? 8.965 -61.527 92.280 1.00 37.61 77 VAL B O 1
ATOM 1765 N N . ASP B 2 88 ? 6.824 -60.979 91.836 1.00 40.42 78 ASP B N 1
ATOM 1766 C CA . ASP B 2 88 ? 6.599 -60.274 93.088 1.00 40.42 78 ASP B CA 1
ATOM 1767 C C . ASP B 2 88 ? 6.048 -61.257 94.122 1.00 40.42 78 ASP B C 1
ATOM 1768 O O . ASP B 2 88 ? 4.866 -61.583 94.108 1.00 40.42 78 ASP B O 1
ATOM 1773 N N . THR B 2 89 ? 6.906 -61.720 95.022 1.00 50.35 79 THR B N 1
ATOM 1774 C CA . THR B 2 89 ? 6.514 -62.713 96.010 1.00 50.35 79 THR B CA 1
ATOM 1775 C C . THR B 2 89 ? 5.535 -62.165 97.067 1.00 50.35 79 THR B C 1
ATOM 1776 O O . THR B 2 89 ? 4.838 -62.929 97.742 1.00 50.35 79 THR B O 1
ATOM 1780 N N . ASN B 2 90 ? 5.478 -60.845 97.211 1.00 35.17 80 ASN B N 1
ATOM 1781 C CA . ASN B 2 90 ? 4.464 -60.242 98.070 1.00 35.17 80 ASN B CA 1
ATOM 1782 C C . ASN B 2 90 ? 3.077 -60.456 97.478 1.00 35.17 80 ASN B C 1
ATOM 1783 O O . ASN B 2 90 ? 2.159 -60.899 98.166 1.00 35.17 80 ASN B O 1
ATOM 1788 N N . LEU B 2 91 ? 2.929 -60.150 96.191 1.00 44.34 81 LEU B N 1
ATOM 1789 C CA . LEU B 2 91 ? 1.655 -60.362 95.505 1.00 44.34 81 LEU B CA 1
ATOM 1790 C C . LEU B 2 91 ? 1.271 -61.848 95.418 1.00 44.34 81 LEU B C 1
ATOM 1791 O O . LEU B 2 91 ? 0.089 -62.201 95.483 1.00 44.34 81 LEU B O 1
ATOM 1796 N N . LEU B 2 92 ? 2.273 -62.713 95.296 1.00 44.51 82 LEU B N 1
ATOM 1797 C CA . LEU B 2 92 ? 2.016 -64.137 95.172 1.00 44.51 82 LEU B CA 1
ATOM 1798 C C . LEU B 2 92 ? 1.486 -64.697 96.478 1.00 44.51 82 LEU B C 1
ATOM 1799 O O . LEU B 2 92 ? 0.519 -65.461 96.486 1.00 44.51 82 LEU B O 1
ATOM 1804 N N . GLN B 2 93 ? 2.120 -64.318 97.584 1.00 32.35 83 GLN B N 1
ATOM 1805 C CA . GLN B 2 93 ? 1.637 -64.738 98.896 1.00 32.35 83 GLN B CA 1
ATOM 1806 C C . GLN B 2 93 ? 0.250 -64.161 99.148 1.00 32.35 83 GLN B C 1
ATOM 1807 O O . GLN B 2 93 ? -0.632 -64.855 99.642 1.00 32.35 83 GLN B O 1
ATOM 1813 N N . ASP B 2 94 ? 0.038 -62.915 98.743 1.00 30.62 84 ASP B N 1
ATOM 1814 C CA . ASP B 2 94 ? -1.273 -62.292 98.901 1.00 30.62 84 ASP B CA 1
ATOM 1815 C C . ASP B 2 94 ? -2.342 -62.987 98.075 1.00 30.62 84 ASP B C 1
ATOM 1816 O O . ASP B 2 94 ? -3.431 -63.273 98.590 1.00 30.62 84 ASP B O 1
ATOM 1821 N N . ALA B 2 95 ? -2.027 -63.259 96.803 1.00 29.78 85 ALA B N 1
ATOM 1822 C CA . ALA B 2 95 ? -2.965 -63.905 95.881 1.00 29.78 85 ALA B CA 1
ATOM 1823 C C . ALA B 2 95 ? -3.407 -65.254 96.411 1.00 29.78 85 ALA B C 1
ATOM 1824 O O . ALA B 2 95 ? -4.591 -65.590 96.349 1.00 29.78 85 ALA B O 1
ATOM 1826 N N . THR B 2 96 ? -2.440 -66.016 96.920 1.00 32.96 86 THR B N 1
ATOM 1827 C CA . THR B 2 96 ? -2.682 -67.310 97.539 1.00 32.96 86 THR B CA 1
ATOM 1828 C C . THR B 2 96 ? -3.711 -67.181 98.671 1.00 32.96 86 THR B C 1
ATOM 1829 O O . THR B 2 96 ? -4.669 -67.945 98.743 1.00 32.96 86 THR B O 1
ATOM 1833 N N . ARG B 2 97 ? -3.535 -66.187 99.529 1.00 32.96 87 ARG B N 1
ATOM 1834 C CA . ARG B 2 97 ? -4.508 -65.942 100.594 1.00 32.96 87 ARG B CA 1
ATOM 1835 C C . ARG B 2 97 ? -5.892 -65.627 100.027 1.00 32.96 87 ARG B C 1
ATOM 1836 O O . ARG B 2 97 ? -6.900 -66.086 100.555 1.00 32.96 87 ARG B O 1
ATOM 1844 N N . ARG B 2 98 ? -5.936 -64.857 98.942 1.00 34.81 88 ARG B N 1
ATOM 1845 C CA . ARG B 2 98 ? -7.201 -64.612 98.252 1.00 34.81 88 ARG B CA 1
ATOM 1846 C C . ARG B 2 98 ? -7.804 -65.916 97.690 1.00 34.81 88 ARG B C 1
ATOM 1847 O O . ARG B 2 98 ? -9.020 -66.138 97.764 1.00 34.81 88 ARG B O 1
ATOM 1855 N N . GLU B 2 99 ? -6.952 -66.777 97.140 1.00 44.33 89 GLU B N 1
ATOM 1856 C CA . GLU B 2 99 ? -7.416 -68.058 96.622 1.00 44.33 89 GLU B CA 1
ATOM 1857 C C . GLU B 2 99 ? -7.910 -68.940 97.771 1.00 44.33 89 GLU B C 1
ATOM 1858 O O . GLU B 2 99 ? -9.001 -69.503 97.696 1.00 44.33 89 GLU B O 1
ATOM 1864 N N . VAL B 2 100 ? -7.122 -69.039 98.840 1.00 42.70 90 VAL B N 1
ATOM 1865 C CA . VAL B 2 100 ? -7.533 -69.806 100.018 1.00 42.70 90 VAL B CA 1
ATOM 1866 C C . VAL B 2 100 ? -8.869 -69.316 100.576 1.00 42.70 90 VAL B C 1
ATOM 1867 O O . VAL B 2 100 ? -9.700 -70.118 100.991 1.00 42.70 90 VAL B O 1
ATOM 1871 N N . MET B 2 101 ? -9.076 -68.003 100.564 1.00 53.64 91 MET B N 1
ATOM 1872 C CA . MET B 2 101 ? -10.356 -67.413 100.952 1.00 53.64 91 MET B CA 1
ATOM 1873 C C . MET B 2 101 ? -11.514 -67.998 100.149 1.00 53.64 91 MET B C 1
ATOM 1874 O O . MET B 2 101 ? -12.572 -68.324 100.697 1.00 53.64 91 MET B O 1
ATOM 1879 N N . THR B 2 102 ? -11.304 -68.129 98.845 1.00 49.00 92 THR B N 1
ATOM 1880 C CA . THR B 2 102 ? -12.315 -68.680 97.949 1.00 49.00 92 THR B CA 1
ATOM 1881 C C . THR B 2 102 ? -12.434 -70.209 98.048 1.00 49.00 92 THR B C 1
ATOM 1882 O O . THR B 2 102 ? -13.527 -70.733 98.266 1.00 49.00 92 THR B O 1
ATOM 1886 N N . GLU B 2 103 ? -11.310 -70.912 97.916 1.00 101.40 93 GLU B N 1
ATOM 1887 C CA . GLU B 2 103 ? -11.310 -72.376 97.785 1.00 101.40 93 GLU B CA 1
ATOM 1888 C C . GLU B 2 103 ? -11.909 -73.139 98.971 1.00 101.40 93 GLU B C 1
ATOM 1889 O O . GLU B 2 103 ? -12.458 -74.229 98.803 1.00 101.40 93 GLU B O 1
ATOM 1895 N N . ARG B 2 104 ? -11.807 -72.569 100.165 1.00 71.41 94 ARG B N 1
ATOM 1896 C CA . ARG B 2 104 ? -12.439 -73.164 101.335 1.00 71.41 94 ARG B CA 1
ATOM 1897 C C . ARG B 2 104 ? -13.959 -73.158 101.156 1.00 71.41 94 ARG B C 1
ATOM 1898 O O . ARG B 2 104 ? -14.666 -74.010 101.705 1.00 71.41 94 ARG B O 1
ATOM 1906 N N . LYS B 2 105 ? -14.441 -72.199 100.366 1.00 120.05 95 LYS B N 1
ATOM 1907 C CA . LYS B 2 105 ? -15.854 -72.089 99.998 1.00 120.05 95 LYS B CA 1
ATOM 1908 C C . LYS B 2 105 ? -16.786 -72.105 101.208 1.00 120.05 95 LYS B C 1
ATOM 1909 O O . LYS B 2 105 ? -16.579 -71.363 102.167 1.00 120.05 95 LYS B O 1
ATOM 1911 N N . MET C 3 1 ? -14.224 -74.569 110.901 1.00 63.90 1 MET C N 1
ATOM 1912 C CA . MET C 3 1 ? -12.919 -75.068 111.326 1.00 48.00 1 MET C CA 1
ATOM 1913 C C . MET C 3 1 ? -11.824 -74.663 110.340 1.00 41.15 1 MET C C 1
ATOM 1914 O O . MET C 3 1 ? -12.105 -74.280 109.205 1.00 41.07 1 MET C O 1
ATOM 1919 N N . GLU C 3 2 ? -10.578 -74.733 110.795 1.00 45.89 2 GLU C N 1
ATOM 1920 C CA . GLU C 3 2 ? -9.428 -74.560 109.921 1.00 23.84 2 GLU C CA 1
ATOM 1921 C C . GLU C 3 2 ? -9.393 -75.746 108.960 1.00 44.85 2 GLU C C 1
ATOM 1922 O O . GLU C 3 2 ? -9.334 -76.887 109.396 1.00 44.01 2 GLU C O 1
ATOM 1928 N N . THR C 3 3 ? -9.454 -75.480 107.657 1.00 38.05 3 THR C N 1
ATOM 1929 C CA . THR C 3 3 ? -9.344 -76.537 106.660 1.00 14.67 3 THR C CA 1
ATOM 1930 C C . THR C 3 3 ? -7.859 -76.798 106.448 1.00 21.13 3 THR C C 1
ATOM 1931 O O . THR C 3 3 ? -7.039 -75.985 106.893 1.00 27.11 3 THR C O 1
ATOM 1935 N N . PRO C 3 4 ? -7.495 -77.924 105.781 1.00 39.43 4 PRO C N 1
ATOM 1936 C CA . PRO C 3 4 ? -6.063 -78.159 105.547 1.00 34.47 4 PRO C CA 1
ATOM 1937 C C . PRO C 3 4 ? -5.419 -77.046 104.715 1.00 26.08 4 PRO C C 1
ATOM 1938 O O . PRO C 3 4 ? -4.266 -76.693 104.969 1.00 22.59 4 PRO C O 1
ATOM 1942 N N . LEU C 3 5 ? -6.154 -76.468 103.769 1.00 26.86 5 LEU C N 1
ATOM 1943 C CA . LEU C 3 5 ? -5.643 -75.290 103.051 1.00 33.41 5 LEU C CA 1
ATOM 1944 C C . LEU C 3 5 ? -5.329 -74.119 103.996 1.00 34.95 5 LEU C C 1
ATOM 1945 O O . LEU C 3 5 ? -4.257 -73.516 103.884 1.00 27.81 5 LEU C O 1
ATOM 1950 N N . ASP C 3 6 ? -6.250 -73.806 104.919 1.00 34.32 6 ASP C N 1
ATOM 1951 C CA . ASP C 3 6 ? -6.034 -72.710 105.890 1.00 22.22 6 ASP C CA 1
ATOM 1952 C C . ASP C 3 6 ? -4.759 -72.917 106.692 1.00 36.00 6 ASP C C 1
ATOM 1953 O O . ASP C 3 6 ? -3.994 -71.981 106.914 1.00 40.35 6 ASP C O 1
ATOM 1958 N N . LEU C 3 7 ? -4.553 -74.151 107.137 1.00 36.79 7 LEU C N 1
ATOM 1959 C CA . LEU C 3 7 ? -3.356 -74.528 107.884 1.00 37.02 7 LEU C CA 1
ATOM 1960 C C . LEU C 3 7 ? -2.077 -74.409 107.053 1.00 36.23 7 LEU C C 1
ATOM 1961 O O . LEU C 3 7 ? -1.030 -74.012 107.580 1.00 28.75 7 LEU C O 1
ATOM 1966 N N . LEU C 3 8 ? -2.161 -74.754 105.759 1.00 33.89 8 LEU C N 1
ATOM 1967 C CA . LEU C 3 8 ? -1.000 -74.667 104.877 1.00 37.22 8 LEU C CA 1
ATOM 1968 C C . LEU C 3 8 ? -0.570 -73.233 104.606 1.00 30.97 8 LEU C C 1
ATOM 1969 O O . LEU C 3 8 ? 0.619 -72.950 104.518 1.00 26.03 8 LEU C O 1
ATOM 1974 N N . LYS C 3 9 ? -1.521 -72.317 104.464 1.00 15.69 9 LYS C N 1
ATOM 1975 C CA . LYS C 3 9 ? -1.148 -70.909 104.274 1.00 23.57 9 LYS C CA 1
ATOM 1976 C C . LYS C 3 9 ? -0.347 -70.334 105.475 1.00 33.86 9 LYS C C 1
ATOM 1977 O O . LYS C 3 9 ? 0.366 -69.341 105.342 1.00 30.35 9 LYS C O 1
ATOM 1983 N N . LEU C 3 10 ? -0.439 -70.990 106.633 1.00 48.96 10 LEU C N 1
ATOM 1984 C CA . LEU C 3 10 ? 0.382 -70.614 107.785 1.00 44.57 10 LEU C CA 1
ATOM 1985 C C . LEU C 3 10 ? 1.878 -70.794 107.509 1.00 48.93 10 LEU C C 1
ATOM 1986 O O . LEU C 3 10 ? 2.719 -70.191 108.178 1.00 49.19 10 LEU C O 1
ATOM 1991 N N . ASN C 3 11 ? 2.207 -71.631 106.527 1.00 45.14 11 ASN C N 1
ATOM 1992 C CA . ASN C 3 11 ? 3.600 -71.862 106.163 1.00 31.27 11 ASN C CA 1
ATOM 1993 C C . ASN C 3 11 ? 4.102 -70.936 105.057 1.00 40.79 11 ASN C C 1
ATOM 1994 O O . ASN C 3 11 ? 5.267 -71.010 104.668 1.00 42.05 11 ASN C O 1
ATOM 1999 N N . LEU C 3 12 ? 3.230 -70.081 104.533 1.00 38.10 12 LEU C N 1
ATOM 2000 C CA . LEU C 3 12 ? 3.654 -69.169 103.474 1.00 33.79 12 LEU C CA 1
ATOM 2001 C C . LEU C 3 12 ? 4.838 -68.350 103.981 1.00 38.86 12 LEU C C 1
ATOM 2002 O O . LEU C 3 12 ? 4.840 -67.909 105.131 1.00 54.59 12 LEU C O 1
ATOM 2007 N N . ASP C 3 13 ? 5.841 -68.186 103.121 1.00 27.83 13 ASP C N 1
ATOM 2008 C CA . ASP C 3 13 ? 7.095 -67.491 103.426 1.00 28.16 13 ASP C CA 1
ATOM 2009 C C . ASP C 3 13 ? 8.022 -68.252 104.384 1.00 24.96 13 ASP C C 1
ATOM 2010 O O . ASP C 3 13 ? 9.036 -67.714 104.831 1.00 40.36 13 ASP C O 1
ATOM 2015 N N . GLU C 3 14 ? 7.684 -69.501 104.694 1.00 26.68 14 GLU C N 1
ATOM 2016 C CA . GLU C 3 14 ? 8.514 -70.314 105.572 1.00 50.12 14 GLU C CA 1
ATOM 2017 C C . GLU C 3 14 ? 9.157 -71.463 104.808 1.00 45.09 14 GLU C C 1
ATOM 2018 O O . GLU C 3 14 ? 8.723 -71.805 103.710 1.00 46.40 14 GLU C O 1
ATOM 2020 N N . ARG C 3 15 ? 10.195 -72.055 105.389 1.00 43.45 15 ARG C N 1
ATOM 2021 C CA . ARG C 3 15 ? 10.844 -73.200 104.781 1.00 33.94 15 ARG C CA 1
ATOM 2022 C C . ARG C 3 15 ? 9.938 -74.425 104.848 1.00 31.00 15 ARG C C 1
ATOM 2023 O O . ARG C 3 15 ? 9.497 -74.825 105.930 1.00 43.44 15 ARG C O 1
ATOM 2031 N N . VAL C 3 16 ? 9.661 -75.026 103.690 1.00 35.64 16 VAL C N 1
ATOM 2032 C CA . VAL C 3 16 ? 8.874 -76.256 103.682 1.00 31.00 16 VAL C CA 1
ATOM 2033 C C . VAL C 3 16 ? 9.628 -77.446 103.127 1.00 26.56 16 VAL C C 1
ATOM 2034 O O . VAL C 3 16 ? 10.624 -77.312 102.426 1.00 33.68 16 VAL C O 1
ATOM 2038 N N . TYR C 3 17 ? 9.137 -78.621 103.486 1.00 25.21 17 TYR C N 1
ATOM 2039 C CA . TYR C 3 17 ? 9.666 -79.870 102.982 1.00 33.64 17 TYR C CA 1
ATOM 2040 C C . TYR C 3 17 ? 8.555 -80.525 102.188 1.00 41.40 17 TYR C C 1
ATOM 2041 O O . TYR C 3 17 ? 7.430 -80.651 102.664 1.00 46.24 17 TYR C O 1
ATOM 2050 N N . ILE C 3 18 ? 8.878 -80.901 100.954 1.00 34.43 18 ILE C N 1
ATOM 2051 C CA . ILE C 3 18 ? 7.912 -81.477 100.030 1.00 31.71 18 ILE C CA 1
ATOM 2052 C C . ILE C 3 18 ? 8.435 -82.813 99.531 1.00 30.10 18 ILE C C 1
ATOM 2053 O O . ILE C 3 18 ? 9.587 -82.922 99.109 1.00 42.13 18 ILE C O 1
ATOM 2058 N N . LYS C 3 19 ? 7.587 -83.832 99.581 1.00 32.54 19 LYS C N 1
ATOM 2059 C CA . LYS C 3 19 ? 7.934 -85.125 99.006 1.00 38.05 19 LYS C CA 1
ATOM 2060 C C . LYS C 3 19 ? 7.237 -85.381 97.661 1.00 28.46 19 LYS C C 1
ATOM 2061 O O . LYS C 3 19 ? 6.020 -85.226 97.526 1.00 33.61 19 LYS C O 1
ATOM 2067 N N . LEU C 3 20 ? 8.025 -85.783 96.670 1.00 30.50 20 LEU C N 1
ATOM 2068 C CA . LEU C 3 20 ? 7.516 -86.021 95.312 1.00 33.35 20 LEU C CA 1
ATOM 2069 C C . LEU C 3 20 ? 7.585 -87.481 94.927 1.00 42.26 20 LEU C C 1
ATOM 2070 O O . LEU C 3 20 ? 8.475 -88.206 95.360 1.00 46.52 20 LEU C O 1
ATOM 2075 N N . ARG C 3 21 ? 6.640 -87.895 94.093 1.00 33.96 21 ARG C N 1
ATOM 2076 C CA . ARG C 3 21 ? 6.725 -89.168 93.396 1.00 35.50 21 ARG C CA 1
ATOM 2077 C C . ARG C 3 21 ? 8.078 -89.272 92.712 1.00 40.59 21 ARG C C 1
ATOM 2078 O O . ARG C 3 21 ? 8.630 -88.279 92.245 1.00 61.29 21 ARG C O 1
ATOM 2086 N N . GLY C 3 22 ? 8.615 -90.482 92.665 1.00 40.18 22 GLY C N 1
ATOM 2087 C CA . GLY C 3 22 ? 9.868 -90.710 91.978 1.00 48.83 22 GLY C CA 1
ATOM 2088 C C . GLY C 3 22 ? 11.076 -90.510 92.864 1.00 43.52 22 GLY C C 1
ATOM 2089 O O . GLY C 3 22 ? 12.116 -90.063 92.385 1.00 54.55 22 GLY C O 1
ATOM 2090 N N . ALA C 3 23 ? 10.939 -90.847 94.150 1.00 32.10 23 ALA C N 1
ATOM 2091 C CA . ALA C 3 23 ? 12.052 -90.779 95.098 1.00 30.42 23 ALA C CA 1
ATOM 2092 C C . ALA C 3 23 ? 12.815 -89.444 95.055 1.00 49.31 23 ALA C C 1
ATOM 2093 O O . ALA C 3 23 ? 14.036 -89.425 94.916 1.00 52.42 23 ALA C O 1
ATOM 2095 N N . ARG C 3 24 ? 12.084 -88.338 95.160 1.00 62.23 24 ARG C N 1
ATOM 2096 C CA . ARG C 3 24 ? 12.675 -87.002 95.162 1.00 54.24 24 ARG C CA 1
ATOM 2097 C C . ARG C 3 24 ? 12.060 -86.156 96.266 1.00 47.67 24 ARG C C 1
ATOM 2098 O O . ARG C 3 24 ? 10.869 -86.277 96.555 1.00 47.69 24 ARG C O 1
ATOM 2106 N N . THR C 3 25 ? 12.863 -85.286 96.870 1.00 58.30 25 THR C N 1
ATOM 2107 C CA . THR C 3 25 ? 12.352 -84.385 97.894 1.00 38.75 25 THR C CA 1
ATOM 2108 C C . THR C 3 25 ? 12.883 -82.978 97.693 1.00 46.10 25 THR C C 1
ATOM 2109 O O . THR C 3 25 ? 13.987 -82.785 97.201 1.00 47.88 25 THR C O 1
ATOM 2113 N N . LEU C 3 26 ? 12.084 -81.995 98.081 1.00 31.28 26 LEU C N 1
ATOM 2114 C CA . LEU C 3 26 ? 12.503 -80.611 98.002 1.00 29.97 26 LEU C CA 1
ATOM 2115 C C . LEU C 3 26 ? 12.461 -79.922 99.366 1.00 37.01 26 LEU C C 1
ATOM 2116 O O . LEU C 3 26 ? 11.707 -80.319 100.269 1.00 37.70 26 LEU C O 1
ATOM 2121 N N . VAL C 3 27 ? 13.285 -78.889 99.502 1.00 49.15 27 VAL C N 1
ATOM 2122 C CA . VAL C 3 27 ? 13.176 -77.969 100.619 1.00 38.65 27 VAL C CA 1
ATOM 2123 C C . VAL C 3 27 ? 13.295 -76.572 100.062 1.00 35.70 27 VAL C C 1
ATOM 2124 O O . VAL C 3 27 ? 14.186 -76.295 99.273 1.00 40.63 27 VAL C O 1
ATOM 2128 N N . GLY C 3 28 ? 12.397 -75.689 100.467 1.00 49.08 28 GLY C N 1
ATOM 2129 C CA . GLY C 3 28 ? 12.414 -74.340 99.950 1.00 53.64 28 GLY C CA 1
ATOM 2130 C C . GLY C 3 28 ? 11.421 -73.475 100.679 1.00 45.65 28 GLY C C 1
ATOM 2131 O O . GLY C 3 28 ? 10.744 -73.929 101.604 1.00 36.65 28 GLY C O 1
ATOM 2132 N N . THR C 3 29 ? 11.293 -72.260 100.221 1.00 27.83 29 THR C N 1
ATOM 2133 C CA . THR C 3 29 ? 10.500 -71.285 100.888 1.00 35.21 29 THR C CA 1
ATOM 2134 C C . THR C 3 29 ? 9.194 -71.107 100.138 1.00 31.35 29 THR C C 1
ATOM 2135 O O . THR C 3 29 ? 9.187 -70.726 98.998 1.00 49.04 29 THR C O 1
ATOM 2139 N N . LEU C 3 30 ? 8.088 -71.330 100.807 1.00 19.55 30 LEU C N 1
ATOM 2140 C CA . LEU C 3 30 ? 6.847 -71.467 100.125 1.00 31.61 30 LEU C CA 1
ATOM 2141 C C . LEU C 3 30 ? 6.231 -70.139 99.727 1.00 36.12 30 LEU C C 1
ATOM 2142 O O . LEU C 3 30 ? 5.795 -69.401 100.546 1.00 40.77 30 LEU C O 1
ATOM 2147 N N . GLN C 3 31 ? 6.196 -69.860 98.444 1.00 21.04 31 GLN C N 1
ATOM 2148 C CA . GLN C 3 31 ? 5.610 -68.638 97.938 1.00 22.88 31 GLN C CA 1
ATOM 2149 C C . GLN C 3 31 ? 4.170 -68.691 97.543 1.00 22.29 31 GLN C C 1
ATOM 2150 O O . GLN C 3 31 ? 3.488 -67.741 97.636 1.00 33.86 31 GLN C O 1
ATOM 2156 N N . ALA C 3 32 ? 3.705 -69.814 97.072 1.00 26.67 32 ALA C N 1
ATOM 2157 C CA . ALA C 3 32 ? 2.317 -69.914 96.632 1.00 32.15 32 ALA C CA 1
ATOM 2158 C C . ALA C 3 32 ? 1.877 -71.363 96.521 1.00 33.98 32 ALA C C 1
ATOM 2159 O O . ALA C 3 32 ? 2.694 -72.277 96.534 1.00 40.84 32 ALA C O 1
ATOM 2161 N N . PHE C 3 33 ? 0.567 -71.549 96.430 1.00 14.95 33 PHE C N 1
ATOM 2162 C CA . PHE C 3 33 ? -0.027 -72.852 96.175 1.00 13.87 33 PHE C CA 1
ATOM 2163 C C . PHE C 3 33 ? -1.502 -72.662 95.844 1.00 19.83 33 PHE C C 1
ATOM 2164 O O . PHE C 3 33 ? -2.098 -71.637 96.182 1.00 47.83 33 PHE C O 1
ATOM 2172 N N . ASP C 3 34 ? -2.076 -73.651 95.150 1.00 20.59 34 ASP C N 1
ATOM 2173 C CA . ASP C 3 34 ? -3.525 -73.704 94.927 1.00 30.59 34 ASP C CA 1
ATOM 2174 C C . ASP C 3 34 ? -4.122 -74.971 95.508 1.00 37.22 34 ASP C C 1
ATOM 2175 O O . ASP C 3 34 ? -3.417 -75.783 96.111 1.00 44.54 34 ASP C O 1
ATOM 2180 N N . SER C 3 35 ? -5.426 -75.133 95.312 1.00 28.41 35 SER C N 1
ATOM 2181 C CA . SER C 3 35 ? -6.139 -76.322 95.763 1.00 53.32 35 SER C CA 1
ATOM 2182 C C . SER C 3 35 ? -5.752 -77.573 94.981 1.00 58.17 35 SER C C 1
ATOM 2183 O O . SER C 3 35 ? -6.183 -78.660 95.321 1.00 29.10 35 SER C O 1
ATOM 2186 N N . HIS C 3 36 ? -4.960 -77.430 93.929 1.00 42.80 36 HIS C N 1
ATOM 2187 C CA . HIS C 3 36 ? -4.485 -78.604 93.211 1.00 30.95 36 HIS C CA 1
ATOM 2188 C C . HIS C 3 36 ? -3.075 -78.977 93.648 1.00 26.24 36 HIS C C 1
ATOM 2189 O O . HIS C 3 36 ? -2.503 -79.937 93.150 1.00 19.42 36 HIS C O 1
ATOM 2196 N N . CYS C 3 37 ? -2.525 -78.210 94.584 1.00 33.38 37 CYS C N 1
ATOM 2197 C CA . CYS C 3 37 ? -1.176 -78.442 95.097 1.00 33.92 37 CYS C CA 1
ATOM 2198 C C . CYS C 3 37 ? -0.063 -78.062 94.109 1.00 26.49 37 CYS C C 1
ATOM 2199 O O . CYS C 3 37 ? 1.086 -78.471 94.282 1.00 24.55 37 CYS C O 1
ATOM 2202 N N . ASN C 3 38 ? -0.389 -77.289 93.070 1.00 18.38 38 ASN C N 1
ATOM 2203 C CA . ASN C 3 38 ? 0.675 -76.627 92.341 1.00 23.58 38 ASN C CA 1
ATOM 2204 C C . ASN C 3 38 ? 1.340 -75.713 93.371 1.00 27.04 38 ASN C C 1
ATOM 2205 O O . ASN C 3 38 ? 0.670 -75.200 94.272 1.00 29.50 38 ASN C O 1
ATOM 2210 N N . ILE C 3 39 ? 2.646 -75.521 93.254 1.00 37.47 39 ILE C N 1
ATOM 2211 C CA . ILE C 3 39 ? 3.382 -74.773 94.257 1.00 24.66 39 ILE C CA 1
ATOM 2212 C C . ILE C 3 39 ? 4.503 -73.953 93.646 1.00 42.28 39 ILE C C 1
ATOM 2213 O O . ILE C 3 39 ? 5.168 -74.393 92.708 1.00 43.65 39 ILE C O 1
ATOM 2218 N N . VAL C 3 40 ? 4.697 -72.749 94.174 1.00 30.09 40 VAL C N 1
ATOM 2219 C CA . VAL C 3 40 ? 5.931 -72.015 93.921 1.00 17.09 40 VAL C CA 1
ATOM 2220 C C . VAL C 3 40 ? 6.872 -72.000 95.144 1.00 28.81 40 VAL C C 1
ATOM 2221 O O . VAL C 3 40 ? 6.499 -71.523 96.224 1.00 37.31 40 VAL C O 1
ATOM 2225 N N . LEU C 3 41 ? 8.082 -72.530 94.946 1.00 34.53 41 LEU C N 1
ATOM 2226 C CA . LEU C 3 41 ? 9.150 -72.522 95.948 1.00 33.15 41 LEU C CA 1
ATOM 2227 C C . LEU C 3 41 ? 10.327 -71.628 95.562 1.00 35.27 41 LEU C C 1
ATOM 2228 O O . LEU C 3 41 ? 10.809 -71.700 94.433 1.00 35.32 41 LEU C O 1
ATOM 2233 N N . SER C 3 42 ? 10.811 -70.818 96.505 1.00 49.30 42 SER C N 1
ATOM 2234 C CA . SER C 3 42 ? 12.058 -70.063 96.312 1.00 47.44 42 SER C CA 1
ATOM 2235 C C . SER C 3 42 ? 13.238 -70.674 97.079 1.00 37.53 42 SER C C 1
ATOM 2236 O O . SER C 3 42 ? 13.052 -71.381 98.078 1.00 40.39 42 SER C O 1
ATOM 2239 N N . ASP C 3 43 ? 14.445 -70.386 96.604 1.00 45.20 43 ASP C N 1
ATOM 2240 C CA . ASP C 3 43 ? 15.674 -70.966 97.138 1.00 44.10 43 ASP C CA 1
ATOM 2241 C C . ASP C 3 43 ? 15.535 -72.438 97.481 1.00 45.27 43 ASP C C 1
ATOM 2242 O O . ASP C 3 43 ? 15.781 -72.863 98.626 1.00 35.84 43 ASP C O 1
ATOM 2247 N N . ALA C 3 44 ? 15.128 -73.216 96.483 1.00 52.50 44 ALA C N 1
ATOM 2248 C CA . ALA C 3 44 ? 14.848 -74.623 96.706 1.00 41.73 44 ALA C CA 1
ATOM 2249 C C . ALA C 3 44 ? 16.110 -75.455 96.614 1.00 33.49 44 ALA C C 1
ATOM 2250 O O . ALA C 3 44 ? 17.107 -75.033 96.042 1.00 35.82 44 ALA C O 1
ATOM 2252 N N . VAL C 3 45 ? 16.058 -76.638 97.202 1.00 34.09 45 VAL C N 1
ATOM 2253 C CA . VAL C 3 45 ? 17.149 -77.587 97.137 1.00 36.35 45 VAL C CA 1
ATOM 2254 C C . VAL C 3 45 ? 16.524 -78.939 96.895 1.00 40.95 45 VAL C C 1
ATOM 2255 O O . VAL C 3 45 ? 15.826 -79.464 97.767 1.00 37.77 45 VAL C O 1
ATOM 2259 N N . GLU C 3 46 ? 16.769 -79.494 95.709 1.00 42.67 46 GLU C N 1
ATOM 2260 C CA . GLU C 3 46 ? 16.228 -80.796 95.335 1.00 44.81 46 GLU C CA 1
ATOM 2261 C C . GLU C 3 46 ? 17.200 -81.902 95.724 1.00 51.18 46 GLU C C 1
ATOM 2262 O O . GLU C 3 46 ? 18.400 -81.689 95.778 1.00 60.60 46 GLU C O 1
ATOM 2268 N N . THR C 3 47 ? 16.669 -83.084 95.987 1.00 35.71 47 THR C N 1
ATOM 2269 C CA . THR C 3 47 ? 17.462 -84.228 96.416 1.00 45.85 47 THR C CA 1
ATOM 2270 C C . THR C 3 47 ? 16.909 -85.451 95.710 1.00 58.00 47 THR C C 1
ATOM 2271 O O . THR C 3 47 ? 15.748 -85.814 95.896 1.00 55.75 47 THR C O 1
ATOM 2275 N N . ILE C 3 48 ? 17.737 -86.078 94.889 1.00 57.62 48 ILE C N 1
ATOM 2276 C CA . ILE C 3 48 ? 17.297 -87.213 94.098 1.00 59.75 48 ILE C CA 1
ATOM 2277 C C . ILE C 3 48 ? 17.887 -88.490 94.678 1.00 62.79 48 ILE C C 1
ATOM 2278 O O . ILE C 3 48 ? 19.089 -88.5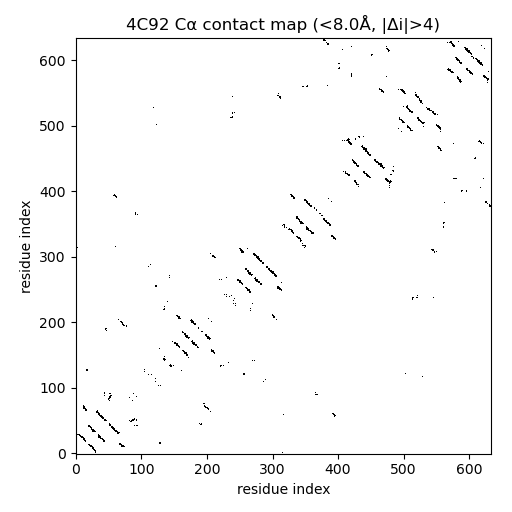79 94.912 1.00 56.70 48 ILE C O 1
ATOM 2283 N N . TYR C 3 49 ? 17.039 -89.476 94.931 1.00 63.70 49 TYR C N 1
ATOM 2284 C CA . TYR C 3 49 ? 17.508 -90.721 95.511 1.00 60.99 49 TYR C CA 1
ATOM 2285 C C . TYR C 3 49 ? 17.732 -91.765 94.423 1.00 62.95 49 TYR C C 1
ATOM 2286 O O . TYR C 3 49 ? 16.844 -92.032 93.615 1.00 47.84 49 TYR C O 1
ATOM 2288 N N . GLN C 3 50 ? 18.925 -92.351 94.406 1.00 72.55 50 GLN C N 1
ATOM 2289 C CA . GLN C 3 50 ? 19.289 -93.300 93.356 1.00 72.55 50 GLN C CA 1
ATOM 2290 C C . GLN C 3 50 ? 19.846 -94.619 93.884 1.00 72.55 50 GLN C C 1
ATOM 2291 O O . GLN C 3 50 ? 20.301 -94.719 95.029 1.00 72.55 50 GLN C O 1
ATOM 2293 N N . LEU C 3 51 ? 19.822 -95.622 93.014 1.00 101.94 51 LEU C N 1
ATOM 2294 C CA . LEU C 3 51 ? 20.368 -96.934 93.322 1.00 101.94 51 LEU C CA 1
ATOM 2295 C C . LEU C 3 51 ? 21.669 -97.172 92.562 1.00 101.94 51 LEU C C 1
ATOM 2296 O O . LEU C 3 51 ? 21.653 -97.415 91.355 1.00 101.94 51 LEU C O 1
ATOM 2301 N N . ASN C 3 52 ? 22.783 -97.080 93.255 1.00 111.23 52 ASN C N 1
ATOM 2302 C CA . ASN C 3 52 ? 24.013 -97.533 92.676 1.00 111.23 52 ASN C CA 1
ATOM 2303 C C . ASN C 3 52 ? 24.045 -99.002 93.028 1.00 111.23 52 ASN C C 1
ATOM 2304 O O . ASN C 3 52 ? 24.315 -99.381 94.158 1.00 111.23 52 ASN C O 1
ATOM 2306 N N . ASN C 3 53 ? 23.693 -99.833 92.064 1.00 133.92 53 ASN C N 1
ATOM 2307 C CA . ASN C 3 53 ? 23.823 -101.281 92.213 1.00 133.92 53 ASN C CA 1
ATOM 2308 C C . ASN C 3 53 ? 23.228 -101.879 93.482 1.00 133.92 53 ASN C C 1
ATOM 2309 O O . ASN C 3 53 ? 23.918 -102.576 94.194 1.00 133.92 53 ASN C O 1
ATOM 2311 N N . GLU C 3 54 ? 21.974 -101.592 93.794 1.00 97.98 54 GLU C N 1
ATOM 2312 C CA . GLU C 3 54 ? 21.394 -102.105 95.041 1.00 97.98 54 GLU C CA 1
ATOM 2313 C C . GLU C 3 54 ? 21.933 -101.423 96.308 1.00 97.98 54 GLU C C 1
ATOM 2314 O O . GLU C 3 54 ? 21.917 -101.992 97.383 1.00 97.98 54 GLU C O 1
ATOM 2320 N N . GLU C 3 55 ? 22.418 -100.201 96.164 1.00 147.89 55 GLU C N 1
ATOM 2321 C CA . GLU C 3 55 ? 22.798 -99.352 97.296 1.00 147.89 55 GLU C CA 1
ATOM 2322 C C . GLU C 3 55 ? 22.152 -97.970 97.183 1.00 147.89 55 GLU C C 1
ATOM 2323 O O . GLU C 3 55 ? 22.127 -97.383 96.104 1.00 147.89 55 GLU C O 1
ATOM 2325 N N . LEU C 3 56 ? 21.633 -97.455 98.296 1.00 82.59 56 LEU C N 1
ATOM 2326 C CA . LEU C 3 56 ? 20.918 -96.174 98.292 1.00 82.59 56 LEU C CA 1
ATOM 2327 C C . LEU C 3 56 ? 21.844 -94.948 98.260 1.00 82.59 56 LEU C C 1
ATOM 2328 O O . LEU C 3 56 ? 22.711 -94.786 99.123 1.00 82.59 56 LEU C O 1
ATOM 2330 N N . SER C 3 57 ? 21.641 -94.083 97.267 1.00 69.95 57 SER C N 1
ATOM 2331 C CA . SER C 3 57 ? 22.469 -92.892 97.086 1.00 71.47 57 SER C CA 1
ATOM 2332 C C . SER C 3 57 ? 21.655 -91.640 96.742 1.00 51.82 57 SER C C 1
ATOM 2333 O O . SER C 3 57 ? 20.508 -91.730 96.297 1.00 72.38 57 SER C O 1
ATOM 2336 N N . GLU C 3 58 ? 22.273 -90.476 96.933 1.00 45.44 58 GLU C N 1
ATOM 2337 C CA . GLU C 3 58 ? 21.595 -89.194 96.760 1.00 55.44 58 GLU C CA 1
ATOM 2338 C C . GLU C 3 58 ? 22.474 -88.110 96.123 1.00 53.94 58 GLU C C 1
ATOM 2339 O O . GLU C 3 58 ? 23.699 -88.130 96.222 1.00 53.13 58 GLU C O 1
ATOM 2341 N N . SER C 3 59 ? 21.821 -87.156 95.478 1.00 57.10 59 SER C N 1
ATOM 2342 C CA . SER C 3 59 ? 22.498 -86.057 94.813 1.00 51.68 59 SER C CA 1
ATOM 2343 C C . SER C 3 59 ? 21.553 -84.862 94.853 1.00 50.84 59 SER C C 1
ATOM 2344 O O . SER C 3 59 ? 20.355 -85.028 95.095 1.00 49.75 59 SER C O 1
ATOM 2347 N N . GLU C 3 60 ? 22.065 -83.660 94.626 1.00 40.75 60 GLU C N 1
ATOM 2348 C CA . GLU C 3 60 ? 21.238 -82.482 94.853 1.00 36.65 60 GLU C CA 1
ATOM 2349 C C . GLU C 3 60 ? 21.417 -81.372 93.834 1.00 43.63 60 GLU C C 1
ATOM 2350 O O . GLU C 3 60 ? 22.510 -81.157 93.330 1.00 50.70 60 GLU C O 1
ATOM 2352 N N . ARG C 3 61 ? 20.327 -80.659 93.560 1.00 50.00 61 ARG C N 1
ATOM 2353 C CA . ARG C 3 61 ? 20.351 -79.469 92.722 1.00 51.30 61 ARG C CA 1
ATOM 2354 C C . ARG C 3 61 ? 19.744 -78.297 93.488 1.00 56.46 61 ARG C C 1
ATOM 2355 O O . ARG C 3 61 ? 18.940 -78.493 94.402 1.00 55.53 61 ARG C O 1
ATOM 2363 N N . ARG C 3 62 ? 20.119 -77.079 93.108 1.00 38.86 62 ARG C N 1
ATOM 2364 C CA . ARG C 3 62 ? 19.634 -75.880 93.775 1.00 41.91 62 ARG C CA 1
ATOM 2365 C C . ARG C 3 62 ? 19.162 -74.848 92.762 1.00 39.58 62 ARG C C 1
ATOM 2366 O O . ARG C 3 62 ? 19.698 -74.768 91.669 1.00 57.37 62 ARG C O 1
ATOM 2368 N N . CYS C 3 63 ? 18.122 -74.109 93.101 1.00 40.47 63 CYS C N 1
ATOM 2369 C CA . CYS C 3 63 ? 17.534 -73.135 92.204 1.00 57.86 63 CYS C CA 1
ATOM 2370 C C . CYS C 3 63 ? 16.796 -72.032 92.914 1.00 56.19 63 CYS C C 1
ATOM 2371 O O . CYS C 3 63 ? 16.301 -72.202 94.004 1.00 51.20 63 CYS C O 1
ATOM 2374 N N . GLU C 3 64 ? 16.725 -70.893 92.261 1.00 50.80 64 GLU C N 1
ATOM 2375 C CA . GLU C 3 64 ? 16.147 -69.713 92.841 1.00 51.38 64 GLU C CA 1
ATOM 2376 C C . GLU C 3 64 ? 14.681 -69.699 93.138 1.00 52.07 64 GLU C C 1
ATOM 2377 O O . GLU C 3 64 ? 14.283 -69.422 94.230 1.00 63.47 64 GLU C O 1
ATOM 2383 N N . MET C 3 65 ? 13.907 -70.056 92.120 1.00 60.03 65 MET C N 1
ATOM 2384 C CA . MET C 3 65 ? 12.478 -69.867 92.018 1.00 49.66 65 MET C CA 1
ATOM 2385 C C . MET C 3 65 ? 11.981 -70.963 91.149 1.00 53.49 65 MET C C 1
ATOM 2386 O O . MET C 3 65 ? 12.406 -71.124 90.060 1.00 55.25 65 MET C O 1
ATOM 2391 N N . VAL C 3 66 ? 11.035 -71.706 91.621 1.00 36.08 66 VAL C N 1
ATOM 2392 C CA . VAL C 3 66 ? 10.609 -72.903 90.913 1.00 31.72 66 VAL C CA 1
ATOM 2393 C C . VAL C 3 66 ? 9.111 -73.161 91.037 1.00 29.88 66 VAL C C 1
ATOM 2394 O O . VAL C 3 66 ? 8.567 -73.163 92.131 1.00 35.86 66 VAL C O 1
ATOM 2398 N N . PHE C 3 67 ? 8.445 -73.347 89.896 1.00 34.77 67 PHE C N 1
ATOM 2399 C CA . PHE C 3 67 ? 7.068 -73.828 89.884 1.00 42.48 67 PHE C CA 1
ATOM 2400 C C . PHE C 3 67 ? 7.073 -75.337 89.971 1.00 41.81 67 PHE C C 1
ATOM 2401 O O . PHE C 3 67 ? 7.899 -75.996 89.361 1.00 42.51 67 PHE C O 1
ATOM 2409 N N . ILE C 3 68 ? 6.144 -75.889 90.735 1.00 21.72 68 ILE C N 1
ATOM 2410 C CA . ILE C 3 68 ? 6.106 -77.321 90.927 1.00 18.44 68 ILE C CA 1
ATOM 2411 C C . ILE C 3 68 ? 4.706 -77.801 90.622 1.00 20.97 68 ILE C C 1
ATOM 2412 O O . ILE C 3 68 ? 3.747 -77.323 91.230 1.00 24.04 68 ILE C O 1
ATOM 2417 N N . ARG C 3 69 ? 4.573 -78.721 89.666 1.00 48.47 69 ARG C N 1
ATOM 2418 C CA . ARG C 3 69 ? 3.239 -79.172 89.284 1.00 37.31 69 ARG C CA 1
ATOM 2419 C C . ARG C 3 69 ? 2.649 -80.067 90.359 1.00 21.50 69 ARG C C 1
ATOM 2420 O O . ARG C 3 69 ? 3.288 -81.017 90.832 1.00 20.65 69 ARG C O 1
ATOM 2428 N N . GLY C 3 70 ? 1.429 -79.742 90.765 1.00 22.85 70 GLY C N 1
ATOM 2429 C CA . GLY C 3 70 ? 0.823 -80.378 91.921 1.00 24.93 70 GLY C CA 1
ATOM 2430 C C . GLY C 3 70 ? 0.705 -81.888 91.894 1.00 33.81 70 GLY C C 1
ATOM 2431 O O . GLY C 3 70 ? 0.824 -82.533 92.932 1.00 40.26 70 GLY C O 1
ATOM 2432 N N . ASP C 3 71 ? 0.470 -82.460 90.718 1.00 27.04 71 ASP C N 1
ATOM 2433 C CA . ASP C 3 71 ? 0.169 -83.889 90.636 1.00 12.08 71 ASP C CA 1
ATOM 2434 C C . ASP C 3 71 ? 1.359 -84.780 91.036 1.00 11.38 71 ASP C C 1
ATOM 2435 O O . ASP C 3 71 ? 1.195 -85.979 91.236 1.00 24.30 71 ASP C O 1
ATOM 2440 N N . THR C 3 72 ? 2.548 -84.186 91.150 1.00 20.65 72 THR C N 1
ATOM 2441 C CA . THR C 3 72 ? 3.717 -84.931 91.632 1.00 19.72 72 THR C CA 1
ATOM 2442 C C . THR C 3 72 ? 3.885 -84.910 93.183 1.00 33.32 72 THR C C 1
ATOM 2443 O O . THR C 3 72 ? 4.716 -85.632 93.730 1.00 42.83 72 THR C O 1
ATOM 2447 N N . VAL C 3 73 ? 3.112 -84.100 93.886 1.00 33.66 73 VAL C N 1
ATOM 2448 C CA . VAL C 3 73 ? 3.315 -83.909 95.307 1.00 27.80 73 VAL C CA 1
ATOM 2449 C C . VAL C 3 73 ? 2.699 -84.976 96.204 1.00 15.26 73 VAL C C 1
ATOM 2450 O O . VAL C 3 73 ? 1.556 -85.237 96.126 1.00 18.57 73 VAL C O 1
ATOM 2454 N N . THR C 3 74 ? 3.506 -85.586 97.037 1.00 26.02 74 THR C N 1
ATOM 2455 C CA . THR C 3 74 ? 2.999 -86.547 97.986 1.00 26.62 74 THR C CA 1
ATOM 2456 C C . THR C 3 74 ? 2.813 -86.052 99.403 1.00 34.77 74 THR C C 1
ATOM 2457 O O . THR C 3 74 ? 1.904 -86.468 100.033 1.00 40.70 74 THR C O 1
ATOM 2461 N N . LEU C 3 75 ? 3.663 -85.180 99.902 1.00 24.85 75 LEU C N 1
ATOM 2462 C CA . LEU C 3 75 ? 3.430 -84.557 101.182 1.00 29.81 75 LEU C CA 1
ATOM 2463 C C . LEU C 3 75 ? 4.094 -83.238 101.414 1.00 25.62 75 LEU C C 1
ATOM 2464 O O . LEU C 3 75 ? 5.108 -82.976 100.865 1.00 28.63 75 LEU C O 1
ATOM 2469 N N . ILE C 3 76 ? 3.513 -82.421 102.266 1.00 24.90 76 ILE C N 1
ATOM 2470 C CA . ILE C 3 76 ? 4.137 -81.198 102.698 1.00 26.87 76 ILE C CA 1
ATOM 2471 C C . ILE C 3 76 ? 4.310 -81.130 104.220 1.00 26.62 76 ILE C C 1
ATOM 2472 O O . ILE C 3 76 ? 3.434 -81.465 104.967 1.00 26.99 76 ILE C O 1
ATOM 2477 N N . SER C 3 77 ? 5.473 -80.689 104.648 1.00 31.90 77 SER C N 1
ATOM 2478 C CA . SER C 3 77 ? 5.774 -80.453 106.050 1.00 38.03 77 SER C CA 1
ATOM 2479 C C . SER C 3 77 ? 6.819 -79.393 106.216 1.00 40.45 77 SER C C 1
ATOM 2480 O O . SER C 3 77 ? 6.939 -78.543 105.378 1.00 54.69 77 SER C O 1
ATOM 2483 N N . THR C 3 78 ? 7.535 -79.413 107.325 1.00 31.19 78 THR C N 1
ATOM 2484 C CA . THR C 3 78 ? 8.592 -78.446 107.588 1.00 23.36 78 THR C CA 1
ATOM 2485 C C . THR C 3 78 ? 9.982 -79.072 107.678 1.00 32.37 78 THR C C 1
ATOM 2486 O O . THR C 3 78 ? 10.131 -80.183 108.096 1.00 26.75 78 THR C O 1
ATOM 2490 N N . PRO C 3 79 ? 10.993 -78.329 107.262 1.00 42.85 79 PRO C N 1
ATOM 2491 C CA . PRO C 3 79 ? 12.328 -78.882 107.004 1.00 55.59 79 PRO C CA 1
ATOM 2492 C C . PRO C 3 79 ? 12.962 -79.603 108.198 1.00 68.57 79 PRO C C 1
ATOM 2493 O O . PRO C 3 79 ? 12.325 -79.843 109.227 1.00 59.04 79 PRO C O 1
ATOM 2495 N N . MET D 4 1 ? -15.604 -81.829 73.493 1.00 80.15 1 MET D N 1
ATOM 2496 C CA . MET D 4 1 ? -16.664 -82.583 72.826 1.00 74.11 1 MET D CA 1
ATOM 2497 C C . MET D 4 1 ? -16.454 -82.646 71.312 1.00 68.59 1 MET D C 1
ATOM 2498 O O . MET D 4 1 ? -17.315 -83.127 70.572 1.00 61.48 1 MET D O 1
ATOM 2500 N N . LEU D 4 2 ? -15.311 -82.139 70.862 1.00 46.89 2 LEU D N 1
ATOM 2501 C CA . LEU D 4 2 ? -14.900 -82.280 69.472 1.00 56.70 2 LEU D CA 1
ATOM 2502 C C . LEU D 4 2 ? -14.802 -83.752 69.039 1.00 66.37 2 LEU D C 1
ATOM 2503 O O . LEU D 4 2 ? -15.292 -84.110 67.963 1.00 72.39 2 LEU D O 1
ATOM 2508 N N . PRO D 4 3 ? -14.169 -84.612 69.861 1.00 47.98 3 PRO D N 1
ATOM 2509 C CA . PRO D 4 3 ? -14.132 -86.006 69.398 1.00 55.54 3 PRO D CA 1
ATOM 2510 C C . PRO D 4 3 ? -15.516 -86.650 69.301 1.00 49.42 3 PRO D C 1
ATOM 2511 O O . PRO D 4 3 ? -15.798 -87.322 68.299 1.00 44.47 3 PRO D O 1
ATOM 2515 N N . LEU D 4 4 ? -16.359 -86.427 70.309 1.00 62.49 4 LEU D N 1
ATOM 2516 C CA . LEU D 4 4 ? -17.718 -86.960 70.305 1.00 69.06 4 LEU D CA 1
ATOM 2517 C C . LEU D 4 4 ? -18.487 -86.578 69.035 1.00 66.81 4 LEU D C 1
ATOM 2518 O O . LEU D 4 4 ? -19.153 -87.418 68.428 1.00 58.69 4 LEU D O 1
ATOM 2520 N N . TYR D 4 5 ? -18.369 -85.317 68.627 1.00 56.87 5 TYR D N 1
ATOM 2521 C CA . TYR D 4 5 ? -19.086 -84.809 67.459 1.00 61.54 5 TYR D CA 1
ATOM 2522 C C . TYR D 4 5 ? -18.620 -85.440 66.152 1.00 60.09 5 TYR D C 1
ATOM 2523 O O . TYR D 4 5 ? -19.442 -85.844 65.326 1.00 60.60 5 TYR D O 1
ATOM 2525 N N . LEU D 4 6 ? -17.310 -85.522 65.947 1.00 45.79 6 LEU D N 1
ATOM 2526 C CA . LEU D 4 6 ? -16.821 -86.122 64.712 1.00 55.31 6 LEU D CA 1
ATOM 2527 C C . LEU D 4 6 ? -17.204 -87.598 64.602 1.00 52.07 6 LEU D C 1
ATOM 2528 O O . LEU D 4 6 ? -17.569 -88.066 63.525 1.00 72.37 6 LEU D O 1
ATOM 2533 N N . LEU D 4 7 ? -17.139 -88.327 65.714 1.00 57.06 7 LEU D N 1
ATOM 2534 C CA . LEU D 4 7 ? -17.447 -89.759 65.703 1.00 62.91 7 LEU D CA 1
ATOM 2535 C C . LEU D 4 7 ? -18.901 -90.059 65.358 1.00 58.28 7 LEU D C 1
ATOM 2536 O O . LEU D 4 7 ? -19.186 -91.010 64.630 1.00 69.38 7 LEU D O 1
ATOM 2541 N N . THR D 4 8 ? -19.814 -89.242 65.879 1.00 65.70 8 THR D N 1
ATOM 2542 C CA . THR D 4 8 ? -21.240 -89.416 65.621 1.00 70.94 8 THR D CA 1
ATOM 2543 C C . THR D 4 8 ? -21.553 -89.278 64.131 1.00 67.68 8 THR D C 1
ATOM 2544 O O . THR D 4 8 ? -22.613 -89.695 63.675 1.00 72.92 8 THR D O 1
ATOM 2548 N N . ASN D 4 9 ? -20.620 -88.700 63.378 1.00 84.28 9 ASN D N 1
ATOM 2549 C CA . ASN D 4 9 ? -20.703 -88.695 61.921 1.00 81.95 9 ASN D CA 1
ATOM 2550 C C . ASN D 4 9 ? -20.072 -89.949 61.330 1.00 85.93 9 ASN D C 1
ATOM 2551 O O . ASN D 4 9 ? -20.314 -90.289 60.172 1.00 69.02 9 ASN D O 1
ATOM 2556 N N . ALA D 4 10 ? -19.254 -90.629 62.128 1.00 60.10 10 ALA D N 1
ATOM 2557 C CA . ALA D 4 10 ? -18.553 -91.822 61.667 1.00 51.54 10 ALA D CA 1
ATOM 2558 C C . ALA D 4 10 ? -19.310 -93.106 62.009 1.00 49.88 10 ALA D C 1
ATOM 2559 O O . ALA D 4 10 ? -18.798 -94.199 61.776 1.00 48.10 10 ALA D O 1
ATOM 2561 N N . LYS D 4 11 ? -20.513 -92.972 62.572 1.00 35.73 11 LYS D N 1
ATOM 2562 C CA . LYS D 4 11 ? -21.370 -94.134 62.827 1.00 24.62 11 LYS D CA 1
ATOM 2563 C C . LYS D 4 11 ? -21.569 -94.938 61.550 1.00 38.64 11 LYS D C 1
ATOM 2564 O O . LYS D 4 11 ? -21.796 -94.374 60.484 1.00 64.46 11 LYS D O 1
ATOM 2570 N N . GLY D 4 12 ? -21.474 -96.258 61.668 1.00 26.00 12 GLY D N 1
ATOM 2571 C CA . GLY D 4 12 ? -21.600 -97.139 60.529 1.00 24.22 12 GLY D CA 1
ATOM 2572 C C . GLY D 4 12 ? -20.279 -97.409 59.845 1.00 28.54 12 GLY D C 1
ATOM 2573 O O . GLY D 4 12 ? -20.180 -98.294 59.004 1.00 30.02 12 GLY D O 1
ATOM 2574 N N . GLN D 4 13 ? -19.253 -96.647 60.192 1.00 36.03 13 GLN D N 1
ATOM 2575 C CA . GLN D 4 13 ? -17.963 -96.791 59.525 1.00 46.81 13 GLN D CA 1
ATOM 2576 C C . GLN D 4 13 ? -17.022 -97.675 60.333 1.00 36.74 13 GLN D C 1
ATOM 2577 O O . GLN D 4 13 ? -17.141 -97.763 61.560 1.00 42.05 13 GLN D O 1
ATOM 2583 N N . GLN D 4 14 ? -16.097 -98.340 59.654 1.00 35.70 14 GLN D N 1
ATOM 2584 C CA . GLN D 4 14 ? -15.107 -99.131 60.360 1.00 29.85 14 GLN D CA 1
ATOM 2585 C C . GLN D 4 14 ? -13.971 -98.262 60.888 1.00 32.92 14 GLN D C 1
ATOM 2586 O O . GLN D 4 14 ? -13.643 -97.229 60.305 1.00 32.10 14 GLN D O 1
ATOM 2592 N N . MET D 4 15 ? -13.388 -98.684 62.004 1.00 41.39 15 MET D N 1
ATOM 2593 C CA . MET D 4 15 ? -12.259 -97.977 62.585 1.00 18.62 15 MET D CA 1
ATOM 2594 C C . MET D 4 15 ? -11.317 -98.897 63.341 1.00 21.27 15 MET D C 1
ATOM 2595 O O . MET D 4 15 ? -11.650 -100.040 63.665 1.00 28.91 15 MET D O 1
ATOM 2600 N N . GLN D 4 16 ? -10.133 -98.364 63.608 1.00 20.36 16 GLN D N 1
ATOM 2601 C CA . GLN D 4 16 ? -9.119 -99.036 64.407 1.00 29.98 16 GLN D CA 1
ATOM 2602 C C . GLN D 4 16 ? -8.861 -98.220 65.675 1.00 32.35 16 GLN D C 1
ATOM 2603 O O . GLN D 4 16 ? -8.286 -97.133 65.618 1.00 25.18 16 GLN D O 1
ATOM 2609 N N . ILE D 4 17 ? -9.276 -98.732 66.824 1.00 28.07 17 ILE D N 1
ATOM 2610 C CA . ILE D 4 17 ? -9.086 -97.993 68.069 1.00 33.72 17 ILE D CA 1
ATOM 2611 C C . ILE D 4 17 ? -7.964 -98.628 68.853 1.00 28.32 17 ILE D C 1
ATOM 2612 O O . ILE D 4 17 ? -8.011 -99.816 69.111 1.00 32.47 17 ILE D O 1
ATOM 2617 N N . GLU D 4 18 ? -6.934 -97.867 69.214 1.00 18.16 18 GLU D N 1
ATOM 2618 C CA . GLU D 4 18 ? -5.974 -98.374 70.186 1.00 33.25 18 GLU D CA 1
ATOM 2619 C C . GLU D 4 18 ? -6.242 -97.878 71.626 1.00 26.80 18 GLU D C 1
ATOM 2620 O O . GLU D 4 18 ? -6.472 -96.688 71.861 1.00 15.82 18 GLU D O 1
ATOM 2626 N N . LEU D 4 19 ? -6.219 -98.805 72.579 1.00 28.24 19 LEU D N 1
ATOM 2627 C CA . LEU D 4 19 ? -6.399 -98.465 73.988 1.00 21.64 19 LEU D CA 1
ATOM 2628 C C . LEU D 4 19 ? -5.064 -98.099 74.615 1.00 17.60 19 LEU D C 1
ATOM 2629 O O . LEU D 4 19 ? -4.005 -98.439 74.071 1.00 26.54 19 LEU D O 1
ATOM 2634 N N . LYS D 4 20 ? -5.140 -97.429 75.764 1.00 29.07 20 LYS D N 1
ATOM 2635 C CA . LYS D 4 20 ? -3.972 -97.095 76.585 1.00 44.43 20 LYS D CA 1
ATOM 2636 C C . LYS D 4 20 ? -3.009 -98.260 76.868 1.00 37.61 20 LYS D C 1
ATOM 2637 O O . LYS D 4 20 ? -1.818 -98.041 77.075 1.00 20.86 20 LYS D O 1
ATOM 2643 N N . ASN D 4 21 ? -3.506 -99.491 76.891 1.00 36.16 21 ASN D N 1
ATOM 2644 C CA . ASN D 4 21 ? -2.624 -100.623 77.148 1.00 21.22 21 ASN D CA 1
ATOM 2645 C C . ASN D 4 21 ? -2.010 -101.245 75.881 1.00 37.39 21 ASN D C 1
ATOM 2646 O O . ASN D 4 21 ? -1.242 -102.206 75.953 1.00 59.58 21 ASN D O 1
ATOM 2651 N N . GLY D 4 22 ? -2.340 -100.695 74.720 1.00 41.46 22 GLY D N 1
ATOM 2652 C CA . GLY D 4 22 ? -1.787 -101.213 73.485 1.00 34.96 22 GLY D CA 1
ATOM 2653 C C . GLY D 4 22 ? -2.691 -102.202 72.769 1.00 37.94 22 GLY D C 1
ATOM 2654 O O . GLY D 4 22 ? -2.384 -102.634 71.656 1.00 35.91 22 GLY D O 1
ATOM 2655 N N . GLU D 4 23 ? -3.802 -102.569 73.399 1.00 34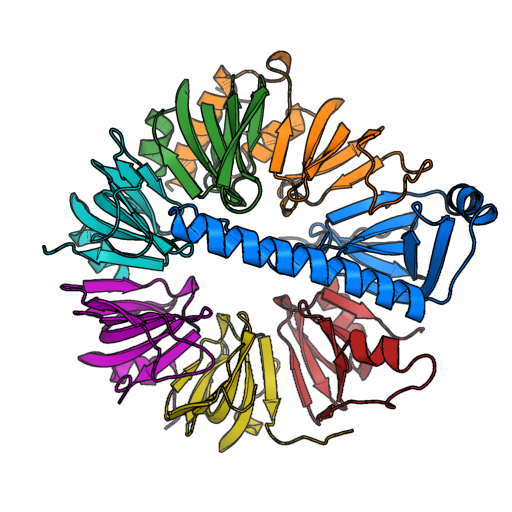.88 23 GLU D N 1
ATOM 2656 C CA . GLU D 4 23 ? -4.796 -103.400 72.728 1.00 31.78 23 GLU D CA 1
ATOM 2657 C C . GLU D 4 23 ? -5.428 -102.630 71.571 1.00 25.59 23 GLU D C 1
ATOM 2658 O O . GLU D 4 23 ? -5.736 -101.448 71.707 1.00 32.37 23 GLU D O 1
ATOM 2660 N N . ILE D 4 24 ? -5.605 -103.292 70.433 1.00 30.97 24 ILE D N 1
ATOM 2661 C CA . ILE D 4 24 ? -6.284 -102.691 69.288 1.00 32.52 24 ILE D CA 1
ATOM 2662 C C . ILE D 4 24 ? -7.659 -103.295 69.094 1.00 24.76 24 ILE D C 1
ATOM 2663 O O . ILE D 4 24 ? -7.813 -104.513 69.095 1.00 24.12 24 ILE D O 1
ATOM 2668 N N . ILE D 4 25 ? -8.664 -102.440 68.968 1.00 26.97 25 ILE D N 1
ATOM 2669 C CA . ILE D 4 25 ? -9.999 -102.881 68.637 1.00 20.48 25 ILE D CA 1
ATOM 2670 C C . ILE D 4 25 ? -10.414 -102.295 67.276 1.00 15.11 25 ILE D C 1
ATOM 2671 O O . ILE D 4 25 ? -10.479 -101.069 67.076 1.00 17.39 25 ILE D O 1
ATOM 2676 N N . GLN D 4 26 ? -10.640 -103.198 66.322 1.00 19.16 26 GLN D N 1
ATOM 2677 C CA . GLN D 4 26 ? -11.116 -102.814 65.012 1.00 25.34 26 GLN D CA 1
ATOM 2678 C C . GLN D 4 26 ? -12.557 -103.259 64.873 1.00 19.11 26 GLN D C 1
ATOM 2679 O O . GLN D 4 26 ? -12.880 -104.399 65.151 1.00 23.50 26 GLN D O 1
ATOM 2685 N N . GLY D 4 27 ? -13.441 -102.374 64.464 1.00 19.64 27 GLY D N 1
ATOM 2686 C CA . GLY D 4 27 ? -14.841 -102.729 64.419 1.00 18.09 27 GLY D CA 1
ATOM 2687 C C . GLY D 4 27 ? -15.661 -101.676 63.713 1.00 16.64 27 GLY D C 1
ATOM 2688 O O . GLY D 4 27 ? -15.107 -100.709 63.166 1.00 19.35 27 GLY D O 1
ATOM 2689 N N . ILE D 4 28 ? -16.974 -101.877 63.685 1.00 24.60 28 ILE D N 1
ATOM 2690 C CA . ILE D 4 28 ? -17.887 -100.898 63.110 1.00 29.80 28 ILE D CA 1
ATOM 2691 C C . ILE D 4 28 ? -18.530 -100.085 64.222 1.00 38.00 28 ILE D C 1
ATOM 2692 O O . ILE D 4 28 ? -19.241 -100.629 65.062 1.00 40.45 28 ILE D O 1
ATOM 2697 N N . LEU D 4 29 ? -18.287 -98.780 64.215 1.00 32.12 29 LEU D N 1
ATOM 2698 C CA . LEU D 4 29 ? -18.883 -97.890 65.200 1.00 25.11 29 LEU D CA 1
ATOM 2699 C C . LEU D 4 29 ? -20.393 -97.916 65.054 1.00 28.92 29 LEU D C 1
ATOM 2700 O O . LEU D 4 29 ? -20.923 -97.636 63.985 1.00 38.68 29 LEU D O 1
ATOM 2705 N N . THR D 4 30 ? -21.080 -98.254 66.142 1.00 33.94 30 THR D N 1
ATOM 2706 C CA . THR D 4 30 ? -22.529 -98.290 66.122 1.00 37.42 30 THR D CA 1
ATOM 2707 C C . THR D 4 30 ? -23.095 -97.225 67.027 1.00 31.91 30 THR D C 1
ATOM 2708 O O . THR D 4 30 ? -24.226 -96.800 66.833 1.00 33.25 30 THR D O 1
ATOM 2712 N N . ASN D 4 31 ? -22.321 -96.790 68.021 1.00 42.61 31 ASN D N 1
ATOM 2713 C CA . ASN D 4 31 ? -22.777 -95.705 68.898 1.00 47.11 31 ASN D CA 1
ATOM 2714 C C . ASN D 4 31 ? -21.672 -94.969 69.670 1.00 32.68 31 ASN D C 1
ATOM 2715 O O . ASN D 4 31 ? -20.603 -95.522 69.928 1.00 34.95 31 ASN D O 1
ATOM 2720 N N . VAL D 4 32 ? -21.931 -93.700 69.997 1.00 44.52 32 VAL D N 1
ATOM 2721 C CA . VAL D 4 32 ? -20.998 -92.849 70.733 1.00 56.62 32 VAL D CA 1
ATOM 2722 C C . VAL D 4 32 ? -21.800 -92.044 71.731 1.00 45.00 32 VAL D C 1
ATOM 2723 O O . VAL D 4 32 ? -22.938 -91.692 71.447 1.00 47.83 32 VAL D O 1
ATOM 2727 N N . ASP D 4 33 ? -21.223 -91.735 72.891 1.00 30.19 33 ASP D N 1
ATOM 2728 C CA . ASP D 4 33 ? -21.896 -90.828 73.836 1.00 45.70 33 ASP D CA 1
ATOM 2729 C C . ASP D 4 33 ? -21.072 -89.587 74.208 1.00 48.54 33 ASP D C 1
ATOM 2730 O O . ASP D 4 33 ? -19.913 -89.457 73.808 1.00 58.08 33 ASP D O 1
ATOM 2735 N N . ASN D 4 34 ? -21.683 -88.689 74.977 1.00 48.46 34 ASN D N 1
ATOM 2736 C CA . ASN D 4 34 ? -21.070 -87.407 75.344 1.00 56.61 34 ASN D CA 1
ATOM 2737 C C . ASN D 4 34 ? -19.703 -87.512 76.034 1.00 56.56 34 ASN D C 1
ATOM 2738 O O . ASN D 4 34 ? -18.927 -86.562 76.039 1.00 54.40 34 ASN D O 1
ATOM 2740 N N . TRP D 4 35 ? -19.409 -88.673 76.609 1.00 43.86 35 TRP D N 1
ATOM 2741 C CA . TRP D 4 35 ? -18.138 -88.872 77.295 1.00 33.84 35 TRP D CA 1
ATOM 2742 C C . TRP D 4 35 ? -17.189 -89.668 76.418 1.00 37.88 35 TRP D C 1
ATOM 2743 O O . TRP D 4 35 ? -16.109 -90.070 76.857 1.00 45.45 35 TRP D O 1
ATOM 2754 N N . MET D 4 36 ? -17.613 -89.878 75.173 1.00 33.62 36 MET D N 1
ATOM 2755 C CA . MET D 4 36 ? -16.852 -90.630 74.187 1.00 27.14 36 MET D CA 1
ATOM 2756 C C . MET D 4 36 ? -16.738 -92.143 74.480 1.00 34.38 36 MET D C 1
ATOM 2757 O O . MET D 4 36 ? -15.814 -92.810 73.996 1.00 28.24 36 MET D O 1
ATOM 2762 N N . ASN D 4 37 ? -17.676 -92.679 75.257 1.00 43.81 37 ASN D N 1
ATOM 2763 C CA . ASN D 4 37 ? -17.848 -94.129 75.333 1.00 46.13 37 ASN D CA 1
ATOM 2764 C C . ASN D 4 37 ? -18.310 -94.670 73.959 1.00 39.21 37 ASN D C 1
ATOM 2765 O O . ASN D 4 37 ? -19.059 -93.987 73.248 1.00 35.00 37 ASN D O 1
ATOM 2770 N N . LEU D 4 38 ? -17.860 -95.868 73.578 1.00 36.51 38 LEU D N 1
ATOM 2771 C CA . LEU D 4 38 ? -18.188 -96.436 72.248 1.00 28.08 38 LEU D CA 1
ATOM 2772 C C . LEU D 4 38 ? -18.716 -97.860 72.284 1.00 26.52 38 LEU D C 1
ATOM 2773 O O . LEU D 4 38 ? -18.245 -98.696 73.071 1.00 29.61 38 LEU D O 1
ATOM 2778 N N . THR D 4 39 ? -19.712 -98.126 71.446 1.00 28.59 39 THR D N 1
ATOM 2779 C CA . THR D 4 39 ? -20.087 -99.504 71.150 1.00 30.02 39 THR D CA 1
ATOM 2780 C C . THR D 4 39 ? -19.751 -99.793 69.694 1.00 29.75 39 THR D C 1
ATOM 2781 O O . THR D 4 39 ? -20.111 -99.025 68.813 1.00 21.41 39 THR D O 1
ATOM 2785 N N . LEU D 4 40 ? -19.023 -100.879 69.465 1.00 25.52 40 LEU D N 1
ATOM 2786 C CA . LEU D 4 40 ? -18.743 -101.357 68.121 1.00 14.98 40 LEU D CA 1
ATOM 2787 C C . LEU D 4 40 ? -19.319 -102.742 67.865 1.00 20.84 40 LEU D C 1
ATOM 2788 O O . LEU D 4 40 ? -19.540 -103.521 68.785 1.00 27.01 40 LEU D O 1
ATOM 2793 N N . SER D 4 41 ? -19.545 -103.039 66.587 1.00 20.37 41 SER D N 1
ATOM 2794 C CA . SER D 4 41 ? -20.032 -104.341 66.168 1.00 21.11 41 SER D CA 1
ATOM 2795 C C . SER D 4 41 ? -18.973 -104.904 65.260 1.00 20.94 41 SER D C 1
ATOM 2796 O O . SER D 4 41 ? -18.044 -104.179 64.879 1.00 27.41 41 SER D O 1
ATOM 2799 N N . ASN D 4 42 ? -19.105 -106.184 64.904 1.00 28.05 42 ASN D N 1
ATOM 2800 C CA . ASN D 4 42 ? -18.186 -106.814 63.956 1.00 27.21 42 ASN D CA 1
ATOM 2801 C C . ASN D 4 42 ? -16.741 -106.592 64.341 1.00 29.81 42 ASN D C 1
ATOM 2802 O O . ASN D 4 42 ? -15.973 -106.039 63.563 1.00 25.38 42 ASN D O 1
ATOM 2807 N N . VAL D 4 43 ? -16.360 -107.000 65.540 1.00 17.46 43 VAL D N 1
ATOM 2808 C CA . VAL D 4 43 ? -15.089 -106.523 66.046 1.00 16.96 43 VAL D CA 1
ATOM 2809 C C . VAL D 4 43 ? -14.010 -107.566 66.027 1.00 13.65 43 VAL D C 1
ATOM 2810 O O . VAL D 4 43 ? -14.271 -108.749 66.143 1.00 16.09 43 VAL D O 1
ATOM 2814 N N . THR D 4 44 ? -12.782 -107.122 65.865 1.00 22.45 44 THR D N 1
ATOM 2815 C CA . THR D 4 44 ? -11.654 -108.021 65.872 1.00 23.35 44 THR D CA 1
ATOM 2816 C C . THR D 4 44 ? -10.656 -107.338 66.762 1.00 26.38 44 THR D C 1
ATOM 2817 O O . THR D 4 44 ? -10.427 -106.148 66.602 1.00 28.86 44 THR D O 1
ATOM 2821 N N . GLU D 4 45 ? -10.075 -108.081 67.697 1.00 44.41 45 GLU D N 1
ATOM 2822 C CA . GLU D 4 45 ? -9.218 -107.513 68.725 1.00 30.78 45 GLU D CA 1
ATOM 2823 C C . GLU D 4 45 ? -7.850 -108.202 68.735 1.00 33.75 45 GLU D C 1
ATOM 2824 O O . GLU D 4 45 ? -7.762 -109.423 68.706 1.00 49.10 45 GLU D O 1
ATOM 2830 N N . TYR D 4 46 ? -6.793 -107.395 68.769 1.00 30.76 46 TYR D N 1
ATOM 2831 C CA . TYR D 4 46 ? -5.416 -107.854 68.686 1.00 37.46 46 TYR D CA 1
ATOM 2832 C C . TYR D 4 46 ? -4.522 -106.777 69.281 1.00 43.77 46 TYR D C 1
ATOM 2833 O O . TYR D 4 46 ? -4.998 -105.702 69.599 1.00 43.81 46 TYR D O 1
ATOM 2842 N N . SER D 4 47 ? -3.235 -107.046 69.437 1.00 45.89 47 SER D N 1
ATOM 2843 C CA . SER D 4 47 ? -2.335 -106.026 69.970 1.00 41.56 47 SER D CA 1
ATOM 2844 C C . SER D 4 47 ? -1.565 -105.313 68.856 1.00 40.93 47 SER D C 1
ATOM 2845 O O . SER D 4 47 ? -1.449 -105.829 67.746 1.00 32.08 47 SER D O 1
ATOM 2848 N N . GLU D 4 48 ? -1.037 -104.134 69.154 1.00 32.58 48 GLU D N 1
ATOM 2849 C CA . GLU D 4 48 ? -0.072 -103.513 68.261 1.00 41.02 48 GLU D CA 1
ATOM 2850 C C . GLU D 4 48 ? 1.097 -104.473 68.009 1.00 44.39 48 GLU D C 1
ATOM 2851 O O . GLU D 4 48 ? 1.600 -104.569 66.887 1.00 29.07 48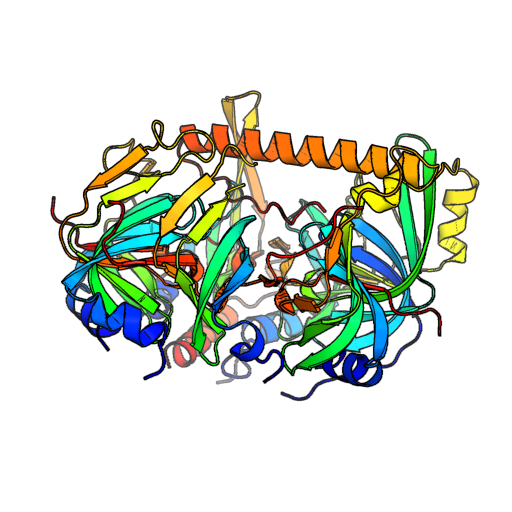 GLU D O 1
ATOM 2857 N N . GLU D 4 49 ? 1.505 -105.195 69.048 1.00 39.68 49 GLU D N 1
ATOM 2858 C CA . GLU D 4 49 ? 2.594 -106.167 68.943 1.00 41.17 49 GLU D CA 1
ATOM 2859 C C . GLU D 4 49 ? 2.315 -107.241 67.891 1.00 58.09 49 GLU D C 1
ATOM 2860 O O . GLU D 4 49 ? 3.204 -107.637 67.140 1.00 54.08 49 GLU D O 1
ATOM 2866 N N . SER D 4 50 ? 1.072 -107.697 67.830 1.00 43.12 50 SER D N 1
ATOM 2867 C CA . SER D 4 50 ? 0.714 -108.763 66.913 1.00 39.29 50 SER D CA 1
ATOM 2868 C C . SER D 4 50 ? 0.554 -108.221 65.502 1.00 44.53 50 SER D C 1
ATOM 2869 O O . SER D 4 50 ? 0.937 -108.875 64.536 1.00 55.74 50 SER D O 1
ATOM 2872 N N . ALA D 4 51 ? -0.006 -107.020 65.392 1.00 45.90 51 ALA D N 1
ATOM 2873 C CA . ALA D 4 51 ? -0.206 -106.386 64.097 1.00 52.95 51 ALA D CA 1
ATOM 2874 C C . ALA D 4 51 ? 1.129 -106.046 63.453 1.00 56.19 51 ALA D C 1
ATOM 2875 O O . ALA D 4 51 ? 1.299 -106.190 62.240 1.00 56.50 51 ALA D O 1
ATOM 2877 N N . ILE D 4 52 ? 2.084 -105.601 64.261 1.00 50.47 52 ILE D N 1
ATOM 2878 C CA . ILE D 4 52 ? 3.412 -105.303 63.732 1.00 56.87 52 ILE D CA 1
ATOM 2879 C C . ILE D 4 52 ? 4.160 -106.589 63.350 1.00 68.30 52 ILE D C 1
ATOM 2880 O O . ILE D 4 52 ? 4.864 -106.620 62.346 1.00 61.41 52 ILE D O 1
ATOM 2885 N N . ASN D 4 53 ? 3.990 -107.647 64.139 1.00 79.18 53 ASN D N 1
ATOM 2886 C CA . ASN D 4 53 ? 4.685 -108.912 63.895 1.00 79.18 53 ASN D CA 1
ATOM 2887 C C . ASN D 4 53 ? 4.165 -109.665 62.673 1.00 79.18 53 ASN D C 1
ATOM 2888 O O . ASN D 4 53 ? 4.907 -110.389 62.010 1.00 79.18 53 ASN D O 1
ATOM 2893 N N . SER D 4 54 ? 2.928 -109.430 62.321 1.00 51.66 54 SER D N 1
ATOM 2894 C CA . SER D 4 54 ? 2.339 -110.115 61.217 1.00 51.66 54 SER D CA 1
ATOM 2895 C C . SER D 4 54 ? 2.635 -109.376 59.926 1.00 51.66 54 SER D C 1
ATOM 2896 O O . SER D 4 54 ? 2.021 -109.647 58.931 1.00 51.66 54 SER D O 1
ATOM 2899 N N . GLU D 4 55 ? 3.492 -108.364 59.982 1.00 103.73 55 GLU D N 1
ATOM 2900 C CA . GLU D 4 55 ? 3.865 -107.606 58.799 1.00 103.73 55 GLU D CA 1
ATOM 2901 C C . GLU D 4 55 ? 4.638 -108.363 57.735 1.00 103.73 55 GLU D C 1
ATOM 2902 O O . GLU D 4 55 ? 4.301 -108.302 56.576 1.00 103.73 55 GLU D O 1
ATOM 2908 N N . ASP D 4 56 ? 5.656 -109.098 58.134 1.00 127.70 56 ASP D N 1
ATOM 2909 C CA . ASP D 4 56 ? 6.284 -110.016 57.231 1.00 127.70 56 ASP D CA 1
ATOM 2910 C C . ASP D 4 56 ? 5.830 -111.276 57.922 1.00 127.70 56 ASP D C 1
ATOM 2911 O O . ASP D 4 56 ? 6.249 -111.586 59.033 1.00 127.70 56 ASP D O 1
ATOM 2913 N N . ASN D 4 57 ? 4.926 -111.983 57.276 1.00 101.60 57 ASN D N 1
ATOM 2914 C CA . ASN D 4 57 ? 4.093 -112.907 57.997 1.00 101.60 57 ASN D CA 1
ATOM 2915 C C . ASN D 4 57 ? 4.923 -113.833 58.828 1.00 101.60 57 ASN D C 1
ATOM 2916 O O . ASN D 4 57 ? 5.822 -114.494 58.331 1.00 101.60 57 ASN D O 1
ATOM 2918 N N . ALA D 4 58 ? 4.672 -113.770 60.129 1.00 141.74 58 ALA D N 1
ATOM 2919 C CA . ALA D 4 58 ? 5.140 -114.770 61.067 1.00 141.74 58 ALA D CA 1
ATOM 2920 C C . ALA D 4 58 ? 4.029 -115.030 62.071 1.00 141.74 58 ALA D C 1
ATOM 2921 O O . ALA D 4 58 ? 3.374 -114.089 62.525 1.00 141.74 58 ALA D O 1
ATOM 2923 N N . GLU D 4 59 ? 3.797 -116.290 62.435 1.00 135.94 59 GLU D N 1
ATOM 2924 C CA . GLU D 4 59 ? 2.794 -116.602 63.463 1.00 135.94 59 GLU D CA 1
ATOM 2925 C C . GLU D 4 59 ? 1.487 -115.923 63.130 1.00 135.94 59 GLU D C 1
ATOM 2926 O O . GLU D 4 59 ? 1.004 -115.053 63.853 1.00 135.94 59 GLU D O 1
ATOM 2928 N N . SER D 4 60 ? 0.951 -116.274 61.978 1.00 30.00 60 SER D N 1
ATOM 2929 C CA . SER D 4 60 ? 0.025 -115.410 61.331 1.00 30.00 60 SER D CA 1
ATOM 2930 C C . SER D 4 60 ? -1.144 -115.109 62.212 1.00 30.00 60 SER D C 1
ATOM 2931 O O . SER D 4 60 ? -1.733 -115.984 62.825 1.00 30.00 60 SER D O 1
ATOM 2933 N N . SER D 4 61 ? -1.468 -113.825 62.247 1.00 131.26 61 SER D N 1
ATOM 2934 C CA . SER D 4 61 ? -2.777 -113.355 62.587 1.00 131.26 61 SER D CA 1
ATOM 2935 C C . SER D 4 61 ? -3.389 -113.826 63.907 1.00 131.26 61 SER D C 1
ATOM 2936 O O . SER D 4 61 ? -4.513 -114.282 63.917 1.00 131.26 61 SER D O 1
ATOM 2938 N N . LYS D 4 62 ? -2.678 -113.703 65.022 1.00 95.32 62 LYS D N 1
ATOM 2939 C CA . LYS D 4 62 ? -3.275 -114.080 66.297 1.00 95.32 62 LYS D CA 1
ATOM 2940 C C . LYS D 4 62 ? -4.283 -113.044 66.785 1.00 95.32 62 LYS D C 1
ATOM 2941 O O . LYS D 4 62 ? -3.945 -112.047 67.384 1.00 95.32 62 LYS D O 1
ATOM 2943 N N . ALA D 4 63 ? -5.548 -113.322 66.570 1.00 62.32 63 ALA D N 1
ATOM 2944 C CA . ALA D 4 63 ? -6.608 -112.381 66.914 1.00 33.29 63 ALA D CA 1
ATOM 2945 C C . ALA D 4 63 ? -7.806 -113.017 67.627 1.00 34.97 63 ALA D C 1
ATOM 2946 O O . ALA D 4 63 ? -7.824 -114.221 67.901 1.00 58.25 63 ALA D O 1
ATOM 2948 N N . VAL D 4 64 ? -8.813 -112.186 67.898 1.00 31.21 64 VAL D N 1
ATOM 2949 C CA . VAL D 4 64 ? -10.035 -112.600 68.572 1.00 34.97 64 VAL D CA 1
ATOM 2950 C C . VAL D 4 64 ? -11.242 -111.844 68.035 1.00 31.67 64 VAL D C 1
ATOM 2951 O O . VAL D 4 64 ? -11.210 -110.620 67.918 1.00 31.62 64 VAL D O 1
ATOM 2955 N N . LYS D 4 65 ? -12.315 -112.566 67.728 1.00 35.81 65 LYS D N 1
ATOM 2956 C CA . LYS D 4 65 ? -13.499 -111.943 67.163 1.00 33.98 65 LYS D CA 1
ATOM 2957 C C . LYS D 4 65 ? -14.644 -111.817 68.157 1.00 25.03 65 LYS D C 1
ATOM 2958 O O . LYS D 4 65 ? -14.927 -112.725 68.921 1.00 23.46 65 LYS D O 1
ATOM 2964 N N . LEU D 4 66 ? -15.303 -110.666 68.143 1.00 20.69 66 LEU D N 1
ATOM 2965 C CA . LEU D 4 66 ? -16.442 -110.445 69.011 1.00 10.75 66 LEU D CA 1
ATOM 2966 C C . LEU D 4 66 ? -17.593 -109.886 68.205 1.00 21.14 66 LEU D C 1
ATOM 2967 O O . LEU D 4 66 ? -17.390 -109.142 67.256 1.00 27.91 66 LEU D O 1
ATOM 2972 N N . ASN D 4 67 ? -18.802 -110.257 68.590 1.00 16.67 67 ASN D N 1
ATOM 2973 C CA . ASN D 4 67 ? -20.028 -109.727 67.992 1.00 13.28 67 ASN D CA 1
ATOM 2974 C C . ASN D 4 67 ? -20.242 -108.239 68.353 1.00 36.98 67 ASN D C 1
ATOM 2975 O O . ASN D 4 67 ? -20.683 -107.438 67.533 1.00 45.54 67 ASN D O 1
ATOM 2980 N N . GLU D 4 68 ? -19.948 -107.889 69.602 1.00 27.32 68 GLU D N 1
ATOM 2981 C CA . GLU D 4 68 ? -20.141 -106.521 70.092 1.00 21.09 68 GLU D CA 1
ATOM 2982 C C . GLU D 4 68 ? -19.135 -106.180 71.192 1.00 33.99 68 GLU D C 1
ATOM 2983 O O . GLU D 4 68 ? -18.696 -107.062 71.919 1.00 46.35 68 GLU D O 1
ATOM 2989 N N . ILE D 4 69 ? -18.743 -104.912 71.288 1.00 36.01 69 ILE D N 1
ATOM 2990 C CA . ILE D 4 69 ? -17.920 -104.460 72.406 1.00 26.38 69 ILE D CA 1
ATOM 2991 C C . ILE D 4 69 ? -18.241 -103.019 72.838 1.00 28.59 69 ILE D C 1
ATOM 2992 O O . ILE D 4 69 ? -18.535 -102.141 71.990 1.00 23.10 69 ILE D O 1
ATOM 2997 N N . TYR D 4 70 ? -18.217 -102.814 74.157 1.00 27.89 70 TYR D N 1
ATOM 2998 C CA . TYR D 4 70 ? -18.352 -101.497 74.804 1.00 14.53 70 TYR D CA 1
ATOM 2999 C C . TYR D 4 70 ? -16.990 -101.027 75.265 1.00 13.23 70 TYR D C 1
ATOM 3000 O O . TYR D 4 70 ? -16.297 -101.753 75.953 1.00 20.99 70 TYR D O 1
ATOM 3009 N N . ILE D 4 71 ? -16.608 -99.812 74.876 1.00 10.90 71 ILE D N 1
ATOM 3010 C CA . ILE D 4 71 ? -15.310 -99.259 75.252 1.00 10.80 71 ILE D CA 1
ATOM 3011 C C . ILE D 4 71 ? -15.475 -97.897 75.960 1.00 14.23 71 ILE D C 1
ATOM 3012 O O . ILE D 4 71 ? -16.231 -97.039 75.502 1.00 17.24 71 ILE D O 1
ATOM 3017 N N . ARG D 4 72 ? -14.756 -97.729 77.066 1.00 37.43 72 ARG D N 1
ATOM 3018 C CA . ARG D 4 72 ? -14.784 -96.524 77.884 1.00 33.83 72 ARG D CA 1
ATOM 3019 C C . ARG D 4 72 ? -13.882 -95.442 77.265 1.00 23.28 72 ARG D C 1
ATOM 3020 O O . ARG D 4 72 ? -12.668 -95.615 77.125 1.00 19.88 72 ARG D O 1
ATOM 3028 N N . GLY D 4 73 ? -14.493 -94.334 76.857 1.00 15.65 73 GLY D N 1
ATOM 3029 C CA . GLY D 4 73 ? -13.771 -93.240 76.214 1.00 17.31 73 GLY D CA 1
ATOM 3030 C C . GLY D 4 73 ? -12.455 -92.837 76.843 1.00 24.44 73 GLY D C 1
ATOM 3031 O O . GLY D 4 73 ? -11.483 -92.581 76.133 1.00 28.75 73 GLY D O 1
ATOM 3032 N N . THR D 4 74 ? -12.413 -92.830 78.179 1.00 15.33 74 THR D N 1
ATOM 3033 C CA . THR D 4 74 ? -11.235 -92.381 78.910 1.00 14.93 74 THR D CA 1
ATOM 3034 C C . THR D 4 74 ? -10.119 -93.378 78.811 1.00 15.68 74 THR D C 1
ATOM 3035 O O . THR D 4 74 ? -8.987 -93.091 79.182 1.00 16.15 74 THR D O 1
ATOM 3039 N N . PHE D 4 75 ? -10.436 -94.568 78.318 1.00 14.06 75 PHE D N 1
ATOM 3040 C CA . PHE D 4 75 ? -9.413 -95.576 78.136 1.00 16.05 75 PHE D CA 1
ATOM 3041 C C . PHE D 4 75 ? -8.830 -95.581 76.705 1.00 30.07 75 PHE D C 1
ATOM 3042 O O . PHE D 4 75 ? -7.898 -96.315 76.418 1.00 21.43 75 PHE D O 1
ATOM 3050 N N . ILE D 4 76 ? -9.351 -94.760 75.808 1.00 27.03 76 ILE D N 1
ATOM 3051 C CA . ILE D 4 76 ? -8.842 -94.636 74.437 1.00 20.73 76 ILE D CA 1
ATOM 3052 C C . ILE D 4 76 ? -7.576 -93.781 74.260 1.00 19.75 76 ILE D C 1
ATOM 3053 O O . ILE D 4 76 ? -7.480 -92.719 74.766 1.00 19.33 76 ILE D O 1
ATOM 3058 N N . LYS D 4 77 ? -6.603 -94.296 73.543 1.00 26.41 77 LYS D N 1
ATOM 3059 C CA . LYS D 4 77 ? -5.452 -93.512 73.169 1.00 20.21 77 LYS D CA 1
ATOM 3060 C C . LYS D 4 77 ? -5.583 -92.797 71.818 1.00 23.47 77 LYS D C 1
ATOM 3061 O O . LYS D 4 77 ? -5.481 -91.608 71.749 1.00 23.86 77 LYS D O 1
ATOM 3067 N N . PHE D 4 78 ? -5.894 -93.533 70.774 1.00 28.25 78 PHE D N 1
ATOM 3068 C CA . PHE D 4 78 ? -6.138 -92.953 69.484 1.00 17.72 78 PHE D CA 1
ATOM 3069 C C . PHE D 4 78 ? -7.002 -93.777 68.567 1.00 25.86 78 PHE D C 1
ATOM 3070 O O . PHE D 4 78 ? -7.304 -94.894 68.820 1.00 31.34 78 PHE D O 1
ATOM 3078 N N . ILE D 4 79 ? -7.437 -93.167 67.496 1.00 31.63 79 ILE D N 1
ATOM 3079 C CA . ILE D 4 79 ? -8.358 -93.792 66.578 1.00 27.98 79 ILE D CA 1
ATOM 3080 C C . ILE D 4 79 ? -7.919 -93.543 65.125 1.00 27.50 79 ILE D C 1
ATOM 3081 O O . ILE D 4 79 ? -7.829 -92.395 64.660 1.00 19.53 79 ILE D O 1
ATOM 3086 N N . LYS D 4 80 ? -7.602 -94.631 64.433 1.00 28.81 80 LYS D N 1
ATOM 3087 C CA . LYS D 4 80 ? -7.356 -94.585 63.002 1.00 15.33 80 LYS D CA 1
ATOM 3088 C C . LYS D 4 80 ? -8.698 -94.668 62.276 1.00 20.85 80 LYS D C 1
ATOM 3089 O O . LYS D 4 80 ? -9.441 -95.638 62.433 1.00 41.05 80 LYS D O 1
ATOM 3095 N N . LEU D 4 81 ? -9.015 -93.617 61.520 1.00 32.82 81 LEU D N 1
ATOM 3096 C CA . LEU D 4 81 ? -10.253 -93.536 60.753 1.00 47.02 81 LEU D CA 1
ATOM 3097 C C . LEU D 4 81 ? -10.006 -93.978 59.308 1.00 45.57 81 LEU D C 1
ATOM 3098 O O . LEU D 4 81 ? -8.888 -93.853 58.791 1.00 29.36 81 LEU D O 1
ATOM 3103 N N . GLN D 4 82 ? -11.048 -94.488 58.660 1.00 44.62 82 GLN D N 1
ATOM 3104 C CA . GLN D 4 82 ? -10.935 -94.930 57.263 1.00 44.62 82 GLN D CA 1
ATOM 3105 C C . GLN D 4 82 ? -10.425 -93.817 56.333 1.00 44.62 82 GLN D C 1
ATOM 3106 O O . GLN D 4 82 ? -10.739 -92.637 56.526 1.00 44.62 82 GLN D O 1
ATOM 3108 N N . ASP D 4 83 ? -9.638 -94.209 55.334 1.00 76.10 83 ASP D N 1
ATOM 3109 C CA . ASP D 4 83 ? -8.965 -93.265 54.439 1.00 76.10 83 ASP D CA 1
ATOM 3110 C C . ASP D 4 83 ? -9.881 -92.180 53.860 1.00 76.10 83 ASP D C 1
ATOM 3111 O O . ASP D 4 83 ? -9.453 -91.041 53.690 1.00 76.10 83 ASP D O 1
ATOM 3113 N N . ASN D 4 84 ? -11.134 -92.537 53.573 1.00 73.93 84 ASN D N 1
ATOM 3114 C CA . ASN D 4 84 ? -12.141 -91.573 53.126 1.00 73.93 84 ASN D CA 1
ATOM 3115 C C . ASN D 4 84 ? -12.600 -90.681 54.278 1.00 73.93 84 ASN D C 1
ATOM 3116 O O . ASN D 4 84 ? -13.797 -90.540 54.535 1.00 73.93 84 ASN D O 1
ATOM 3118 N N . PRO E 5 4 ? -38.531 -108.689 91.108 1.00 103.37 4 PRO E N 1
ATOM 3119 C CA . PRO E 5 4 ? -37.890 -107.369 91.087 1.00 88.82 4 PRO E CA 1
ATOM 3120 C C . PRO E 5 4 ? -36.540 -107.393 90.372 1.00 104.64 4 PRO E C 1
ATOM 3121 O O . PRO E 5 4 ? -36.038 -108.466 90.032 1.00 110.61 4 PRO E O 1
ATOM 3123 N N . GLU E 5 5 ? -35.967 -106.215 90.141 1.00 67.15 5 GLU E N 1
ATOM 3124 C CA . GLU E 5 5 ? -34.674 -106.108 89.479 1.00 64.23 5 GLU E CA 1
ATOM 3125 C C . GLU E 5 5 ? -33.584 -106.173 90.537 1.00 61.20 5 GLU E C 1
ATOM 3126 O O . GLU E 5 5 ? -33.822 -105.858 91.698 1.00 68.78 5 GLU E O 1
ATOM 3132 N N . ILE E 5 6 ? -32.393 -106.605 90.144 1.00 36.61 6 ILE E N 1
ATOM 3133 C CA . ILE E 5 6 ? -31.265 -106.626 91.063 1.00 29.58 6 ILE E CA 1
ATOM 3134 C C . ILE E 5 6 ? -30.425 -105.383 90.826 1.00 37.64 6 ILE E C 1
ATOM 3135 O O . ILE E 5 6 ? -30.009 -105.115 89.693 1.00 49.69 6 ILE E O 1
ATOM 3140 N N . LEU E 5 7 ? -30.196 -104.618 91.889 1.00 53.97 7 LEU E N 1
ATOM 3141 C CA . LEU E 5 7 ? -29.452 -103.367 91.791 1.00 41.86 7 LEU E CA 1
ATOM 3142 C C . LEU E 5 7 ? -28.165 -103.374 92.600 1.00 36.47 7 LEU E C 1
ATOM 3143 O O . LEU E 5 7 ? -28.176 -103.684 93.784 1.00 36.40 7 LEU E O 1
ATOM 3148 N N . PRO E 5 8 ? -27.047 -103.032 91.952 1.00 39.69 8 PRO E N 1
ATOM 3149 C CA . PRO E 5 8 ? -25.729 -103.023 92.591 1.00 37.22 8 PRO E CA 1
ATOM 3150 C C . PRO E 5 8 ? -25.716 -102.296 93.943 1.00 15.28 8 PRO E C 1
ATOM 3151 O O . PRO E 5 8 ? -25.218 -102.846 94.933 1.00 21.72 8 PRO E O 1
ATOM 3155 N N . LEU E 5 9 ? -26.236 -101.074 93.977 1.00 39.23 9 LEU E N 1
ATOM 3156 C CA . LEU E 5 9 ? -26.243 -100.309 95.212 1.00 47.27 9 LEU E CA 1
ATOM 3157 C C . LEU E 5 9 ? -27.129 -100.986 96.245 1.00 40.94 9 LEU E C 1
ATOM 3158 O O . LEU E 5 9 ? -26.814 -100.990 97.429 1.00 35.92 9 LEU E O 1
ATOM 3163 N N . GLU E 5 10 ? -28.212 -101.597 95.779 1.00 44.27 10 GLU E N 1
ATOM 3164 C CA . GLU E 5 10 ? -29.105 -102.347 96.659 1.00 27.85 10 GLU E CA 1
ATOM 3165 C C . GLU E 5 10 ? -28.460 -103.598 97.263 1.00 36.64 10 GLU E C 1
ATOM 3166 O O . GLU E 5 10 ? -28.695 -103.929 98.424 1.00 56.92 10 GLU E O 1
ATOM 3172 N N . VAL E 5 11 ? -27.657 -104.292 96.467 1.00 32.85 11 VAL E N 1
ATOM 3173 C CA . VAL E 5 11 ? -26.879 -105.414 96.963 1.00 38.53 11 VAL E CA 1
ATOM 3174 C C . VAL E 5 11 ? -25.926 -104.969 98.064 1.00 28.99 11 VAL E C 1
ATOM 3175 O O . VAL E 5 11 ? -25.841 -105.617 99.111 1.00 40.09 11 VAL E O 1
ATOM 3179 N N . ILE E 5 12 ? -25.227 -103.858 97.846 1.00 39.77 12 ILE E N 1
ATOM 3180 C CA . ILE E 5 12 ? -24.269 -103.387 98.840 1.00 43.07 12 ILE E CA 1
ATOM 3181 C C . ILE E 5 12 ? -24.973 -103.003 100.139 1.00 41.38 12 ILE E C 1
ATOM 3182 O O . ILE E 5 12 ? -24.477 -103.281 101.227 1.00 36.76 12 ILE E O 1
ATOM 3187 N N . ASP E 5 13 ? -26.138 -102.377 100.017 1.00 47.81 13 ASP E N 1
ATOM 3188 C CA . ASP E 5 13 ? -26.938 -102.035 101.185 1.00 33.32 13 ASP E CA 1
ATOM 3189 C C . ASP E 5 13 ? -27.298 -103.277 102.004 1.00 41.72 13 ASP E C 1
ATOM 3190 O O . ASP E 5 13 ? -27.112 -103.292 103.215 1.00 45.20 13 ASP E O 1
ATOM 3195 N N . LYS E 5 14 ? -27.786 -104.319 101.335 1.00 52.82 14 LYS E N 1
ATOM 3196 C CA . LYS E 5 14 ? -28.149 -105.574 101.998 1.00 38.65 14 LYS E CA 1
ATOM 3197 C C . LYS E 5 14 ? -26.941 -106.252 102.661 1.00 35.92 14 LYS E C 1
ATOM 3198 O O . LYS E 5 14 ? -27.067 -107.283 103.335 1.00 39.32 14 LYS E O 1
ATOM 3204 N N . THR E 5 15 ? -25.773 -105.651 102.479 1.00 26.55 15 THR E N 1
ATOM 3205 C CA . THR E 5 15 ? -24.533 -106.191 103.011 1.00 30.68 15 THR E CA 1
ATOM 3206 C C . THR E 5 15 ? -24.095 -105.416 104.270 1.00 31.09 15 THR E C 1
ATOM 3207 O O . THR E 5 15 ? -23.156 -105.808 104.959 1.00 31.52 15 THR E O 1
ATOM 3211 N N . ILE E 5 16 ? -24.756 -104.300 104.551 1.00 35.35 16 ILE E N 1
ATOM 3212 C CA . ILE E 5 16 ? -24.443 -103.538 105.759 1.00 39.39 16 ILE E CA 1
ATOM 3213 C C . ILE E 5 16 ? -24.649 -104.433 106.985 1.00 32.26 16 ILE E C 1
ATOM 3214 O O . ILE E 5 16 ? -25.669 -105.114 107.087 1.00 25.01 16 ILE E O 1
ATOM 3219 N N . ASN E 5 17 ? -23.640 -104.469 107.855 1.00 37.58 17 ASN E N 1
ATOM 3220 C CA . ASN E 5 17 ? -23.573 -105.369 109.019 1.00 36.55 17 ASN E CA 1
ATOM 3221 C C . ASN E 5 17 ? -23.200 -106.804 108.669 1.00 41.80 17 ASN E C 1
ATOM 3222 O O . ASN E 5 17 ? -23.121 -107.652 109.552 1.00 47.05 17 ASN E O 1
ATOM 3227 N N . GLN E 5 18 ? -22.979 -107.077 107.381 1.00 22.91 18 GLN E N 1
ATOM 3228 C CA . GLN E 5 18 ? -22.419 -108.362 106.983 1.00 25.21 18 GLN E CA 1
ATOM 3229 C C . GLN E 5 18 ? -20.919 -108.206 106.778 1.00 21.06 18 GLN E C 1
ATOM 3230 O O . GLN E 5 18 ? -20.418 -107.088 106.690 1.00 24.97 18 GLN E O 1
ATOM 3236 N N . LYS E 5 19 ? -20.202 -109.326 106.742 1.00 22.66 19 LYS E N 1
ATOM 3237 C CA . LYS E 5 19 ? -18.836 -109.349 106.211 1.00 37.46 19 LYS E CA 1
ATOM 3238 C C . LYS E 5 19 ? -18.838 -108.951 104.720 1.00 34.32 19 LYS E C 1
ATOM 3239 O O . LYS E 5 19 ? -19.742 -109.315 103.964 1.00 33.09 19 LYS E O 1
ATOM 3241 N N . VAL E 5 20 ? -17.829 -108.199 104.307 1.00 33.40 20 VAL E N 1
ATOM 3242 C CA . VAL E 5 20 ? -17.675 -107.865 102.906 1.00 23.04 20 VAL E CA 1
ATOM 3243 C C . VAL E 5 20 ? -16.201 -107.914 102.580 1.00 30.78 20 VAL E C 1
ATOM 3244 O O . VAL E 5 20 ? -15.365 -107.664 103.443 1.00 27.11 20 VAL E O 1
ATOM 3248 N N . LEU E 5 21 ? -15.885 -108.281 101.341 1.00 35.54 21 LEU E N 1
ATOM 3249 C CA . LEU E 5 21 ? -14.523 -108.197 100.856 1.00 26.24 21 LEU E CA 1
ATOM 3250 C C . LEU E 5 21 ? -14.449 -107.080 99.829 1.00 26.52 21 LEU E C 1
ATOM 3251 O O . LEU E 5 21 ? -15.223 -107.044 98.868 1.00 14.55 21 LEU E O 1
ATOM 3256 N N . ILE E 5 22 ? -13.551 -106.138 100.071 1.00 32.85 22 ILE E N 1
ATOM 3257 C CA . ILE E 5 22 ? -13.395 -104.992 99.202 1.00 27.67 22 ILE E CA 1
ATOM 3258 C C . ILE E 5 22 ? -12.121 -105.247 98.439 1.00 33.69 22 ILE E C 1
ATOM 3259 O O . ILE E 5 22 ? -11.064 -105.342 99.046 1.00 38.99 22 ILE E O 1
ATOM 3264 N N . VAL E 5 23 ? -12.202 -105.374 97.121 1.00 15.92 23 VAL E N 1
ATOM 3265 C CA . VAL E 5 23 ? -10.985 -105.593 96.332 1.00 14.30 23 VAL E CA 1
ATOM 3266 C C . VAL E 5 23 ? -10.607 -104.314 95.624 1.00 19.69 23 VAL E C 1
ATOM 3267 O O . VAL E 5 23 ? -11.465 -103.683 95.019 1.00 16.62 23 VAL E O 1
ATOM 3271 N N . LEU E 5 24 ? -9.345 -103.910 95.696 1.00 12.52 24 LEU E N 1
ATOM 3272 C CA . LEU E 5 24 ? -8.950 -102.668 95.044 1.00 11.39 24 LEU E CA 1
ATOM 3273 C C . LEU E 5 24 ? -8.557 -102.927 93.557 1.00 11.32 24 LEU E C 1
ATOM 3274 O O . LEU E 5 24 ? -8.600 -104.085 93.082 1.00 14.02 24 LEU E O 1
ATOM 3279 N N . GLN E 5 25 ? -8.193 -101.855 92.851 1.00 25.84 25 GLN E N 1
ATOM 3280 C CA . GLN E 5 25 ? -7.668 -101.949 91.483 1.00 20.39 25 GLN E CA 1
ATOM 3281 C C . GLN E 5 25 ? -6.298 -102.602 91.512 1.00 33.92 25 GLN E C 1
ATOM 3282 O O . GLN E 5 25 ? -5.969 -103.417 90.663 1.00 48.88 25 GLN E O 1
ATOM 3288 N N . SER E 5 26 ? -5.499 -102.196 92.499 1.00 28.15 26 SER E N 1
ATOM 3289 C CA . SER E 5 26 ? -4.215 -102.821 92.786 1.00 21.82 26 SER E CA 1
ATOM 3290 C C . SER E 5 26 ? -4.473 -104.169 93.447 1.00 26.07 26 SER E C 1
ATOM 3291 O O . SER E 5 26 ? -5.626 -104.572 93.629 1.00 48.33 26 SER E O 1
ATOM 3294 N N . ASN E 5 27 ? -3.397 -104.862 93.808 1.00 32.59 27 ASN E N 1
ATOM 3295 C CA . ASN E 5 27 ? -3.504 -106.182 94.418 1.00 45.98 27 ASN E CA 1
ATOM 3296 C C . ASN E 5 27 ? -3.555 -106.066 95.936 1.00 39.09 27 ASN E C 1
ATOM 3297 O O . ASN E 5 27 ? -2.580 -106.307 96.637 1.00 36.03 27 ASN E O 1
ATOM 3302 N N . ARG E 5 28 ? -4.715 -105.676 96.432 1.00 54.62 28 ARG E N 1
ATOM 3303 C CA . ARG E 5 28 ? -4.895 -105.445 97.849 1.00 32.81 28 ARG E CA 1
ATOM 3304 C C . ARG E 5 28 ? -6.379 -105.604 98.112 1.00 25.90 28 ARG E C 1
ATOM 3305 O O . ARG E 5 28 ? -7.205 -105.257 97.260 1.00 34.61 28 ARG E O 1
ATOM 3313 N N . GLU E 5 29 ? -6.716 -106.177 99.257 1.00 30.57 29 GLU E N 1
ATOM 3314 C CA . GLU E 5 29 ? -8.111 -106.341 99.632 1.00 38.54 29 GLU E CA 1
ATOM 3315 C C . GLU E 5 29 ? -8.326 -106.204 101.131 1.00 30.17 29 GLU E C 1
ATOM 3316 O O . GLU E 5 29 ? -7.409 -106.406 101.921 1.00 25.04 29 GLU E O 1
ATOM 3322 N N . PHE E 5 30 ? -9.550 -105.862 101.509 1.00 17.51 30 PHE E N 1
ATOM 3323 C CA . PHE E 5 30 ? -9.868 -105.635 102.902 1.00 23.34 30 PHE E CA 1
ATOM 3324 C C . PHE E 5 30 ? -11.109 -106.441 103.208 1.00 31.11 30 PHE E C 1
ATOM 3325 O O . PHE E 5 30 ? -12.125 -106.301 102.533 1.00 32.11 30 PHE E O 1
ATOM 3333 N N . GLU E 5 31 ? -11.029 -107.288 104.225 1.00 40.02 31 GLU E N 1
ATOM 3334 C CA . GLU E 5 31 ? -12.213 -108.000 104.678 1.00 48.83 31 GLU E CA 1
ATOM 3335 C C . GLU E 5 31 ? -12.649 -107.453 106.028 1.00 49.85 31 GLU E C 1
ATOM 3336 O O . GLU E 5 31 ? -11.824 -107.218 106.906 1.00 45.76 31 GLU E O 1
ATOM 3342 N N . GLY E 5 32 ? -13.948 -107.246 106.185 1.00 46.02 32 GLY E N 1
ATOM 3343 C CA . GLY E 5 32 ? -14.462 -106.652 107.395 1.00 25.20 32 GLY E CA 1
ATOM 3344 C C . GLY E 5 32 ? -15.964 -106.524 107.381 1.00 37.31 32 GLY E C 1
ATOM 3345 O O . GLY E 5 32 ? -16.615 -106.895 106.411 1.00 41.79 32 GLY E O 1
ATOM 3346 N N . THR E 5 33 ? -16.514 -105.993 108.467 1.00 32.94 33 THR E N 1
ATOM 3347 C CA . THR E 5 33 ? -17.944 -105.763 108.562 1.00 36.52 33 THR E CA 1
ATOM 3348 C C . THR E 5 33 ? -18.246 -104.406 107.967 1.00 27.04 33 THR E C 1
ATOM 3349 O O . THR E 5 33 ? -17.584 -103.412 108.280 1.00 37.56 33 THR E O 1
ATOM 3353 N N . LEU E 5 34 ? -19.236 -104.379 107.083 1.00 28.64 34 LEU E N 1
ATOM 3354 C CA . LEU E 5 34 ? -19.562 -103.169 106.364 1.00 46.16 34 LEU E CA 1
ATOM 3355 C C . LEU E 5 34 ? -20.463 -102.336 107.250 1.00 23.55 34 LEU E C 1
ATOM 3356 O O . LEU E 5 34 ? -21.538 -102.792 107.657 1.00 25.07 34 LEU E O 1
ATOM 3361 N N . VAL E 5 35 ? -20.034 -101.116 107.549 1.00 27.82 35 VAL E N 1
ATOM 3362 C CA . VAL E 5 35 ? -20.815 -100.266 108.430 1.00 50.20 35 VAL E CA 1
ATOM 3363 C C . VAL E 5 35 ? -21.733 -99.420 107.586 1.00 39.87 35 VAL E C 1
ATOM 3364 O O . VAL E 5 35 ? -22.908 -99.253 107.908 1.00 53.12 35 VAL E O 1
ATOM 3368 N N . GLY E 5 36 ? -21.187 -98.886 106.496 1.00 29.38 36 GLY E N 1
ATOM 3369 C CA . GLY E 5 36 ? -21.940 -98.027 105.598 1.00 29.42 36 GLY E CA 1
ATOM 3370 C C . GLY E 5 36 ? -21.095 -97.506 104.451 1.00 38.09 36 GLY E C 1
ATOM 3371 O O . GLY E 5 36 ? -19.883 -97.716 104.414 1.00 42.57 36 GLY E O 1
ATOM 3372 N N . PHE E 5 37 ? -21.741 -96.817 103.517 1.00 35.88 37 PHE E N 1
ATOM 3373 C CA . PHE E 5 37 ? -21.045 -96.215 102.383 1.00 37.41 37 PHE E CA 1
ATOM 3374 C C . PHE E 5 37 ? -21.820 -95.001 101.872 1.00 36.72 37 PHE E C 1
ATOM 3375 O O . PHE E 5 37 ? -22.987 -94.828 102.213 1.00 42.39 37 PHE E O 1
ATOM 3383 N N . ASP E 5 38 ? -21.178 -94.181 101.044 1.00 38.27 38 ASP E N 1
ATOM 3384 C CA . ASP E 5 38 ? -21.828 -93.016 100.452 1.00 33.56 38 ASP E CA 1
ATOM 3385 C C . ASP E 5 38 ? -22.040 -93.136 98.933 1.00 37.78 38 ASP E C 1
ATOM 3386 O O . ASP E 5 38 ? -21.820 -94.205 98.343 1.00 33.90 38 ASP E O 1
ATOM 3391 N N . ASP E 5 39 ? -22.452 -92.030 98.315 1.00 59.21 39 ASP E N 1
ATOM 3392 C CA . ASP E 5 39 ? -22.746 -91.973 96.879 1.00 49.68 39 ASP E CA 1
ATOM 3393 C C . ASP E 5 39 ? -21.569 -92.354 95.987 1.00 63.41 39 ASP E C 1
ATOM 3394 O O . ASP E 5 39 ? -21.735 -93.020 94.970 1.00 56.26 39 ASP E O 1
ATOM 3399 N N . PHE E 5 40 ? -20.384 -91.911 96.381 1.00 43.24 40 PHE E N 1
ATOM 3400 C CA . PHE E 5 40 ? -19.162 -92.179 95.649 1.00 56.00 40 PHE E CA 1
ATOM 3401 C C . PHE E 5 40 ? -18.578 -93.529 96.070 1.00 40.81 40 PHE E C 1
ATOM 3402 O O . PHE E 5 40 ? -17.454 -93.873 95.709 1.00 31.29 40 PHE E O 1
ATOM 3410 N N . VAL E 5 41 ? -19.361 -94.296 96.824 1.00 33.00 41 VAL E N 1
ATOM 3411 C CA . VAL E 5 41 ? -18.945 -95.602 97.341 1.00 36.70 41 VAL E CA 1
ATOM 3412 C C . VAL E 5 41 ? -17.651 -95.524 98.157 1.00 44.28 41 VAL E C 1
ATOM 3413 O O . VAL E 5 41 ? -16.803 -96.415 98.096 1.00 35.89 41 VAL E O 1
ATOM 3417 N N . ASN E 5 42 ? -17.492 -94.448 98.918 1.00 29.57 42 ASN E N 1
ATOM 3418 C CA . ASN E 5 42 ? -16.522 -94.481 100.000 1.00 19.65 42 ASN E CA 1
ATOM 3419 C C . ASN E 5 42 ? -17.107 -95.443 101.016 1.00 27.01 42 ASN E C 1
ATOM 3420 O O . ASN E 5 42 ? -18.307 -95.433 101.267 1.00 37.21 42 ASN E O 1
ATOM 3425 N N . VAL E 5 43 ? -16.280 -96.309 101.570 1.00 26.54 43 VAL E N 1
ATOM 3426 C CA . VAL E 5 43 ? -16.803 -97.375 102.403 1.00 29.22 43 VAL E CA 1
ATOM 3427 C C . VAL E 5 43 ? -16.291 -97.268 103.835 1.00 27.98 43 VAL E C 1
ATOM 3428 O O . VAL E 5 43 ? -15.103 -97.017 104.055 1.00 27.34 43 VAL E O 1
ATOM 3432 N N . ILE E 5 44 ? -17.197 -97.448 104.798 1.00 24.74 44 ILE E N 1
ATOM 3433 C CA . ILE E 5 44 ? -16.838 -97.555 106.206 1.00 34.05 44 ILE E CA 1
ATOM 3434 C C . ILE E 5 44 ? -16.776 -99.013 106.638 1.00 18.56 44 ILE E C 1
ATOM 3435 O O . ILE E 5 44 ? -17.801 -99.711 106.639 1.00 20.19 44 ILE E O 1
ATOM 3440 N N . LEU E 5 45 ? -15.586 -99.480 107.016 1.00 23.46 45 LEU E N 1
ATOM 3441 C CA . LEU E 5 45 ? -15.404 -100.855 107.488 1.00 31.70 45 LEU E CA 1
ATOM 3442 C C . LEU E 5 45 ? -15.039 -100.933 108.984 1.00 36.99 45 LEU E C 1
ATOM 3443 O O . LEU E 5 45 ? -14.364 -100.050 109.532 1.00 36.69 45 LEU E O 1
ATOM 3448 N N . GLU E 5 46 ? -15.459 -102.022 109.622 1.00 31.10 46 GLU E N 1
ATOM 3449 C CA . GLU E 5 46 ? -15.151 -102.261 111.023 1.00 43.87 46 GLU E CA 1
ATOM 3450 C C . GLU E 5 46 ? -14.212 -103.444 111.173 1.00 41.74 46 GLU E C 1
ATOM 3451 O O . GLU E 5 46 ? -14.433 -104.511 110.576 1.00 42.95 46 GLU E O 1
ATOM 3457 N N . ASP E 5 47 ? -13.162 -103.230 111.969 1.00 43.53 47 ASP E N 1
ATOM 3458 C CA . ASP E 5 47 ? -12.162 -104.251 112.277 1.00 43.97 47 ASP E CA 1
ATOM 3459 C C . ASP E 5 47 ? -11.699 -105.015 111.032 1.00 59.55 47 ASP E C 1
ATOM 3460 O O . ASP E 5 47 ? -11.829 -106.236 110.934 1.00 52.01 47 ASP E O 1
ATOM 3465 N N . ALA E 5 48 ? -11.151 -104.253 110.094 1.00 55.85 48 ALA E N 1
ATOM 3466 C CA . ALA E 5 48 ? -10.783 -104.745 108.777 1.00 37.85 48 ALA E CA 1
ATOM 3467 C C . ALA E 5 48 ? -9.489 -105.544 108.803 1.00 43.82 48 ALA E C 1
ATOM 3468 O O . ALA E 5 48 ? -8.509 -105.140 109.417 1.00 54.35 48 ALA E O 1
ATOM 3470 N N . VAL E 5 49 ? -9.475 -106.677 108.123 1.00 41.39 49 VAL E N 1
ATOM 3471 C CA . VAL E 5 49 ? -8.204 -107.323 107.854 1.00 45.20 49 VAL E CA 1
ATOM 3472 C C . VAL E 5 49 ? -7.693 -106.797 106.518 1.00 44.96 49 VAL E C 1
ATOM 3473 O O . VAL E 5 49 ? -8.442 -106.714 105.550 1.00 36.97 49 VAL E O 1
ATOM 3477 N N . GLU E 5 50 ? -6.427 -106.406 106.484 1.00 38.47 50 GLU E N 1
ATOM 3478 C CA . GLU E 5 50 ? -5.808 -105.952 105.261 1.00 34.39 50 GLU E CA 1
ATOM 3479 C C . GLU E 5 50 ? -4.884 -107.021 104.679 1.00 43.42 50 GLU E C 1
ATOM 3480 O O . GLU E 5 50 ? -3.946 -107.482 105.333 1.00 33.59 50 GLU E O 1
ATOM 3486 N N . TRP E 5 51 ? -5.163 -107.408 103.442 1.00 41.07 51 TRP E N 1
ATOM 3487 C CA . TRP E 5 51 ? -4.335 -108.357 102.722 1.00 26.50 51 TRP E CA 1
ATOM 3488 C C . TRP E 5 51 ? -3.617 -107.709 101.531 1.00 31.03 51 TRP E C 1
ATOM 3489 O O . TRP E 5 51 ? -4.206 -106.914 100.796 1.00 50.56 51 TRP E O 1
ATOM 3500 N N . LEU E 5 52 ? -2.333 -108.030 101.376 1.00 30.56 52 LEU E N 1
ATOM 3501 C CA . LEU E 5 52 ? -1.663 -107.947 100.078 1.00 48.22 52 LEU E CA 1
ATOM 3502 C C . LEU E 5 52 ? -1.843 -109.310 99.401 1.00 58.88 52 LEU E C 1
ATOM 3503 O O . LEU E 5 52 ? -1.703 -110.352 100.042 1.00 66.28 52 LEU E O 1
ATOM 3508 N N . ILE E 5 53 ? -2.157 -109.311 98.110 1.00 47.79 53 ILE E N 1
ATOM 3509 C CA . ILE E 5 53 ? -2.438 -110.565 97.416 1.00 60.86 53 ILE E CA 1
ATOM 3510 C C . ILE E 5 53 ? -1.439 -110.902 96.294 1.00 65.27 53 ILE E C 1
ATOM 3511 O O . ILE E 5 53 ? -1.158 -110.074 95.429 1.00 69.56 53 ILE E O 1
ATOM 3516 N N . ASP E 5 54 ? -0.887 -112.115 96.345 1.00 47.57 54 ASP E N 1
ATOM 3517 C CA . ASP E 5 54 ? 0.018 -112.615 95.308 1.00 56.21 54 ASP E CA 1
ATOM 3518 C C . ASP E 5 54 ? -0.786 -113.096 94.114 1.00 51.47 54 ASP E C 1
ATOM 3519 O O . ASP E 5 54 ? -1.677 -113.943 94.257 1.00 36.13 54 ASP E O 1
ATOM 3521 N N . PRO E 5 55 ? -0.479 -112.551 92.930 1.00 58.38 55 PRO E N 1
ATOM 3522 C CA . PRO E 5 55 ? -1.166 -112.933 91.693 1.00 58.38 55 PRO E CA 1
ATOM 3523 C C . PRO E 5 55 ? -1.062 -114.433 91.409 1.00 58.38 55 PRO E C 1
ATOM 3524 O O . PRO E 5 55 ? -2.039 -115.026 90.955 1.00 58.38 55 PRO E O 1
ATOM 3528 N N . GLU E 5 56 ? 0.088 -115.036 91.701 1.00 98.99 56 GLU E N 1
ATOM 3529 C CA . GLU E 5 56 ? 0.305 -116.448 91.385 1.00 98.99 56 GLU E CA 1
ATOM 3530 C C . GLU E 5 56 ? -0.262 -117.420 92.419 1.00 98.99 56 GLU E C 1
ATOM 3531 O O . GLU E 5 56 ? -0.905 -118.404 92.053 1.00 98.99 56 GLU E O 1
ATOM 3537 N N . ASP E 5 57 ? -0.028 -117.157 93.703 1.00 69.04 57 ASP E N 1
ATOM 3538 C CA . ASP E 5 57 ? -0.423 -118.115 94.740 1.00 69.04 57 ASP E CA 1
ATOM 3539 C C . ASP E 5 57 ? -1.262 -117.537 95.884 1.00 69.04 57 ASP E C 1
ATOM 3540 O O . ASP E 5 57 ? -0.763 -116.799 96.740 1.00 69.04 57 ASP E O 1
ATOM 3545 N N . GLU E 5 58 ? -2.537 -117.917 95.901 1.00 120.10 58 GLU E N 1
ATOM 3546 C CA . GLU E 5 58 ? -3.469 -117.506 96.944 1.00 120.10 58 GLU E CA 1
ATOM 3547 C C . GLU E 5 58 ? -3.023 -117.993 98.320 1.00 120.10 58 GLU E C 1
ATOM 3548 O O . GLU E 5 58 ? -3.576 -117.583 99.340 1.00 120.10 58 GLU E O 1
ATOM 3550 N N . SER E 5 59 ? -2.027 -118.874 98.339 1.00 113.39 59 SER E N 1
ATOM 3551 C CA . SER E 5 59 ? -1.432 -119.347 99.584 1.00 113.39 59 SER E CA 1
ATOM 3552 C C . SER E 5 59 ? -0.361 -118.384 100.094 1.00 113.39 59 SER E C 1
ATOM 3553 O O . SER E 5 59 ? -0.193 -118.221 101.304 1.00 113.39 59 SER E O 1
ATOM 3556 N N . ARG E 5 60 ? 0.362 -117.750 99.172 1.00 51.24 60 ARG E N 1
ATOM 3557 C CA . ARG E 5 60 ? 1.400 -116.792 99.543 1.00 51.24 60 ARG E CA 1
ATOM 3558 C C . ARG E 5 60 ? 0.862 -115.360 99.656 1.00 51.24 60 ARG E C 1
ATOM 3559 O O . ARG E 5 60 ? 1.609 -114.390 99.486 1.00 51.24 60 ARG E O 1
ATOM 3561 N N . ASN E 5 61 ? -0.436 -115.235 99.927 1.00 68.76 61 ASN E N 1
ATOM 3562 C CA . ASN E 5 61 ? -1.025 -113.949 100.284 1.00 68.76 61 ASN E CA 1
ATOM 3563 C C . ASN E 5 61 ? -0.453 -113.486 101.627 1.00 68.76 61 ASN E C 1
ATOM 3564 O O . ASN E 5 61 ? -0.045 -114.309 102.448 1.00 68.76 61 ASN E O 1
ATOM 3569 N N . GLU E 5 62 ? -0.429 -112.176 101.849 1.00 48.93 62 GLU E N 1
ATOM 3570 C CA . GLU E 5 62 ? 0.173 -111.602 103.050 1.00 40.86 62 GLU E CA 1
ATOM 3571 C C . GLU E 5 62 ? -0.796 -110.702 103.827 1.00 40.64 62 GLU E C 1
ATOM 3572 O O . GLU E 5 62 ? -1.316 -109.732 103.283 1.00 46.94 62 GLU E O 1
ATOM 3578 N N . LYS E 5 63 ? -1.043 -111.030 105.095 1.00 43.74 63 LYS E N 1
ATOM 3579 C CA . LYS E 5 63 ? -1.841 -110.166 105.967 1.00 42.83 63 LYS E CA 1
ATOM 3580 C C . LYS E 5 63 ? -1.017 -108.974 106.427 1.00 50.99 63 LYS E C 1
ATOM 3581 O O . LYS E 5 63 ? -0.096 -109.138 107.212 1.00 47.15 63 LYS E O 1
ATOM 3587 N N . VAL E 5 64 ? -1.335 -107.778 105.936 1.00 40.68 64 VAL E N 1
ATOM 3588 C CA . VAL E 5 64 ? -0.574 -106.585 106.316 1.00 30.64 64 VAL E CA 1
ATOM 3589 C C . VAL E 5 64 ? -0.940 -106.122 107.721 1.00 53.15 64 VAL E C 1
ATOM 3590 O O . VAL E 5 64 ? -0.064 -105.776 108.511 1.00 68.21 64 VAL E O 1
ATOM 3594 N N . MET E 5 65 ? -2.233 -106.112 108.028 1.00 76.52 65 MET E N 1
ATOM 3595 C CA . MET E 5 65 ? -2.661 -105.777 109.378 1.00 57.86 65 MET E CA 1
ATOM 3596 C C . MET E 5 65 ? -4.076 -106.195 109.745 1.00 49.17 65 MET E C 1
ATOM 3597 O O . MET E 5 65 ? -4.956 -106.325 108.893 1.00 54.82 65 MET E O 1
ATOM 3602 N N . GLN E 5 66 ? -4.266 -106.413 111.043 1.00 57.53 66 GLN E N 1
ATOM 3603 C CA . GLN E 5 66 ? -5.584 -106.519 111.632 1.00 64.56 66 GLN E CA 1
ATOM 3604 C C . GLN E 5 66 ? -5.898 -105.149 112.196 1.00 72.41 66 GLN E C 1
ATOM 3605 O O . GLN E 5 66 ? -5.224 -104.692 113.110 1.00 75.38 66 GLN E O 1
ATOM 3611 N N . HIS E 5 67 ? -6.896 -104.481 111.630 1.00 47.58 67 HIS E N 1
ATOM 3612 C CA . HIS E 5 67 ? -7.298 -103.163 112.105 1.00 56.77 67 HIS E CA 1
ATOM 3613 C C . HIS E 5 67 ? -8.367 -103.264 113.182 1.00 46.21 67 HIS E C 1
ATOM 3614 O O . HIS E 5 67 ? -9.175 -104.193 113.185 1.00 53.80 67 HIS E O 1
ATOM 3621 N N . HIS E 5 68 ? -8.377 -102.293 114.090 1.00 38.00 68 HIS E N 1
ATOM 3622 C CA . HIS E 5 68 ? -9.438 -102.210 115.093 1.00 55.05 68 HIS E CA 1
ATOM 3623 C C . HIS E 5 68 ? -10.141 -100.879 114.970 1.00 52.37 68 HIS E C 1
ATOM 3624 O O . HIS E 5 68 ? -9.528 -99.869 114.633 1.00 50.11 68 HIS E O 1
ATOM 3631 N N . GLY E 5 69 ? -11.434 -100.877 115.248 1.00 27.86 69 GLY E N 1
ATOM 3632 C CA . GLY E 5 69 ? -12.215 -99.673 115.061 1.00 26.91 69 GLY E CA 1
ATOM 3633 C C . GLY E 5 69 ? -12.734 -99.563 113.645 1.00 45.08 69 GLY E C 1
ATOM 3634 O O . GLY E 5 69 ? -12.769 -100.546 112.905 1.00 43.61 69 GLY E O 1
ATOM 3635 N N . ARG E 5 70 ? -13.133 -98.360 113.264 1.00 48.83 70 ARG E N 1
ATOM 3636 C CA . ARG E 5 70 ? -13.663 -98.137 111.940 1.00 39.02 70 ARG E CA 1
ATOM 3637 C C . ARG E 5 70 ? -12.648 -97.483 111.001 1.00 41.50 70 ARG E C 1
ATOM 3638 O O . ARG E 5 70 ? -11.826 -96.669 111.424 1.00 33.12 70 ARG E O 1
ATOM 3646 N N . MET E 5 71 ? -12.700 -97.855 109.723 1.00 32.75 71 MET E N 1
ATOM 3647 C CA . MET E 5 71 ? -11.902 -97.174 108.713 1.00 37.31 71 MET E CA 1
ATOM 3648 C C . MET E 5 71 ? -12.739 -96.653 107.545 1.00 27.17 71 MET E C 1
ATOM 3649 O O . MET E 5 71 ? -13.718 -97.272 107.127 1.00 29.89 71 MET E O 1
ATOM 3654 N N . LEU E 5 72 ? -12.297 -95.554 107.013 1.00 15.43 72 LEU E N 1
ATOM 3655 C CA . LEU E 5 72 ? -12.889 -95.078 105.834 1.00 41.49 72 LEU E CA 1
ATOM 3656 C C . LEU E 5 72 ? -11.990 -95.441 104.665 1.00 28.98 72 LEU E C 1
ATOM 3657 O O . LEU E 5 72 ? -10.875 -95.052 104.592 1.00 28.11 72 LEU E O 1
ATOM 3662 N N . LEU E 5 73 ? -12.539 -96.197 103.749 1.00 23.07 73 LEU E N 1
ATOM 3663 C CA . LEU E 5 73 ? -11.807 -96.640 102.583 1.00 31.77 73 LEU E CA 1
ATOM 3664 C C . LEU E 5 73 ? -12.295 -95.889 101.381 1.00 31.81 73 LEU E C 1
ATOM 3665 O O . LEU E 5 73 ? -13.428 -96.015 101.028 1.00 40.46 73 LEU E O 1
ATOM 3670 N N . SER E 5 74 ? -11.441 -95.125 100.745 1.00 19.37 74 SER E N 1
ATOM 3671 C CA . SER E 5 74 ? -11.874 -94.320 99.628 1.00 25.20 74 SER E CA 1
ATOM 3672 C C . SER E 5 74 ? -12.278 -95.094 98.347 1.00 25.25 74 SER E C 1
ATOM 3673 O O . SER E 5 74 ? -11.594 -95.974 97.929 1.00 24.10 74 SER E O 1
ATOM 3676 N N . GLY E 5 75 ? -13.416 -94.750 97.758 1.00 32.58 75 GLY E N 1
ATOM 3677 C CA . GLY E 5 75 ? -13.968 -95.518 96.666 1.00 37.42 75 GLY E CA 1
ATOM 3678 C C . GLY E 5 75 ? -13.213 -95.224 95.387 1.00 40.50 75 GLY E C 1
ATOM 3679 O O . GLY E 5 75 ? -13.552 -95.761 94.332 1.00 31.77 75 GLY E O 1
ATOM 3680 N N . ASN E 5 76 ? -12.223 -94.335 95.501 1.00 44.10 76 ASN E N 1
ATOM 3681 C CA . ASN E 5 76 ? -11.223 -94.032 94.477 1.00 36.36 76 ASN E CA 1
ATOM 3682 C C . ASN E 5 76 ? -10.667 -95.298 93.828 1.00 34.16 76 ASN E C 1
ATOM 3683 O O . ASN E 5 76 ? -10.627 -95.432 92.602 1.00 34.82 76 ASN E O 1
ATOM 3688 N N . ASN E 5 77 ? -10.241 -96.220 94.685 1.00 38.13 77 ASN E N 1
ATOM 3689 C CA . ASN E 5 77 ? -9.505 -97.395 94.270 1.00 37.15 77 ASN E CA 1
ATOM 3690 C C . ASN E 5 77 ? -10.325 -98.681 94.326 1.00 32.65 77 ASN E C 1
ATOM 3691 O O . ASN E 5 77 ? -9.798 -99.755 94.072 1.00 36.46 77 ASN E O 1
ATOM 3696 N N . ILE E 5 78 ? -11.609 -98.576 94.650 1.00 21.61 78 ILE E N 1
ATOM 3697 C CA . ILE E 5 78 ? -12.437 -99.765 94.865 1.00 23.15 78 ILE E CA 1
ATOM 3698 C C . ILE E 5 78 ? -12.893 -100.398 93.548 1.00 30.67 78 ILE E C 1
ATOM 3699 O O . ILE E 5 78 ? -13.681 -99.821 92.802 1.00 36.33 78 ILE E O 1
ATOM 3704 N N . ALA E 5 79 ? -12.396 -101.594 93.269 1.00 29.59 79 ALA E N 1
ATOM 3705 C CA . ALA E 5 79 ? -12.797 -102.282 92.052 1.00 26.54 79 ALA E CA 1
ATOM 3706 C C . ALA E 5 79 ? -14.002 -103.172 92.292 1.00 13.82 79 ALA E C 1
ATOM 3707 O O . ALA E 5 79 ? -14.959 -103.128 91.514 1.00 24.13 79 ALA E O 1
ATOM 3709 N N . ILE E 5 80 ? -13.947 -103.971 93.372 1.00 17.38 80 ILE E N 1
ATOM 3710 C CA . ILE E 5 80 ? -14.878 -105.080 93.585 1.00 25.56 80 ILE E CA 1
ATOM 3711 C C . ILE E 5 80 ? -15.382 -105.193 95.027 1.00 21.65 80 ILE E C 1
ATOM 3712 O O . ILE E 5 80 ? -14.601 -105.167 95.983 1.00 16.30 80 ILE E O 1
ATOM 3717 N N . LEU E 5 81 ? -16.692 -105.334 95.179 1.00 27.67 81 LEU E N 1
ATOM 3718 C CA . LEU E 5 81 ? -17.257 -105.647 96.476 1.00 17.87 81 LEU E CA 1
ATOM 3719 C C . LEU E 5 81 ? -17.881 -107.049 96.461 1.00 26.90 81 LEU E C 1
ATOM 3720 O O . LEU E 5 81 ? -18.770 -107.332 95.655 1.00 29.47 81 LEU E O 1
ATOM 3725 N N . VAL E 5 82 ? -17.407 -107.909 97.364 1.00 22.92 82 VAL E N 1
ATOM 3726 C CA . VAL E 5 82 ? -17.895 -109.271 97.467 1.00 26.45 82 VAL E CA 1
ATOM 3727 C C . VAL E 5 82 ? -18.595 -109.436 98.795 1.00 34.31 82 VAL E C 1
ATOM 3728 O O . VAL E 5 82 ? -17.937 -109.529 99.823 1.00 31.65 82 VAL E O 1
ATOM 3732 N N . PRO E 5 83 ? -19.932 -109.491 98.775 1.00 32.89 83 PRO E N 1
ATOM 3733 C CA . PRO E 5 83 ? -20.723 -109.719 99.995 1.00 24.04 83 PRO E CA 1
ATOM 3734 C C . PRO E 5 83 ? -20.414 -111.088 100.624 1.00 38.95 83 PRO E C 1
ATOM 3735 O O . PRO E 5 83 ? -20.254 -112.074 99.897 1.00 48.36 83 PRO E O 1
ATOM 3739 N N . GLY E 5 84 ? -20.323 -111.143 101.955 1.00 39.00 84 GLY E N 1
ATOM 3740 C CA . GLY E 5 84 ? -19.985 -112.377 102.656 1.00 29.30 84 GLY E CA 1
ATOM 3741 C C . GLY E 5 84 ? -18.494 -112.559 102.883 1.00 30.89 84 GLY E C 1
ATOM 3742 O O . GLY E 5 84 ? -18.073 -113.394 103.678 1.00 52.98 84 GLY E O 1
ATOM 3743 N N . GLY E 5 85 ? -17.689 -111.770 102.172 1.00 31.58 85 GLY E N 1
ATOM 3744 C CA . GLY E 5 85 ? -16.247 -111.765 102.356 1.00 35.20 85 GLY E CA 1
ATOM 3745 C C . GLY E 5 85 ? -15.500 -112.878 101.645 1.00 52.62 85 GLY E C 1
ATOM 3746 O O . GLY E 5 85 ? -16.000 -113.456 100.677 1.00 55.97 85 GLY E O 1
ATOM 3747 N N . LYS E 5 86 ? -14.300 -113.176 102.143 1.00 57.40 86 LYS E N 1
ATOM 3748 C CA . LYS E 5 86 ? -13.364 -114.090 101.483 1.00 53.01 86 LYS E CA 1
ATOM 3749 C C . LYS E 5 86 ? -13.859 -115.533 101.406 1.00 77.06 86 LYS E C 1
ATOM 3750 O O . LYS E 5 86 ? -13.634 -116.216 100.405 1.00 89.44 86 LYS E O 1
ATOM 3752 N N . LYS E 5 87 ? -14.528 -115.987 102.464 1.00 45.06 87 LYS E N 1
ATOM 3753 C CA . LYS E 5 87 ? -15.073 -117.346 102.523 1.00 63.92 87 LYS E CA 1
ATOM 3754 C C . LYS E 5 87 ? -14.005 -118.422 102.316 1.00 70.86 87 LYS E C 1
ATOM 3755 O O . LYS E 5 87 ? -13.897 -119.001 101.235 1.00 81.34 87 LYS E O 1
ATOM 3757 N N . SER F 6 10 ? -25.497 -89.683 105.408 1.00 59.60 10 SER F N 1
ATOM 3758 C CA . SER F 6 10 ? -24.186 -89.121 105.103 1.00 59.60 10 SER F CA 1
ATOM 3759 C C . SER F 6 10 ? -23.136 -89.754 106.018 1.00 59.60 10 SER F C 1
ATOM 3760 O O . SER F 6 10 ? -22.288 -89.062 106.592 1.00 59.60 10 SER F O 1
ATOM 3762 N N . VAL F 6 11 ? -23.219 -91.081 106.133 1.00 39.13 11 VAL F N 1
ATOM 3763 C CA . VAL F 6 11 ? -22.398 -91.902 107.024 1.00 44.63 11 VAL F CA 1
ATOM 3764 C C . VAL F 6 11 ? -20.898 -91.603 106.956 1.00 32.97 11 VAL F C 1
ATOM 3765 O O . VAL F 6 11 ? -20.177 -91.768 107.935 1.00 30.29 11 VAL F O 1
ATOM 3769 N N . THR F 6 12 ? -20.443 -91.149 105.795 1.00 48.68 12 THR F N 1
ATOM 3770 C CA . THR F 6 12 ? -19.032 -90.896 105.558 1.00 42.57 12 THR F CA 1
ATOM 3771 C C . THR F 6 12 ? -18.584 -89.587 106.192 1.00 38.72 12 THR F C 1
ATOM 3772 O O . THR F 6 12 ? -17.516 -89.508 106.797 1.00 35.83 12 THR F O 1
ATOM 3776 N N . THR F 6 13 ? -19.402 -88.554 106.044 1.00 38.40 13 THR F N 1
ATOM 3777 C CA . THR F 6 13 ? -19.097 -87.262 106.630 1.00 40.50 13 THR F CA 1
ATOM 3778 C C . THR F 6 13 ? -19.238 -87.300 108.145 1.00 41.96 13 THR F C 1
ATOM 3779 O O . THR F 6 13 ? -18.507 -86.616 108.854 1.00 43.14 13 THR F O 1
ATOM 3783 N N . GLU F 6 14 ? -20.186 -88.093 108.636 1.00 46.38 14 GLU F N 1
ATOM 3784 C CA . GLU F 6 14 ? -20.393 -88.230 110.077 1.00 45.17 14 GLU F CA 1
ATOM 3785 C C . GLU F 6 14 ? -19.223 -88.977 110.693 1.00 34.38 14 GLU F C 1
ATOM 3786 O O . GLU F 6 14 ? -18.834 -88.709 111.818 1.00 41.75 14 GLU F O 1
ATOM 3792 N N . PHE F 6 15 ? -18.650 -89.911 109.937 1.00 33.52 15 PHE F N 1
ATOM 3793 C CA . PHE F 6 15 ? -17.479 -90.633 110.411 1.00 36.80 15 PHE F CA 1
ATOM 3794 C C . PHE F 6 15 ? -16.285 -89.698 110.516 1.00 31.46 15 PHE F C 1
ATOM 3795 O O . PHE F 6 15 ? -15.549 -89.722 111.500 1.00 31.42 15 PHE F O 1
ATOM 3803 N N . LEU F 6 16 ? -16.080 -88.896 109.478 1.00 29.10 16 LEU F N 1
ATOM 3804 C CA . LEU F 6 16 ? -15.004 -87.916 109.494 1.00 31.26 16 LEU F CA 1
ATOM 3805 C C . LEU F 6 16 ? -15.204 -86.866 110.606 1.00 35.76 16 LEU F C 1
ATOM 3806 O O . LEU F 6 16 ? -14.242 -86.492 111.274 1.00 32.92 16 LEU F O 1
ATOM 3811 N N . SER F 6 17 ? -16.442 -86.505 110.869 1.00 38.87 17 SER F N 1
ATOM 3812 C CA . SER F 6 17 ? -16.723 -85.510 111.867 1.00 43.52 17 SER F CA 1
ATOM 3813 C C . SER F 6 17 ? -16.230 -85.887 113.221 1.00 32.38 17 SER F C 1
ATOM 3814 O O . SER F 6 17 ? -15.530 -85.139 113.802 1.00 40.93 17 SER F O 1
ATOM 3817 N N . ASP F 6 18 ? -16.504 -87.085 113.666 1.00 41.21 18 ASP F N 1
ATOM 3818 C CA . ASP F 6 18 ? -16.105 -87.529 114.994 1.00 42.28 18 ASP F CA 1
ATOM 3819 C C . ASP F 6 18 ? -14.754 -88.243 115.096 1.00 50.13 18 ASP F C 1
ATOM 3820 O O . ASP F 6 18 ? -14.561 -89.082 115.981 1.00 49.20 18 ASP F O 1
ATOM 3825 N N . ILE F 6 19 ? -13.829 -87.911 114.198 1.00 46.36 19 ILE F N 1
ATOM 3826 C CA . ILE F 6 19 ? -12.429 -88.303 114.358 1.00 40.27 19 ILE F CA 1
ATOM 3827 C C . ILE F 6 19 ? -11.509 -87.104 114.204 1.00 27.89 19 ILE F C 1
ATOM 3828 O O . ILE F 6 19 ? -10.295 -87.227 114.336 1.00 25.65 19 ILE F O 1
ATOM 3833 N N . ILE F 6 20 ? -12.075 -85.947 113.896 1.00 21.99 20 ILE F N 1
ATOM 3834 C CA . ILE F 6 20 ? -11.289 -84.716 113.973 1.00 21.13 20 ILE F CA 1
ATOM 3835 C C . ILE F 6 20 ? -10.736 -84.646 115.394 1.00 23.99 20 ILE F C 1
ATOM 3836 O O . ILE F 6 20 ? -11.489 -84.780 116.349 1.00 30.55 20 ILE F O 1
ATOM 3841 N N . GLY F 6 21 ? -9.424 -84.486 115.523 1.00 31.02 21 GLY F N 1
ATOM 3842 C CA . GLY F 6 21 ? -8.806 -84.357 116.825 1.00 18.90 21 GLY F CA 1
ATOM 3843 C C . GLY F 6 21 ? -8.301 -85.675 117.407 1.00 25.19 21 GLY F C 1
ATOM 3844 O O . GLY F 6 21 ? -7.447 -85.693 118.293 1.00 41.97 21 GLY F O 1
ATOM 3845 N N . LYS F 6 22 ? -8.838 -86.782 116.912 1.00 26.28 22 LYS F N 1
ATOM 3846 C CA . LYS F 6 22 ? -8.407 -88.106 117.348 1.00 20.11 22 LYS F CA 1
ATOM 3847 C C . LYS F 6 22 ? -7.151 -88.499 116.613 1.00 34.61 22 LYS F C 1
ATOM 3848 O O . LYS F 6 22 ? -6.879 -87.999 115.526 1.00 47.85 22 LYS F O 1
ATOM 3854 N N . THR F 6 23 ? -6.382 -89.399 117.212 1.00 32.44 23 THR F N 1
ATOM 3855 C CA . THR F 6 23 ? -5.238 -89.993 116.527 1.00 29.78 23 THR F CA 1
ATOM 3856 C C . THR F 6 23 ? -5.722 -90.979 115.480 1.00 26.01 23 THR F C 1
ATOM 3857 O O . THR F 6 23 ? -6.632 -91.768 115.730 1.00 26.79 23 THR F O 1
ATOM 3861 N N . VAL F 6 24 ? -5.135 -90.911 114.288 1.00 21.59 24 VAL F N 1
ATOM 3862 C CA . VAL F 6 24 ? -5.510 -91.816 113.209 1.00 25.87 24 VAL F CA 1
ATOM 3863 C C . VAL F 6 24 ? -4.324 -92.444 112.531 1.00 24.74 24 VAL F C 1
ATOM 3864 O O . VAL F 6 24 ? -3.166 -92.048 112.747 1.00 30.32 24 VAL F O 1
ATOM 3868 N N . ASN F 6 25 ? -4.661 -93.411 111.673 1.00 23.29 25 ASN F N 1
ATOM 3869 C CA . ASN F 6 25 ? -3.758 -93.943 110.664 1.00 39.82 25 ASN F CA 1
ATOM 3870 C C . ASN F 6 25 ? -4.218 -93.547 109.265 1.00 37.67 25 ASN F C 1
ATOM 3871 O O . ASN F 6 25 ? -5.384 -93.712 108.886 1.00 31.75 25 ASN F O 1
ATOM 3876 N N . VAL F 6 26 ? -3.292 -92.999 108.502 1.00 15.75 26 VAL F N 1
ATOM 3877 C CA . VAL F 6 26 ? -3.576 -92.612 107.131 1.00 21.82 26 VAL F CA 1
ATOM 3878 C C . VAL F 6 26 ? -2.617 -93.334 106.215 1.00 25.89 26 VAL F C 1
ATOM 3879 O O . VAL F 6 26 ? -1.408 -93.097 106.230 1.00 30.23 26 VAL F O 1
ATOM 3883 N N . LYS F 6 27 ? -3.166 -94.245 105.427 1.00 18.09 27 LYS F N 1
ATOM 3884 C CA . LYS F 6 27 ? -2.336 -94.995 104.477 1.00 30.31 27 LYS F CA 1
ATOM 3885 C C . LYS F 6 27 ? -2.517 -94.443 103.077 1.00 30.95 27 LYS F C 1
ATOM 3886 O O . LYS F 6 27 ? -3.632 -94.229 102.621 1.00 34.95 27 LYS F O 1
ATOM 3892 N N . LEU F 6 28 ? -1.404 -94.191 102.409 1.00 23.18 28 LEU F N 1
ATOM 3893 C CA . LEU F 6 28 ? -1.422 -93.697 101.028 1.00 32.78 28 LEU F CA 1
ATOM 3894 C C . LEU F 6 28 ? -1.527 -94.855 100.003 1.00 38.11 28 LEU F C 1
ATOM 3895 O O . LEU F 6 28 ? -1.415 -96.025 100.361 1.00 41.79 28 LEU F O 1
ATOM 3900 N N . ALA F 6 29 ? -1.754 -94.508 98.735 1.00 49.64 29 ALA F N 1
ATOM 3901 C CA . ALA F 6 29 ? -1.798 -95.496 97.655 1.00 52.03 29 ALA F CA 1
ATOM 3902 C C . ALA F 6 29 ? -0.424 -96.119 97.454 1.00 55.36 29 ALA F C 1
ATOM 3903 O O . ALA F 6 29 ? -0.307 -97.289 97.083 1.00 48.76 29 ALA F O 1
ATOM 3905 N N . SER F 6 30 ? 0.613 -95.326 97.710 1.00 40.84 30 SER F N 1
ATOM 3906 C CA . SER F 6 30 ? 1.989 -95.802 97.625 1.00 28.71 30 SER F CA 1
ATOM 3907 C C . SER F 6 30 ? 2.306 -96.829 98.734 1.00 47.54 30 SER F C 1
ATOM 3908 O O . SER F 6 30 ? 3.339 -97.496 98.701 1.00 50.43 30 SER F O 1
ATOM 3911 N N . GLY F 6 31 ? 1.417 -96.950 99.713 1.00 43.90 31 GLY F N 1
ATOM 3912 C CA . GLY F 6 31 ? 1.632 -97.854 100.834 1.00 40.17 31 GLY F CA 1
ATOM 3913 C C . GLY F 6 31 ? 2.332 -97.219 102.029 1.00 38.27 31 GLY F C 1
ATOM 3914 O O . GLY F 6 31 ? 2.499 -97.862 103.059 1.00 27.70 31 GLY F O 1
ATOM 3915 N N . LEU F 6 32 ? 2.766 -95.968 101.888 1.00 27.75 32 LEU F N 1
ATOM 3916 C CA . LEU F 6 32 ? 3.258 -95.197 103.034 1.00 34.25 32 LEU F CA 1
ATOM 3917 C C . LEU F 6 32 ? 2.151 -94.935 104.060 1.00 26.38 32 LEU F C 1
ATOM 3918 O O . LEU F 6 32 ? 0.996 -94.654 103.707 1.00 17.84 32 LEU F O 1
ATOM 3923 N N . LEU F 6 33 ? 2.508 -95.072 105.333 1.00 41.34 33 LEU F N 1
ATOM 3924 C CA . LEU F 6 33 ? 1.526 -95.036 106.407 1.00 46.32 33 LEU F CA 1
ATOM 3925 C C . LEU F 6 33 ? 1.855 -93.953 107.422 1.00 28.93 33 LEU F C 1
ATOM 3926 O O . LEU F 6 33 ? 2.957 -93.904 107.965 1.00 31.86 33 LEU F O 1
ATOM 3931 N N . TYR F 6 34 ? 0.883 -93.090 107.677 1.00 21.91 34 TYR F N 1
ATOM 3932 C CA . TYR F 6 34 ? 1.082 -91.964 108.570 1.00 43.45 34 TYR F CA 1
ATOM 3933 C C . TYR F 6 34 ? 0.201 -92.099 109.784 1.00 46.99 34 TYR F C 1
ATOM 3934 O O . TYR F 6 34 ? -0.994 -92.361 109.677 1.00 37.35 34 TYR F O 1
ATOM 3943 N N . SER F 6 35 ? 0.818 -91.947 110.943 1.00 38.61 35 SER F N 1
ATOM 3944 C CA . SER F 6 35 ? 0.076 -91.940 112.187 1.00 25.79 35 SER F CA 1
ATOM 3945 C C . SER F 6 35 ? 0.292 -90.637 112.931 1.00 25.96 35 SER F C 1
ATOM 3946 O O . SER F 6 35 ? 1.398 -90.090 112.966 1.00 18.47 35 SER F O 1
ATOM 3949 N N . GLY F 6 36 ? -0.784 -90.145 113.526 1.00 16.11 36 GLY F N 1
ATOM 3950 C CA . GLY F 6 36 ? -0.725 -88.950 114.360 1.00 16.31 36 GLY F CA 1
ATOM 3951 C C . GLY F 6 36 ? -2.110 -88.392 114.580 1.00 26.55 36 GLY F C 1
ATOM 3952 O O . GLY F 6 36 ? -3.112 -89.069 114.361 1.00 21.57 36 GLY F O 1
ATOM 3953 N N . ARG F 6 37 ? -2.172 -87.137 114.994 1.00 17.56 37 ARG F N 1
ATOM 3954 C CA . ARG F 6 37 ? -3.449 -86.555 115.371 1.00 11.77 37 ARG F CA 1
ATOM 3955 C C . ARG F 6 37 ? -4.038 -85.752 114.208 1.00 23.47 37 ARG F C 1
ATOM 3956 O O . ARG F 6 37 ? -3.361 -84.923 113.596 1.00 15.02 37 ARG F O 1
ATOM 3964 N N . LEU F 6 38 ? -5.288 -85.979 113.900 1.00 25.95 38 LEU F N 1
ATOM 3965 C CA . LEU F 6 38 ? -5.913 -85.323 112.784 1.00 21.44 38 LEU F CA 1
ATOM 3966 C C . LEU F 6 38 ? -6.439 -83.944 113.130 1.00 20.14 38 LEU F C 1
ATOM 3967 O O . LEU F 6 38 ? -7.417 -83.779 113.766 1.00 25.76 38 LEU F O 1
ATOM 3972 N N . GLU F 6 39 ? -5.676 -82.955 112.749 1.00 48.27 39 GLU F N 1
ATOM 3973 C CA . GLU F 6 39 ? -6.025 -81.574 112.887 1.00 39.12 39 GLU F CA 1
ATOM 3974 C C . GLU F 6 39 ? -7.115 -81.082 111.963 1.00 36.68 39 GLU F C 1
ATOM 3975 O O . GLU F 6 39 ? -7.958 -80.349 112.362 1.00 40.07 39 GLU F O 1
ATOM 3981 N N . SER F 6 40 ? -7.080 -81.501 110.719 1.00 36.73 40 SER F N 1
ATOM 3982 C CA . SER F 6 40 ? -8.082 -81.097 109.764 1.00 39.88 40 SER F CA 1
ATOM 3983 C C . SER F 6 40 ? -8.256 -82.085 108.622 1.00 39.40 40 SER F C 1
ATOM 3984 O O . SER F 6 40 ? -7.362 -82.738 108.222 1.00 26.67 40 SER F O 1
ATOM 3987 N N . ILE F 6 41 ? -9.428 -82.108 108.065 1.00 21.73 41 ILE F N 1
ATOM 3988 C CA . ILE F 6 41 ? -9.657 -82.891 106.865 1.00 16.08 41 ILE F CA 1
ATOM 3989 C C . ILE F 6 41 ? -10.713 -82.159 106.036 1.00 26.91 41 ILE F C 1
ATOM 3990 O O . ILE F 6 41 ? -11.621 -81.562 106.596 1.00 37.01 41 ILE F O 1
ATOM 3995 N N . ASP F 6 42 ? -10.602 -82.181 104.710 1.00 26.25 42 ASP F N 1
ATOM 3996 C CA . ASP F 6 42 ? -11.634 -81.534 103.897 1.00 34.73 42 ASP F CA 1
ATOM 3997 C C . ASP F 6 42 ? -12.485 -82.516 103.082 1.00 35.81 42 ASP F C 1
ATOM 3998 O O . ASP F 6 42 ? -12.345 -83.729 103.215 1.00 29.41 42 ASP F O 1
ATOM 4003 N N . GLY F 6 43 ? -13.354 -81.973 102.233 1.00 53.11 43 GLY F N 1
ATOM 4004 C CA . GLY F 6 43 ? -14.257 -82.768 101.421 1.00 59.88 43 GLY F CA 1
ATOM 4005 C C . GLY F 6 43 ? -13.564 -83.652 100.403 1.00 56.58 43 GLY F C 1
ATOM 4006 O O . GLY F 6 43 ? -14.089 -84.702 100.031 1.00 41.22 43 GLY F O 1
ATOM 4007 N N . PHE F 6 44 ? -12.389 -83.226 99.951 1.00 35.79 44 PHE F N 1
ATOM 4008 C CA . PHE F 6 44 ? -11.568 -84.019 99.029 1.00 20.53 44 PHE F CA 1
ATOM 4009 C C . PHE F 6 44 ? -10.647 -84.986 99.779 1.00 33.03 44 PHE F C 1
ATOM 4010 O O . PHE F 6 44 ? -9.800 -85.641 99.174 1.00 30.59 44 PHE F O 1
ATOM 4018 N N . MET F 6 45 ? -10.818 -85.053 101.103 1.00 39.39 45 MET F N 1
ATOM 4019 C CA . MET F 6 45 ? -9.989 -85.884 101.978 1.00 27.35 45 MET F CA 1
ATOM 4020 C C . MET F 6 45 ? -8.518 -85.491 102.023 1.00 25.63 45 MET F C 1
ATOM 4021 O O . MET F 6 45 ? -7.653 -86.324 102.303 1.00 27.78 45 MET F O 1
ATOM 4026 N N . ASN F 6 46 ? -8.225 -84.237 101.728 1.00 22.73 46 ASN F N 1
ATOM 4027 C CA . ASN F 6 46 ? -6.947 -83.689 102.142 1.00 22.02 46 ASN F CA 1
ATOM 4028 C C . ASN F 6 46 ? -6.915 -83.704 103.666 1.00 14.57 46 ASN F C 1
ATOM 4029 O O . ASN F 6 46 ? -7.937 -83.446 104.330 1.00 22.28 46 ASN F O 1
ATOM 4034 N N . VAL F 6 47 ? -5.728 -83.983 104.191 1.00 19.01 47 VAL F N 1
ATOM 4035 C CA . VAL F 6 47 ? -5.534 -84.200 105.589 1.00 29.50 47 VAL F CA 1
ATOM 4036 C C . VAL F 6 47 ? -4.370 -83.365 106.116 1.00 22.54 47 VAL F C 1
ATOM 4037 O O . VAL F 6 47 ? -3.351 -83.241 105.453 1.00 21.27 47 VAL F O 1
ATOM 4041 N N . ALA F 6 48 ? -4.545 -82.778 107.301 1.00 22.31 48 ALA F N 1
ATOM 4042 C CA . ALA F 6 48 ? -3.430 -82.260 108.087 1.00 31.29 48 ALA F CA 1
ATOM 4043 C C . ALA F 6 48 ? -3.302 -83.080 109.391 1.00 21.84 48 ALA F C 1
ATOM 4044 O O . ALA F 6 48 ? -4.301 -83.396 110.028 1.00 21.52 48 ALA F O 1
ATOM 4046 N N . LEU F 6 49 ? -2.102 -83.505 109.704 1.00 23.95 49 LEU F N 1
ATOM 4047 C CA . LEU F 6 49 ? -1.819 -84.258 110.879 1.00 25.64 49 LEU F CA 1
ATOM 4048 C C . LEU F 6 49 ? -0.700 -83.691 111.720 1.00 36.68 49 LEU F C 1
ATOM 4049 O O . LEU F 6 49 ? 0.325 -83.372 111.207 1.00 45.63 49 LEU F O 1
ATOM 4054 N N . SER F 6 50 ? -0.929 -83.610 113.029 1.00 48.24 50 SER F N 1
ATOM 4055 C CA . SER F 6 50 ? 0.047 -83.255 114.078 1.00 48.64 50 SER F CA 1
ATOM 4056 C C . SER F 6 50 ? 0.773 -84.475 114.698 1.00 44.80 50 SER F C 1
ATOM 4057 O O . SER F 6 50 ? 0.183 -85.506 114.883 1.00 39.22 50 SER F O 1
ATOM 4060 N N . SER F 6 51 ? 2.044 -84.331 115.034 1.00 17.64 51 SER F N 1
ATOM 4061 C CA . SER F 6 51 ? 2.833 -85.380 115.616 1.00 14.95 51 SER F CA 1
ATOM 4062 C C . SER F 6 51 ? 2.968 -86.634 114.764 1.00 43.29 51 SER F C 1
ATOM 4063 O O . SER F 6 51 ? 2.960 -87.719 115.264 1.00 46.04 51 SER F O 1
ATOM 4066 N N . ALA F 6 52 ? 3.108 -86.466 113.462 1.00 45.75 52 ALA F N 1
ATOM 4067 C CA . ALA F 6 52 ? 3.105 -87.580 112.498 1.00 30.32 52 ALA F CA 1
ATOM 4068 C C . ALA F 6 52 ? 4.382 -88.423 112.401 1.00 38.85 52 ALA F C 1
ATOM 4069 O O . ALA F 6 52 ? 5.491 -87.899 112.234 1.00 42.78 52 ALA F O 1
ATOM 4071 N N . THR F 6 53 ? 4.203 -89.739 112.498 1.00 21.10 53 THR F N 1
ATOM 4072 C CA . THR F 6 53 ? 5.242 -90.692 112.096 1.00 24.24 53 THR F CA 1
ATOM 4073 C C . THR F 6 53 ? 4.971 -91.242 110.683 1.00 35.20 53 THR F C 1
ATOM 4074 O O . THR F 6 53 ? 3.828 -91.300 110.233 1.00 40.57 53 THR F O 1
ATOM 4078 N N . GLU F 6 54 ? 6.036 -91.657 110.006 1.00 41.38 54 GLU F N 1
ATOM 4079 C CA . GLU F 6 54 ? 5.941 -92.258 108.677 1.00 43.43 54 GLU F CA 1
ATOM 4080 C C . GLU F 6 54 ? 6.502 -93.678 108.668 1.00 46.66 54 GLU F C 1
ATOM 4081 O O . GLU F 6 54 ? 7.673 -93.884 108.943 1.00 40.26 54 GLU F O 1
ATOM 4087 N N . HIS F 6 55 ? 5.660 -94.655 108.366 1.00 33.33 55 HIS F N 1
ATOM 4088 C CA . HIS F 6 55 ? 6.136 -96.020 108.166 1.00 19.10 55 HIS F CA 1
ATOM 4089 C C . HIS F 6 55 ? 5.697 -96.550 106.794 1.00 38.55 55 HIS F C 1
ATOM 4090 O O . HIS F 6 55 ? 4.712 -96.064 106.213 1.00 25.28 55 HIS F O 1
ATOM 4097 N N . TYR F 6 56 ? 6.377 -97.571 106.290 1.00 36.99 56 TYR F N 1
ATOM 4098 C CA . TYR F 6 56 ? 5.954 -98.238 105.077 1.00 17.04 56 TYR F CA 1
ATOM 4099 C C . TYR F 6 56 ? 5.117 -99.446 105.413 1.00 23.00 56 TYR F C 1
ATOM 4100 O O . TYR F 6 56 ? 5.568 -100.326 106.058 1.00 34.80 56 TYR F O 1
ATOM 4109 N N . GLU F 6 57 ? 3.870 -99.431 105.002 1.00 18.65 57 GLU F N 1
ATOM 4110 C CA . GLU F 6 57 ? 2.943 -100.534 105.162 1.00 27.11 57 GLU F CA 1
ATOM 4111 C C . GLU F 6 57 ? 2.381 -100.848 106.557 1.00 46.10 57 GLU F C 1
ATOM 4112 O O . GLU F 6 57 ? 1.209 -101.021 106.710 1.00 40.57 57 GLU F O 1
ATOM 4118 N N . SER F 6 58 ? 3.249 -100.981 107.545 1.00 37.13 58 SER F N 1
ATOM 4119 C CA . SER F 6 58 ? 2.837 -101.274 108.894 1.00 26.87 58 SER F CA 1
ATOM 4120 C C . SER F 6 58 ? 3.503 -100.377 109.901 1.00 45.79 58 SER F C 1
ATOM 4121 O O . SER F 6 58 ? 4.630 -100.000 109.741 1.00 50.75 58 SER F O 1
ATOM 4124 N N . ASN F 6 59 ? 2.793 -100.067 110.966 1.00 52.87 59 ASN F N 1
ATOM 4125 C CA . ASN F 6 59 ? 3.350 -99.349 112.110 1.00 47.86 59 ASN F CA 1
ATOM 4126 C C . ASN F 6 59 ? 4.449 -100.146 112.798 1.00 52.68 59 ASN F C 1
ATOM 4127 O O . ASN F 6 59 ? 5.356 -99.579 113.405 1.00 57.57 59 ASN F O 1
ATOM 4132 N N . ASN F 6 60 ? 4.374 -101.467 112.684 1.00 46.22 60 ASN F N 1
ATOM 4133 C CA . ASN F 6 60 ? 5.385 -102.331 113.271 1.00 37.99 60 ASN F CA 1
ATOM 4134 C C . ASN F 6 60 ? 6.733 -102.307 112.567 1.00 46.62 60 ASN F C 1
ATOM 4135 O O . ASN F 6 60 ? 7.694 -102.874 113.072 1.00 44.54 60 ASN F O 1
ATOM 4140 N N . ASN F 6 61 ? 6.807 -101.656 111.409 1.00 26.62 61 ASN F N 1
ATOM 4141 C CA . ASN F 6 61 ? 8.054 -101.599 110.661 1.00 36.94 61 ASN F CA 1
ATOM 4142 C C . ASN F 6 61 ? 8.943 -100.423 111.067 1.00 33.71 61 ASN F C 1
ATOM 4143 O O . ASN F 6 61 ? 8.552 -99.594 111.882 1.00 48.82 61 ASN F O 1
ATOM 4148 N N . LYS F 6 62 ? 10.133 -100.359 110.476 1.00 40.03 62 LYS F N 1
ATOM 4149 C CA . LYS F 6 62 ? 11.099 -99.302 110.753 1.00 53.75 62 LYS F CA 1
ATOM 4150 C C . LYS F 6 62 ? 10.522 -97.890 110.590 1.00 52.62 62 LYS F C 1
ATOM 4151 O O . LYS F 6 62 ? 9.846 -97.581 109.606 1.00 54.37 62 LYS F O 1
ATOM 4153 N N . LEU F 6 63 ? 10.797 -97.044 111.576 1.00 54.32 63 LEU F N 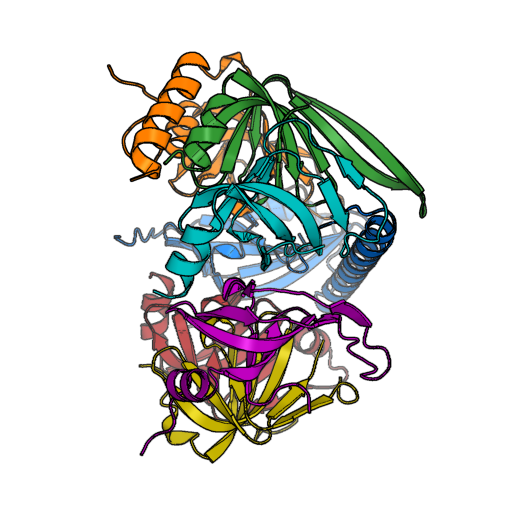1
ATOM 4154 C CA . LEU F 6 63 ? 10.400 -95.647 111.542 1.00 54.32 63 LEU F CA 1
ATOM 4155 C C . LEU F 6 63 ? 11.216 -94.952 110.458 1.00 54.32 63 LEU F C 1
ATOM 4156 O O . LEU F 6 63 ? 12.443 -94.941 110.513 1.00 54.32 63 LEU F O 1
ATOM 4161 N N . LEU F 6 64 ? 10.540 -94.372 109.472 1.00 35.87 64 LEU F N 1
ATOM 4162 C CA . LEU F 6 64 ? 11.238 -93.743 108.365 1.00 33.74 64 LEU F CA 1
ATOM 4163 C C . LEU F 6 64 ? 11.426 -92.266 108.646 1.00 39.17 64 LEU F C 1
ATOM 4164 O O . LEU F 6 64 ? 12.485 -91.701 108.378 1.00 47.09 64 LEU F O 1
ATOM 4169 N N . ASN F 6 65 ? 10.385 -91.644 109.183 1.00 41.02 65 ASN F N 1
ATOM 4170 C CA . ASN F 6 65 ? 10.427 -90.223 109.520 1.00 38.99 65 ASN F CA 1
ATOM 4171 C C . ASN F 6 65 ? 9.480 -89.880 110.662 1.00 34.99 65 ASN F C 1
ATOM 4172 O O . ASN F 6 65 ? 8.367 -90.408 110.749 1.00 35.45 65 ASN F O 1
ATOM 4177 N N . LYS F 6 66 ? 9.936 -88.996 111.537 1.00 43.97 66 LYS F N 1
ATOM 4178 C CA . LYS F 6 66 ? 9.069 -88.411 112.547 1.00 43.97 66 LYS F CA 1
ATOM 4179 C C . LYS F 6 66 ? 8.988 -86.953 112.196 1.00 43.97 66 LYS F C 1
ATOM 4180 O O . LYS F 6 66 ? 10.003 -86.330 111.905 1.00 43.97 66 LYS F O 1
ATOM 4182 N N . PHE F 6 67 ? 7.782 -86.411 112.193 1.00 45.38 67 PHE F N 1
ATOM 4183 C CA . PHE F 6 67 ? 7.605 -85.028 111.784 1.00 45.13 67 PHE F CA 1
ATOM 4184 C C . PHE F 6 67 ? 7.259 -84.164 112.969 1.00 51.57 67 PHE F C 1
ATOM 4185 O O . PHE F 6 67 ? 6.531 -84.592 113.860 1.00 53.63 67 PHE F O 1
ATOM 4193 N N . ASN F 6 68 ? 7.769 -82.939 112.971 1.00 43.03 68 ASN F N 1
ATOM 4194 C CA . ASN F 6 68 ? 7.581 -82.058 114.119 1.00 50.81 68 ASN F CA 1
ATOM 4195 C C . ASN F 6 68 ? 6.591 -80.909 113.933 1.00 55.08 68 ASN F C 1
ATOM 4196 O O . ASN F 6 68 ? 6.236 -80.227 114.892 1.00 40.28 68 ASN F O 1
ATOM 4201 N N . SER F 6 69 ? 6.132 -80.700 112.707 1.00 24.65 69 SER F N 1
ATOM 4202 C CA . SER F 6 69 ? 5.013 -79.790 112.489 1.00 30.33 69 SER F CA 1
ATOM 4203 C C . SER F 6 69 ? 3.941 -80.572 111.770 1.00 23.65 69 SER F C 1
ATOM 4204 O O . SER F 6 69 ? 4.101 -81.768 111.536 1.00 28.76 69 SER F O 1
ATOM 4206 N N . ASP F 6 70 ? 2.844 -79.909 111.427 1.00 17.59 70 ASP F N 1
ATOM 4207 C CA . ASP F 6 70 ? 1.782 -80.579 110.684 1.00 34.52 70 ASP F CA 1
ATOM 4208 C C . ASP F 6 70 ? 2.266 -81.135 109.330 1.00 42.84 70 ASP F C 1
ATOM 4209 O O . ASP F 6 70 ? 3.017 -80.484 108.608 1.00 38.42 70 ASP F O 1
ATOM 4214 N N . VAL F 6 71 ? 1.860 -82.360 109.018 1.00 32.07 71 VAL F N 1
ATOM 4215 C CA . VAL F 6 71 ? 2.096 -82.905 107.702 1.00 29.98 71 VAL F CA 1
ATOM 4216 C C . VAL F 6 71 ? 0.810 -82.831 106.913 1.00 26.07 71 VAL F C 1
ATOM 4217 O O . VAL F 6 71 ? -0.270 -83.151 107.421 1.00 24.90 71 VAL F O 1
ATOM 4221 N N . PHE F 6 72 ? 0.938 -82.374 105.674 1.00 34.37 72 PHE F N 1
ATOM 4222 C CA . PHE F 6 72 ? -0.206 -82.281 104.782 1.00 32.41 72 PHE F CA 1
ATOM 4223 C C . PHE F 6 72 ? -0.155 -83.407 103.750 1.00 24.22 72 PHE F C 1
ATOM 4224 O O . PHE F 6 72 ? 0.909 -83.715 103.224 1.00 25.71 72 PHE F O 1
ATOM 4232 N N . LEU F 6 73 ? -1.297 -84.052 103.520 1.00 16.84 73 LEU F N 1
ATOM 4233 C CA . LEU F 6 73 ? -1.385 -85.200 102.619 1.00 18.49 73 LEU F CA 1
ATOM 4234 C C . LEU F 6 73 ? -2.500 -84.989 101.614 1.00 17.90 73 LEU F C 1
ATOM 4235 O O . LEU F 6 73 ? -3.619 -84.592 101.965 1.00 24.44 73 LEU F O 1
ATOM 4240 N N . ARG F 6 74 ? -2.180 -85.292 100.362 1.00 19.67 74 ARG F N 1
ATOM 4241 C CA . ARG F 6 74 ? -3.127 -85.196 99.253 1.00 33.00 74 ARG F CA 1
ATOM 4242 C C . ARG F 6 74 ? -4.251 -86.221 99.326 1.00 28.86 74 ARG F C 1
ATOM 4243 O O . ARG F 6 74 ? -4.016 -87.435 99.296 1.00 29.18 74 ARG F O 1
ATOM 4251 N N . GLY F 6 75 ? -5.484 -85.729 99.403 1.00 34.37 75 GLY F N 1
ATOM 4252 C CA . GLY F 6 75 ? -6.645 -86.602 99.309 1.00 27.88 75 GLY F CA 1
ATOM 4253 C C . GLY F 6 75 ? -6.675 -87.520 98.082 1.00 33.99 75 GLY F C 1
ATOM 4254 O O . GLY F 6 75 ? -7.234 -88.613 98.145 1.00 38.50 75 GLY F O 1
ATOM 4255 N N . THR F 6 76 ? -6.087 -87.100 96.964 1.00 39.65 76 THR F N 1
ATOM 4256 C CA . THR F 6 76 ? -6.137 -87.959 95.774 1.00 36.04 76 THR F CA 1
ATOM 4257 C C . THR F 6 76 ? -5.338 -89.255 95.944 1.00 39.28 76 THR F C 1
ATOM 4258 O O . THR F 6 76 ? -5.583 -90.248 95.258 1.00 31.19 76 THR F O 1
ATOM 4262 N N . GLN F 6 77 ? -4.414 -89.243 96.896 1.00 37.40 77 GLN F N 1
ATOM 4263 C CA . GLN F 6 77 ? -3.546 -90.384 97.181 1.00 34.18 77 GLN F CA 1
ATOM 4264 C C . GLN F 6 77 ? -3.960 -91.220 98.380 1.00 39.84 77 GLN F C 1
ATOM 4265 O O . GLN F 6 77 ? -3.305 -92.211 98.690 1.00 40.94 77 GLN F O 1
ATOM 4271 N N . VAL F 6 78 ? -5.032 -90.824 99.057 1.00 29.74 78 VAL F N 1
ATOM 4272 C CA . VAL F 6 78 ? -5.421 -91.496 100.287 1.00 30.04 78 VAL F CA 1
ATOM 4273 C C . VAL F 6 78 ? -6.165 -92.770 99.967 1.00 29.42 78 VAL F C 1
ATOM 4274 O O . VAL F 6 78 ? -7.147 -92.748 99.239 1.00 26.24 78 VAL F O 1
ATOM 4278 N N . MET F 6 79 ? -5.697 -93.873 100.533 1.00 28.34 79 MET F N 1
ATOM 4279 C CA . MET F 6 79 ? -6.340 -95.158 100.377 1.00 27.22 79 MET F CA 1
ATOM 4280 C C . MET F 6 79 ? -7.296 -95.376 101.546 1.00 35.81 79 MET F C 1
ATOM 4281 O O . MET F 6 79 ? -8.459 -95.728 101.352 1.00 37.93 79 MET F O 1
ATOM 4286 N N . TYR F 6 80 ? -6.811 -95.159 102.766 1.00 40.42 80 TYR F N 1
ATOM 4287 C CA . TYR F 6 80 ? -7.703 -95.221 103.911 1.00 41.77 80 TYR F CA 1
ATOM 4288 C C . TYR F 6 80 ? -7.365 -94.282 105.059 1.00 33.17 80 TYR F C 1
ATOM 4289 O O . TYR F 6 80 ? -6.245 -93.765 105.188 1.00 25.30 80 TYR F O 1
ATOM 4298 N N . ILE F 6 81 ? -8.369 -94.081 105.898 1.00 31.38 81 ILE F N 1
ATOM 4299 C CA . ILE F 6 81 ? -8.213 -93.401 107.156 1.00 31.72 81 ILE F CA 1
ATOM 4300 C C . ILE F 6 81 ? -8.890 -94.269 108.194 1.00 27.62 81 ILE F C 1
ATOM 4301 O O . ILE F 6 81 ? -10.026 -94.726 107.998 1.00 37.21 81 ILE F O 1
ATOM 4306 N N . SER F 6 82 ? -8.191 -94.520 109.293 1.00 21.55 82 SER F N 1
ATOM 4307 C CA . SER F 6 82 ? -8.760 -95.342 110.353 1.00 34.25 82 SER F CA 1
ATOM 4308 C C . SER F 6 82 ? -8.403 -94.867 111.744 1.00 33.10 82 SER F C 1
ATOM 4309 O O . SER F 6 82 ? -7.370 -94.230 111.971 1.00 33.66 82 SER F O 1
ATOM 4312 N N . GLU F 6 83 ? -9.284 -95.208 112.673 1.00 43.40 83 GLU F N 1
ATOM 4313 C CA . GLU F 6 83 ? -9.050 -94.972 114.076 1.00 41.29 83 GLU F CA 1
ATOM 4314 C C . GLU F 6 83 ? -7.809 -95.745 114.480 1.00 37.03 83 GLU F C 1
ATOM 4315 O O . GLU F 6 83 ? -7.594 -96.898 114.041 1.00 30.64 83 GLU F O 1
ATOM 4321 N N . GLN F 6 84 ? -7.008 -95.114 115.301 1.00 28.40 84 GLN F N 1
ATOM 4322 C CA . GLN F 6 84 ? -5.930 -95.776 115.959 1.00 40.30 84 GLN F CA 1
ATOM 4323 C C . GLN F 6 84 ? -6.409 -96.262 117.337 1.00 46.82 84 GLN F C 1
ATOM 4324 O O . GLN F 6 84 ? -7.010 -95.538 118.068 1.00 54.29 84 GLN F O 1
ATOM 4330 N N . LYS F 6 85 ? -6.231 -97.542 117.623 1.00 72.77 85 LYS F N 1
ATOM 4331 C CA . LYS F 6 85 ? -6.549 -98.109 118.916 1.00 83.57 85 LYS F CA 1
ATOM 4332 C C . LYS F 6 85 ? -5.481 -99.069 119.359 1.00 79.55 85 LYS F C 1
ATOM 4333 O O . LYS F 6 85 ? -5.680 -100.258 119.330 1.00 61.98 85 LYS F O 1
ATOM 4339 N N . ILE F 6 86 ? -4.333 -98.554 119.749 1.00 64.22 86 ILE F N 1
ATOM 4340 C CA . ILE F 6 86 ? -3.229 -99.419 120.077 1.00 73.26 86 ILE F CA 1
ATOM 4341 C C . ILE F 6 86 ? -1.934 -98.695 120.310 1.00 79.55 86 ILE F C 1
ATOM 4342 O O . ILE F 6 86 ? -1.071 -99.203 120.998 1.00 73.97 86 ILE F O 1
ATOM 4344 N N . ALA G 7 26 ? -29.201 -94.699 77.402 1.00 67.68 26 ALA G N 1
ATOM 4345 C CA . ALA G 7 26 ? -27.759 -94.616 77.200 1.00 67.68 26 ALA G CA 1
ATOM 4346 C C . ALA G 7 26 ? -27.293 -95.390 75.968 1.00 67.68 26 ALA G C 1
ATOM 4347 O O . ALA G 7 26 ? -28.051 -95.591 75.020 1.00 67.68 26 ALA G O 1
ATOM 4349 N N . ILE G 7 27 ? -26.042 -95.835 76.000 1.00 68.03 27 ILE G N 1
ATOM 4350 C CA . ILE G 7 27 ? -25.372 -96.326 74.802 1.00 74.52 27 ILE G CA 1
ATOM 4351 C C . ILE G 7 27 ? -25.345 -97.857 74.700 1.00 78.00 27 ILE G C 1
ATOM 4352 O O . ILE G 7 27 ? -25.573 -98.418 73.630 1.00 74.63 27 ILE G O 1
ATOM 4357 N N . LEU G 7 28 ? -25.079 -98.537 75.808 1.00 53.10 28 LEU G N 1
ATOM 4358 C CA . LEU G 7 28 ? -25.136 -99.996 75.811 1.00 53.77 28 LEU G CA 1
ATOM 4359 C C . LEU G 7 28 ? -26.302 -100.493 76.660 1.00 45.00 28 LEU G C 1
ATOM 4360 O O . LEU G 7 28 ? -26.343 -100.285 77.871 1.00 48.82 28 LEU G O 1
ATOM 4362 N N . ASP G 7 29 ? -27.267 -101.126 76.011 1.00 57.58 29 ASP G N 1
ATOM 4363 C CA . ASP G 7 29 ? -28.391 -101.701 76.719 1.00 61.09 29 ASP G CA 1
ATOM 4364 C C . ASP G 7 29 ? -27.954 -103.004 77.369 1.00 56.77 29 ASP G C 1
ATOM 4365 O O . ASP G 7 29 ? -27.806 -104.019 76.688 1.00 48.73 29 ASP G O 1
ATOM 4370 N N . LEU G 7 30 ? -27.747 -102.989 78.682 1.00 46.89 30 LEU G N 1
ATOM 4371 C CA . LEU G 7 30 ? -27.265 -104.195 79.346 1.00 32.20 30 LEU G CA 1
ATOM 4372 C C . LEU G 7 30 ? -28.323 -105.298 79.425 1.00 32.55 30 LEU G C 1
ATOM 4373 O O . LEU G 7 30 ? -27.986 -106.472 79.605 1.00 42.60 30 LEU G O 1
ATOM 4378 N N . ALA G 7 31 ? -29.555 -104.953 79.166 1.00 38.84 31 ALA G N 1
ATOM 4379 C CA . ALA G 7 31 ? -30.635 -105.892 79.261 1.00 32.50 31 ALA G CA 1
ATOM 4380 C C . ALA G 7 31 ? -30.426 -107.059 78.341 1.00 41.66 31 ALA G C 1
ATOM 4381 O O . ALA G 7 31 ? -30.802 -108.158 78.655 1.00 55.03 31 ALA G O 1
ATOM 4383 N N . LYS G 7 32 ? -29.851 -106.811 77.185 1.00 51.06 32 LYS G N 1
ATOM 4384 C CA . LYS G 7 32 ? -29.596 -107.855 76.202 1.00 48.20 32 LYS G CA 1
ATOM 4385 C C . LYS G 7 32 ? -28.575 -108.871 76.705 1.00 47.13 32 LYS G C 1
ATOM 4386 O O . LYS G 7 32 ? -28.500 -109.986 76.196 1.00 45.41 32 LYS G O 1
ATOM 4388 N N . TYR G 7 33 ? -27.792 -108.479 77.707 1.00 39.58 33 TYR G N 1
ATOM 4389 C CA . TYR G 7 33 ? -26.736 -109.332 78.240 1.00 48.21 33 TYR G CA 1
ATOM 4390 C C . TYR G 7 33 ? -27.139 -109.982 79.548 1.00 42.97 33 TYR G C 1
ATOM 4391 O O . TYR G 7 33 ? -26.364 -110.719 80.142 1.00 36.64 33 TYR G O 1
ATOM 4400 N N . LYS G 7 34 ? -28.356 -109.714 79.994 1.00 34.79 34 LYS G N 1
ATOM 4401 C CA . LYS G 7 34 ? -28.822 -110.224 81.278 1.00 37.47 34 LYS G CA 1
ATOM 4402 C C . LYS G 7 34 ? -28.845 -111.749 81.288 1.00 43.94 34 LYS G C 1
ATOM 4403 O O . LYS G 7 34 ? -29.357 -112.374 80.358 1.00 52.89 34 LYS G O 1
ATOM 4409 N N . ASP G 7 35 ? -28.260 -112.328 82.334 1.00 44.25 35 ASP G N 1
ATOM 4410 C CA . ASP G 7 35 ? -28.224 -113.780 82.555 1.00 38.34 35 ASP G CA 1
ATOM 4411 C C . ASP G 7 35 ? -27.273 -114.526 81.622 1.00 38.64 35 ASP G C 1
ATOM 4412 O O . ASP G 7 35 ? -27.328 -115.754 81.523 1.00 37.53 35 ASP G O 1
ATOM 4417 N N . SER G 7 36 ? -26.397 -113.794 80.942 1.00 37.79 36 SER G N 1
ATOM 4418 C CA . SER G 7 36 ? -25.295 -114.458 80.261 1.00 21.53 36 SER G CA 1
ATOM 4419 C C . SER G 7 36 ? -23.945 -114.039 80.836 1.00 19.38 36 SER G C 1
ATOM 4420 O O . SER G 7 36 ? -23.846 -113.051 81.570 1.00 27.31 36 SER G O 1
ATOM 4423 N N . LYS G 7 37 ? -22.922 -114.823 80.510 1.00 16.22 37 LYS G N 1
ATOM 4424 C CA . LYS G 7 37 ? -21.567 -114.562 80.965 1.00 23.84 37 LYS G CA 1
ATOM 4425 C C . LYS G 7 37 ? -20.971 -113.384 80.196 1.00 32.75 37 LYS G C 1
ATOM 4426 O O . LYS G 7 37 ? -20.936 -113.390 78.960 1.00 38.89 37 LYS G O 1
ATOM 4432 N N . ILE G 7 38 ? -20.500 -112.376 80.924 1.00 22.91 38 ILE G N 1
ATOM 4433 C CA . ILE G 7 38 ? -19.824 -111.268 80.280 1.00 18.94 38 ILE G CA 1
ATOM 4434 C C . ILE G 7 38 ? -18.369 -111.209 80.667 1.00 23.25 38 ILE G C 1
ATOM 4435 O O . ILE G 7 38 ? -17.940 -111.796 81.668 1.00 21.20 38 ILE G O 1
ATOM 4440 N N . ARG G 7 39 ? -17.611 -110.501 79.840 1.00 25.44 39 ARG G N 1
ATOM 4441 C CA . ARG G 7 39 ? -16.193 -110.312 80.064 1.00 20.15 39 ARG G CA 1
ATOM 4442 C C . ARG G 7 39 ? -15.963 -108.822 80.342 1.00 22.00 39 ARG G C 1
ATOM 4443 O O . ARG G 7 39 ? -16.384 -107.981 79.558 1.00 31.53 39 ARG G O 1
ATOM 4451 N N . VAL G 7 40 ? -15.325 -108.484 81.460 1.00 25.84 40 VAL G N 1
ATOM 4452 C CA . VAL G 7 40 ? -15.158 -107.072 81.824 1.00 23.35 40 VAL G CA 1
ATOM 4453 C C . VAL G 7 40 ? -13.721 -106.731 82.207 1.00 26.01 40 VAL G C 1
ATOM 4454 O O . VAL G 7 40 ? -13.191 -107.247 83.180 1.00 26.03 40 VAL G O 1
ATOM 4458 N N . LYS G 7 41 ? -13.095 -105.842 81.447 1.00 14.61 41 LYS G N 1
ATOM 4459 C CA . LYS G 7 41 ? -11.754 -105.345 81.783 1.00 14.51 41 LYS G CA 1
ATOM 4460 C C . LYS G 7 41 ? -11.826 -104.180 82.761 1.00 26.83 41 LYS G C 1
ATOM 4461 O O . LYS G 7 41 ? -12.757 -103.379 82.707 1.00 23.68 41 LYS G O 1
ATOM 4467 N N . LEU G 7 42 ? -10.825 -104.078 83.626 1.00 29.08 42 LEU G N 1
ATOM 4468 C CA . LEU G 7 42 ? -10.794 -103.038 84.656 1.00 23.94 42 LEU G CA 1
ATOM 4469 C C . LEU G 7 42 ? -9.466 -102.295 84.589 1.00 27.01 42 LEU G C 1
ATOM 4470 O O . LEU G 7 42 ? -8.447 -102.871 84.192 1.00 30.26 42 LEU G O 1
ATOM 4475 N N . MET G 7 43 ? -9.494 -101.034 85.011 1.00 46.54 43 MET G N 1
ATOM 4476 C CA . MET G 7 43 ? -8.371 -100.108 84.862 1.00 56.90 43 MET G CA 1
ATOM 4477 C C . MET G 7 43 ? -6.986 -100.594 85.298 1.00 55.18 43 MET G C 1
ATOM 4478 O O . MET G 7 43 ? -5.995 -100.372 84.596 1.00 55.50 43 MET G O 1
ATOM 4483 N N . GLY G 7 44 ? -6.898 -101.240 86.447 1.00 40.56 44 GLY G N 1
ATOM 4484 C CA . GLY G 7 44 ? -5.594 -101.640 86.932 1.00 24.50 44 GLY G CA 1
ATOM 4485 C C . GLY G 7 44 ? -5.050 -102.952 86.399 1.00 42.22 44 GLY G C 1
ATOM 4486 O O . GLY G 7 44 ? -4.059 -103.456 86.935 1.00 46.63 44 GLY G O 1
ATOM 4487 N N . GLY G 7 45 ? -5.694 -103.514 85.369 1.00 37.45 45 GLY G N 1
ATOM 4488 C CA . GLY G 7 45 ? -5.210 -104.724 84.717 1.00 33.92 45 GLY G CA 1
ATOM 4489 C C . GLY G 7 45 ? -6.069 -105.972 84.890 1.00 42.72 45 GLY G C 1
ATOM 4490 O O . GLY G 7 45 ? -5.899 -106.948 84.151 1.00 49.46 45 GLY G O 1
ATOM 4491 N N . LYS G 7 46 ? -6.985 -105.952 85.857 1.00 34.88 46 LYS G N 1
ATOM 4492 C CA . LYS G 7 46 ? -7.819 -107.119 86.172 1.00 30.24 46 LYS G CA 1
ATOM 4493 C C . LYS G 7 46 ? -8.923 -107.395 85.160 1.00 23.70 46 LYS G C 1
ATOM 4494 O O . LYS G 7 46 ? -9.531 -106.481 84.615 1.00 24.60 46 LYS G O 1
ATOM 4500 N N . LEU G 7 47 ? -9.201 -108.673 84.951 1.00 34.60 47 LEU G N 1
ATOM 4501 C CA . LEU G 7 47 ? -10.302 -109.092 84.111 1.00 18.73 47 LEU G CA 1
ATOM 4502 C C . LEU G 7 47 ? -11.238 -109.938 84.928 1.00 20.39 47 LEU G C 1
ATOM 4503 O O . LEU G 7 47 ? -10.816 -110.803 85.688 1.00 21.99 47 LEU G O 1
ATOM 4508 N N . VAL G 7 48 ? -12.521 -109.720 84.743 1.00 20.27 48 VAL G N 1
ATOM 4509 C CA . VAL G 7 48 ? -13.490 -110.410 85.532 1.00 22.35 48 VAL G CA 1
ATOM 4510 C C . VAL G 7 48 ? -14.525 -110.966 84.591 1.00 21.23 48 VAL G C 1
ATOM 4511 O O . VAL G 7 48 ? -14.950 -110.286 83.661 1.00 17.52 48 VAL G O 1
ATOM 4515 N N . ILE G 7 49 ? -14.921 -112.211 84.834 1.00 18.53 49 ILE G N 1
ATOM 4516 C CA . ILE G 7 49 ? -15.886 -112.889 83.997 1.00 30.56 49 ILE G CA 1
ATOM 4517 C C . ILE G 7 49 ? -16.963 -113.418 84.921 1.00 25.41 49 ILE G C 1
ATOM 4518 O O . ILE G 7 49 ? -16.651 -113.925 85.976 1.00 21.26 49 ILE G O 1
ATOM 4523 N N . GLY G 7 50 ? -18.228 -113.290 84.537 1.00 13.92 50 GLY G N 1
ATOM 4524 C CA . GLY G 7 50 ? -19.304 -113.779 85.372 1.00 12.85 50 GLY G CA 1
ATOM 4525 C C . GLY G 7 50 ? -20.627 -113.564 84.667 1.00 12.41 50 GLY G C 1
ATOM 4526 O O . GLY G 7 50 ? -20.657 -112.957 83.591 1.00 10.77 50 GLY G O 1
ATOM 4527 N N . VAL G 7 51 ? -21.713 -114.043 85.270 1.00 25.86 51 VAL G N 1
ATOM 4528 C CA . VAL G 7 51 ? -23.046 -113.910 84.692 1.00 21.71 51 VAL G CA 1
ATOM 4529 C C . VAL G 7 51 ? -23.631 -112.586 85.142 1.00 35.97 51 VAL G C 1
ATOM 4530 O O . VAL G 7 51 ? -23.586 -112.255 86.323 1.00 24.98 51 VAL G O 1
ATOM 4534 N N . LEU G 7 52 ? -24.190 -111.827 84.214 1.00 31.81 52 LEU G N 1
ATOM 4535 C CA . LEU G 7 52 ? -24.732 -110.532 84.571 1.00 26.46 52 LEU G CA 1
ATOM 4536 C C . LEU G 7 52 ? -26.062 -110.740 85.241 1.00 32.06 52 LEU G C 1
ATOM 4537 O O . LEU G 7 52 ? -26.977 -111.299 84.642 1.00 34.48 52 LEU G O 1
ATOM 4542 N N . LYS G 7 53 ? -26.169 -110.280 86.486 1.00 25.48 53 LYS G N 1
ATOM 4543 C CA . LYS G 7 53 ? -27.421 -110.387 87.207 1.00 25.35 53 LYS G CA 1
ATOM 4544 C C . LYS G 7 53 ? -28.216 -109.095 87.165 1.00 31.73 53 LYS G C 1
ATOM 4545 O O . LYS G 7 53 ? -29.440 -109.115 87.061 1.00 41.35 53 LYS G O 1
ATOM 4551 N N . GLY G 7 54 ? -27.517 -107.970 87.227 1.00 22.67 54 GLY G N 1
ATOM 4552 C CA . GLY G 7 54 ? -28.178 -106.684 87.159 1.00 22.82 54 GLY G CA 1
ATOM 4553 C C . GLY G 7 54 ? -27.146 -105.596 87.055 1.00 15.90 54 GLY G C 1
ATOM 4554 O O . GLY G 7 54 ? -25.943 -105.848 87.144 1.00 18.65 54 GLY G O 1
ATOM 4555 N N . TYR G 7 55 ? -27.612 -104.368 86.919 1.00 21.15 55 TYR G N 1
ATOM 4556 C CA . TYR G 7 55 ? -26.716 -103.267 86.626 1.00 28.52 55 TYR G CA 1
ATOM 4557 C C . TYR G 7 55 ? -27.467 -101.973 86.856 1.00 26.78 55 TYR G C 1
ATOM 4558 O O . TYR G 7 55 ? -28.685 -101.978 87.038 1.00 27.73 55 TYR G O 1
ATOM 4567 N N . ASP G 7 56 ? -26.757 -100.856 86.787 1.00 25.53 56 ASP G N 1
ATOM 4568 C CA . ASP G 7 56 ? -27.405 -99.565 86.958 1.00 35.93 56 ASP G CA 1
ATOM 4569 C C . ASP G 7 56 ? -26.958 -98.606 85.856 1.00 43.88 56 ASP G C 1
ATOM 4570 O O . ASP G 7 56 ? -26.155 -98.987 84.999 1.00 24.88 56 ASP G O 1
ATOM 4575 N N . GLN G 7 57 ? -27.466 -97.376 85.876 1.00 47.29 57 GLN G N 1
ATOM 4576 C CA . GLN G 7 57 ? -27.134 -96.364 84.857 1.00 25.67 57 GLN G CA 1
ATOM 4577 C C . GLN G 7 57 ? -25.644 -95.980 84.816 1.00 25.95 57 GLN G C 1
ATOM 4578 O O . GLN G 7 57 ? -25.106 -95.673 83.752 1.00 56.56 57 GLN G O 1
ATOM 4584 N N . LEU G 7 58 ? -24.991 -95.997 85.981 1.00 25.18 58 LEU G N 1
ATOM 4585 C CA . LEU G 7 58 ? -23.557 -95.720 86.101 1.00 25.65 58 LEU G CA 1
ATOM 4586 C C . LEU G 7 58 ? -22.682 -96.934 85.764 1.00 29.05 58 LEU G C 1
ATOM 4587 O O . LEU G 7 58 ? -21.471 -96.907 85.987 1.00 32.92 58 LEU G O 1
ATOM 4592 N N . MET G 7 59 ? -23.306 -97.993 85.244 1.00 22.49 59 MET G N 1
ATOM 4593 C CA . MET G 7 59 ? -22.608 -99.219 84.848 1.00 29.15 59 MET G CA 1
ATOM 4594 C C . MET G 7 59 ? -21.883 -99.985 85.971 1.00 30.86 59 MET G C 1
ATOM 4595 O O . MET G 7 59 ? -20.975 -100.784 85.695 1.00 33.04 59 MET G O 1
ATOM 4600 N N . ASN G 7 60 ? -22.268 -99.728 87.224 1.00 13.96 60 ASN G N 1
ATOM 4601 C CA . ASN G 7 60 ? -22.014 -100.682 88.280 1.00 21.27 60 ASN G CA 1
ATOM 4602 C C . ASN G 7 60 ? -22.721 -101.947 87.847 1.00 16.52 60 ASN G C 1
ATOM 4603 O O . ASN G 7 60 ? -23.812 -101.879 87.276 1.00 16.44 60 ASN G O 1
ATOM 4608 N N . LEU G 7 61 ? -22.140 -103.101 88.134 1.00 11.42 61 LEU G N 1
ATOM 4609 C CA . LEU G 7 61 ? -22.754 -104.387 87.710 1.00 14.64 61 LEU G CA 1
ATOM 4610 C C . LEU G 7 61 ? -22.865 -105.377 88.857 1.00 22.32 61 LEU G C 1
ATOM 4611 O O . LEU G 7 61 ? -22.006 -105.396 89.727 1.00 25.21 61 LEU G O 1
ATOM 4616 N N . VAL G 7 62 ? -23.904 -106.207 88.835 1.00 39.51 62 VAL G N 1
ATOM 4617 C CA . VAL G 7 62 ? -23.929 -107.393 89.690 1.00 22.46 62 VAL G CA 1
ATOM 4618 C C . VAL G 7 62 ? -23.596 -108.651 88.870 1.00 19.52 62 VAL G C 1
ATOM 4619 O O . VAL G 7 62 ? -24.340 -109.022 87.955 1.00 27.36 62 VAL G O 1
ATOM 4623 N N . LEU G 7 63 ? -22.478 -109.294 89.205 1.00 16.33 63 LEU G N 1
ATOM 4624 C CA . LEU G 7 63 ? -22.070 -110.534 88.555 1.00 26.54 63 LEU G CA 1
ATOM 4625 C C . LEU G 7 63 ? -22.092 -111.719 89.516 1.00 38.14 63 LEU G C 1
ATOM 4626 O O . LEU G 7 63 ? -21.616 -111.611 90.653 1.00 22.24 63 LEU G O 1
ATOM 4631 N N . ASP G 7 64 ? -22.611 -112.851 89.035 1.00 43.54 64 ASP G N 1
ATOM 4632 C CA . ASP G 7 64 ? -22.521 -114.104 89.773 1.00 32.02 64 ASP G CA 1
ATOM 4633 C C . ASP G 7 64 ? -21.513 -115.077 89.160 1.00 34.41 64 ASP G C 1
ATOM 4634 O O . ASP G 7 64 ? -21.106 -114.911 88.011 1.00 31.82 64 ASP G O 1
ATOM 4639 N N . ASP G 7 65 ? -21.116 -116.084 89.941 1.00 39.74 65 ASP G N 1
ATOM 4640 C CA . ASP G 7 65 ? -20.075 -117.035 89.547 1.00 42.30 65 ASP G CA 1
ATOM 4641 C C . ASP G 7 65 ? -18.875 -116.294 88.998 1.00 33.92 65 ASP G C 1
ATOM 4642 O O . ASP G 7 65 ? -18.324 -116.646 87.952 1.00 39.40 65 ASP G O 1
ATOM 4647 N N . THR G 7 66 ? -18.486 -115.245 89.708 1.00 22.92 66 THR G N 1
ATOM 4648 C CA . THR G 7 66 ? -17.477 -114.351 89.194 1.00 26.32 66 THR G CA 1
ATOM 4649 C C . THR G 7 66 ? -16.113 -115.006 89.289 1.00 24.53 66 THR G C 1
ATOM 4650 O O . THR G 7 66 ? -15.732 -115.528 90.337 1.00 34.55 66 THR G O 1
ATOM 4654 N N . VAL G 7 67 ? -15.374 -114.959 88.189 1.00 28.23 67 VAL G N 1
ATOM 4655 C CA . VAL G 7 67 ? -13.954 -115.299 88.224 1.00 28.02 67 VAL G CA 1
ATOM 4656 C C . VAL G 7 67 ? -13.101 -114.050 87.939 1.00 27.85 67 VAL G C 1
ATOM 4657 O O . VAL G 7 67 ? -13.380 -113.296 87.015 1.00 35.62 67 VAL G O 1
ATOM 4661 N N . GLU G 7 68 ? -12.073 -113.849 88.761 1.00 24.35 68 GLU G N 1
ATOM 4662 C CA . GLU G 7 68 ? -11.188 -112.703 88.648 1.00 29.74 68 GLU G CA 1
ATOM 4663 C C . GLU G 7 68 ? -9.796 -113.151 88.215 1.00 29.35 68 GLU G C 1
ATOM 4664 O O . GLU G 7 68 ? -9.167 -113.972 88.871 1.00 32.74 68 GLU G O 1
ATOM 4670 N N . TYR G 7 69 ? -9.328 -112.626 87.090 1.00 27.36 69 TYR G N 1
ATOM 4671 C CA . TYR G 7 69 ? -7.985 -112.921 86.612 1.00 32.83 69 TYR G CA 1
ATOM 4672 C C . TYR G 7 69 ? -7.114 -111.724 86.898 1.00 35.82 69 TYR G C 1
ATOM 4673 O O . TYR G 7 69 ? -7.550 -110.585 86.758 1.00 43.43 69 TYR G O 1
ATOM 4682 N N . MET G 7 70 ? -5.878 -111.974 87.298 1.00 38.85 70 MET G N 1
ATOM 4683 C CA . MET G 7 70 ? -5.012 -110.872 87.663 1.00 44.30 70 MET G CA 1
ATOM 4684 C C . MET G 7 70 ? -3.801 -110.710 86.751 1.00 47.08 70 MET G C 1
ATOM 4685 O O . MET G 7 70 ? -3.415 -111.633 86.025 1.00 53.40 70 MET G O 1
ATOM 4690 N N . SER G 7 71 ? -3.231 -109.512 86.780 1.00 72.00 71 SER G N 1
ATOM 4691 C CA . SER G 7 71 ? -1.988 -109.223 86.085 1.00 72.00 71 SER G CA 1
ATOM 4692 C C . SER G 7 71 ? -0.923 -108.881 87.125 1.00 72.00 71 SER G C 1
ATOM 4693 O O . SER G 7 71 ? -1.244 -108.584 88.282 1.00 72.00 71 SER G O 1
ATOM 4695 N N . ILE G 7 82 ? -1.519 -115.355 84.215 1.00 118.78 82 ILE G N 1
ATOM 4696 C CA . ILE G 7 82 ? -2.557 -115.691 83.248 1.00 118.78 82 ILE G CA 1
ATOM 4697 C C . ILE G 7 82 ? -3.611 -116.607 83.867 1.00 118.78 82 ILE G C 1
ATOM 4698 O O . ILE G 7 82 ? -4.172 -116.288 84.916 1.00 118.78 82 ILE G O 1
ATOM 4700 N N . SER G 7 83 ? -3.869 -117.741 83.219 1.00 91.18 83 SER G N 1
ATOM 4701 C CA . SER G 7 83 ? -4.939 -118.654 83.629 1.00 85.17 83 SER G CA 1
ATOM 4702 C C . SER G 7 83 ? -4.756 -119.238 85.027 1.00 75.51 83 SER G C 1
ATOM 4703 O O . SER G 7 83 ? -5.730 -119.456 85.747 1.00 71.36 83 SER G O 1
ATOM 4705 N N . LYS G 7 84 ? -3.528 -119.488 85.401 1.00 114.43 84 LYS G N 1
ATOM 4706 C CA . LYS G 7 84 ? -3.268 -120.045 86.712 1.00 109.72 84 LYS G CA 1
ATOM 4707 C C . LYS G 7 84 ? -3.716 -119.038 87.745 1.00 97.57 84 LYS G C 1
ATOM 4708 O O . LYS G 7 84 ? -4.033 -119.378 88.867 1.00 86.99 84 LYS G O 1
ATOM 4710 N N . ASN G 7 85 ? -3.711 -117.778 87.342 1.00 113.94 85 ASN G N 1
ATOM 4711 C CA . ASN G 7 85 ? -4.142 -116.683 88.161 1.00 126.96 85 ASN G CA 1
ATOM 4712 C C . ASN G 7 85 ? -5.661 -116.481 88.136 1.00 123.17 85 ASN G C 1
ATOM 4713 O O . ASN G 7 85 ? -6.158 -115.471 87.671 1.00 116.88 85 ASN G O 1
ATOM 4715 N N . ALA G 7 86 ? -6.390 -117.438 88.677 1.00 70.62 86 ALA G N 1
ATOM 4716 C CA . ALA G 7 86 ? -7.813 -117.319 88.739 1.00 62.68 86 ALA G CA 1
ATOM 4717 C C . ALA G 7 86 ? -8.304 -117.462 90.154 1.00 47.49 86 ALA G C 1
ATOM 4718 O O . ALA G 7 86 ? -7.932 -118.379 90.866 1.00 54.10 86 ALA G O 1
ATOM 4720 N N . ARG G 7 87 ? -9.146 -116.537 90.558 1.00 40.20 87 ARG G N 1
ATOM 4721 C CA . ARG G 7 87 ? -9.838 -116.683 91.829 1.00 37.32 87 ARG G CA 1
ATOM 4722 C C . ARG G 7 87 ? -11.338 -116.680 91.598 1.00 34.51 87 ARG G C 1
ATOM 4723 O O . ARG G 7 87 ? -11.850 -115.901 90.800 1.00 39.60 87 ARG G O 1
ATOM 4731 N N . LYS G 7 88 ? -12.043 -117.547 92.311 1.00 38.32 88 LYS G N 1
ATOM 4732 C CA . LYS G 7 88 ? -13.496 -117.508 92.313 1.00 40.43 88 LYS G CA 1
ATOM 4733 C C . LYS G 7 88 ? -13.950 -116.573 93.430 1.00 47.47 88 LYS G C 1
ATOM 4734 O O . LYS G 7 88 ? -13.371 -116.565 94.516 1.00 59.44 88 LYS G O 1
ATOM 4740 N N . LEU G 7 89 ? -14.963 -115.762 93.142 1.00 40.06 89 LEU G N 1
ATOM 4741 C CA . LEU G 7 89 ? -15.434 -114.748 94.080 1.00 27.60 89 LEU G CA 1
ATOM 4742 C C . LEU G 7 89 ? -16.933 -114.873 94.293 1.00 29.90 89 LEU G C 1
ATOM 4743 O O . LEU G 7 89 ? -17.495 -114.295 95.222 1.00 43.71 89 LEU G O 1
ATOM 4748 N N . GLY G 7 90 ? -17.574 -115.621 93.406 1.00 22.18 90 GLY G N 1
ATOM 4749 C CA . GLY G 7 90 ? -19.011 -115.806 93.456 1.00 29.75 90 GLY G CA 1
ATOM 4750 C C . GLY G 7 90 ? -19.773 -114.544 93.099 1.00 21.16 90 GLY G C 1
ATOM 4751 O O . GLY G 7 90 ? -19.560 -113.950 92.036 1.00 32.29 90 GLY G O 1
ATOM 4752 N N . LEU G 7 91 ? -20.668 -114.140 93.994 1.00 24.03 91 LEU G N 1
ATOM 4753 C CA . LEU G 7 91 ? -21.517 -112.985 93.768 1.00 29.38 91 LEU G CA 1
ATOM 4754 C C . LEU G 7 91 ? -20.729 -111.721 94.097 1.00 38.52 91 LEU G C 1
ATOM 4755 O O . LEU G 7 91 ? -20.128 -111.622 95.159 1.00 26.93 91 LEU G O 1
ATOM 4760 N N . THR G 7 92 ? -20.713 -110.764 93.174 1.00 31.27 92 THR G N 1
ATOM 4761 C CA . THR G 7 92 ? -19.908 -109.554 93.345 1.00 23.71 92 THR G CA 1
ATOM 4762 C C . THR G 7 92 ? -20.551 -108.310 92.725 1.00 26.53 92 THR G C 1
ATOM 4763 O O . THR G 7 92 ? -21.501 -108.397 91.948 1.00 28.30 92 THR G O 1
ATOM 4767 N N . VAL G 7 93 ? -20.001 -107.153 93.074 1.00 20.38 93 VAL G N 1
ATOM 4768 C CA . VAL G 7 93 ? -20.440 -105.881 92.534 1.00 18.24 93 VAL G CA 1
ATOM 4769 C C . VAL G 7 93 ? -19.196 -105.230 91.989 1.00 18.67 93 VAL G C 1
ATOM 4770 O O . VAL G 7 93 ? -18.209 -105.067 92.716 1.00 23.24 93 VAL G O 1
ATOM 4774 N N . ILE G 7 94 ? -19.231 -104.878 90.709 1.00 13.31 94 ILE G N 1
ATOM 4775 C CA . ILE G 7 94 ? -18.119 -104.201 90.079 1.00 13.03 94 ILE G CA 1
ATOM 4776 C C . ILE G 7 94 ? -18.479 -102.736 89.946 1.00 13.85 94 ILE G C 1
ATOM 4777 O O . ILE G 7 94 ? -19.586 -102.404 89.509 1.00 23.36 94 ILE G O 1
ATOM 4782 N N . ARG G 7 95 ? -17.540 -101.853 90.266 1.00 15.74 95 ARG G N 1
ATOM 4783 C CA . ARG G 7 95 ? -17.782 -100.414 90.134 1.00 21.79 95 ARG G CA 1
ATOM 4784 C C . ARG G 7 95 ? -17.743 -99.961 88.674 1.00 29.26 95 ARG G C 1
ATOM 4785 O O . ARG G 7 95 ? -16.751 -100.189 87.984 1.00 16.91 95 ARG G O 1
ATOM 4793 N N . GLY G 7 96 ? -18.805 -99.284 88.229 1.00 20.63 96 GLY G N 1
ATOM 4794 C CA . GLY G 7 96 ? -18.868 -98.734 86.885 1.00 26.05 96 GLY G CA 1
ATOM 4795 C C . GLY G 7 96 ? -17.734 -97.779 86.553 1.00 17.17 96 GLY G C 1
ATOM 4796 O O . GLY G 7 96 ? -17.395 -97.562 85.385 1.00 31.67 96 GLY G O 1
ATOM 4797 N N . THR G 7 97 ? -17.122 -97.252 87.602 1.00 13.22 97 THR G N 1
ATOM 4798 C CA . THR G 7 97 ? -16.090 -96.236 87.516 1.00 15.24 97 THR G CA 1
ATOM 4799 C C . THR G 7 97 ? -14.756 -96.760 87.005 1.00 12.57 97 THR G C 1
ATOM 4800 O O . THR G 7 97 ? -14.016 -96.024 86.332 1.00 21.18 97 THR G O 1
ATOM 4804 N N . ILE G 7 98 ? -14.443 -98.024 87.315 1.00 13.24 98 ILE G N 1
ATOM 4805 C CA . ILE G 7 98 ? -13.169 -98.618 86.890 1.00 19.71 98 ILE G CA 1
ATOM 4806 C C . ILE G 7 98 ? -13.302 -99.542 85.688 1.00 18.66 98 ILE G C 1
ATOM 4807 O O . ILE G 7 98 ? -12.361 -100.232 85.312 1.00 16.07 98 ILE G O 1
ATOM 4812 N N . LEU G 7 99 ? -14.490 -99.587 85.119 1.00 19.35 99 LEU G N 1
ATOM 4813 C CA . LEU G 7 99 ? -14.746 -100.428 83.977 1.00 28.80 99 LEU G CA 1
ATOM 4814 C C . LEU G 7 99 ? -14.085 -99.770 82.758 1.00 23.11 99 LEU G C 1
ATOM 4815 O O . LEU G 7 99 ? -14.248 -98.567 82.556 1.00 22.10 99 LEU G O 1
ATOM 4820 N N . VAL G 7 100 ? -13.321 -100.539 81.981 1.00 32.38 100 VAL G N 1
ATOM 4821 C CA . VAL G 7 100 ? -12.773 -100.024 80.725 1.00 39.56 100 VAL G CA 1
ATOM 4822 C C . VAL G 7 100 ? -13.353 -100.693 79.472 1.00 33.00 100 VAL G C 1
ATOM 4823 O O . VAL G 7 100 ? -13.514 -100.048 78.462 1.00 19.46 100 VAL G O 1
ATOM 4827 N N . SER G 7 101 ? -13.675 -101.977 79.536 1.00 20.97 101 SER G N 1
ATOM 4828 C CA . SER G 7 101 ? -14.514 -102.560 78.498 1.00 16.32 101 SER G CA 1
ATOM 4829 C C . SER G 7 101 ? -15.383 -103.732 78.971 1.00 14.20 101 SER G C 1
ATOM 4830 O O . SER G 7 101 ? -15.067 -104.447 79.931 1.00 21.03 101 SER G O 1
ATOM 4833 N N . LEU G 7 102 ? -16.479 -103.913 78.255 1.00 18.60 102 LEU G N 1
ATOM 4834 C CA . LEU G 7 102 ? -17.408 -104.988 78.495 1.00 23.27 102 LEU G CA 1
ATOM 4835 C C . LEU G 7 102 ? -17.689 -105.661 77.150 1.00 23.36 102 LEU G C 1
ATOM 4836 O O . LEU G 7 102 ? -17.797 -104.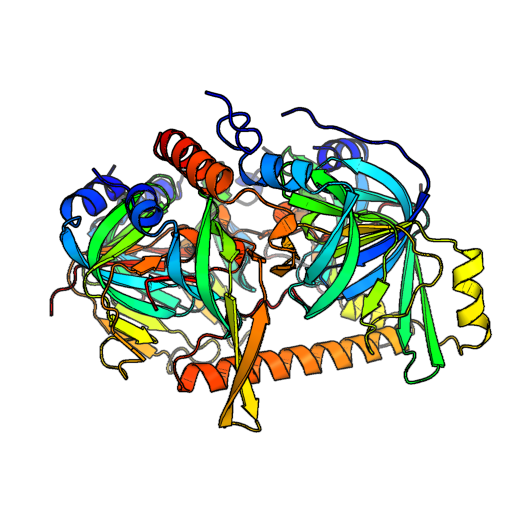985 76.131 1.00 22.56 102 LEU G O 1
ATOM 4841 N N . SER G 7 103 ? -17.774 -106.984 77.152 1.00 23.25 103 SER G N 1
ATOM 4842 C CA . SER G 7 103 ? -18.259 -107.743 75.993 1.00 21.05 103 SER G CA 1
ATOM 4843 C C . SER G 7 103 ? -18.841 -109.062 76.491 1.00 36.21 103 SER G C 1
ATOM 4844 O O . SER G 7 103 ? -18.736 -109.394 77.672 1.00 34.32 103 SER G O 1
ATOM 4847 N N . SER G 7 104 ? -19.471 -109.802 75.588 1.00 39.99 104 SER G N 1
ATOM 4848 C CA . SER G 7 104 ? -19.874 -111.164 75.895 1.00 25.34 104 SER G CA 1
ATOM 4849 C C . SER G 7 104 ? -18.627 -111.985 76.207 1.00 28.27 104 SER G C 1
ATOM 4850 O O . SER G 7 104 ? -17.545 -111.682 75.710 1.00 27.18 104 SER G O 1
ATOM 4853 N N . ALA G 7 105 ? -18.772 -112.993 77.060 1.00 27.03 105 ALA G N 1
ATOM 4854 C CA . ALA G 7 105 ? -17.684 -113.925 77.301 1.00 38.43 105 ALA G CA 1
ATOM 4855 C C . ALA G 7 105 ? -17.524 -114.885 76.109 1.00 18.18 105 ALA G C 1
ATOM 4856 O O . ALA G 7 105 ? -16.448 -115.445 75.914 1.00 24.64 105 ALA G O 1
ATOM 4858 N N . GLU G 7 106 ? -18.594 -115.061 75.337 1.00 34.52 106 GLU G N 1
ATOM 4859 C CA . GLU G 7 106 ? -18.541 -115.809 74.089 1.00 34.52 106 GLU G CA 1
ATOM 4860 C C . GLU G 7 106 ? -17.735 -115.046 73.046 1.00 34.52 106 GLU G C 1
ATOM 4861 O O . GLU G 7 106 ? -17.908 -113.843 72.895 1.00 34.52 106 GLU G O 1
ATOM 4867 N N . GLY G 7 107 ? -16.856 -115.743 72.335 1.00 35.06 107 GLY G N 1
ATOM 4868 C CA . GLY G 7 107 ? -16.047 -115.133 71.288 1.00 35.06 107 GLY G CA 1
ATOM 4869 C C . GLY G 7 107 ? -15.413 -116.178 70.371 1.00 35.06 107 GLY G C 1
ATOM 4870 O O . GLY G 7 107 ? -15.649 -117.367 70.553 1.00 35.06 107 GLY G O 1
ATOM 4871 N N . SER G 7 108 ? -14.601 -115.753 69.405 1.00 38.59 108 SER G N 1
ATOM 4872 C CA . SER G 7 108 ? -13.904 -116.710 68.547 1.00 38.59 108 SER G CA 1
ATOM 4873 C C . SER G 7 108 ? -12.406 -116.465 68.464 1.00 38.59 108 SER G C 1
ATOM 4874 O O . SER G 7 108 ? -11.977 -115.343 68.226 1.00 38.59 108 SER G O 1
ATOM 4877 N N . ASP G 7 109 ? -11.602 -117.509 68.629 1.00 35.03 109 ASP G N 1
ATOM 4878 C CA . ASP G 7 109 ? -10.159 -117.373 68.432 1.00 35.03 109 ASP G CA 1
ATOM 4879 C C . ASP G 7 109 ? -9.757 -117.399 66.947 1.00 35.03 109 ASP G C 1
ATOM 4880 O O . ASP G 7 109 ? -10.397 -118.066 66.132 1.00 35.03 109 ASP G O 1
ATOM 4885 N N . VAL G 7 110 ? -8.690 -116.662 66.638 1.00 55.06 110 VAL G N 1
ATOM 4886 C CA . VAL G 7 110 ? -8.211 -116.400 65.278 1.00 55.06 110 VAL G CA 1
ATOM 4887 C C . VAL G 7 110 ? -9.316 -116.244 64.240 1.00 55.06 110 VAL G C 1
ATOM 4888 O O . VAL G 7 110 ? -10.099 -115.296 64.295 1.00 55.06 110 VAL G O 1
#

Nearest PDB structures (foldseek):
  4m77-assembly2_K  TM=1.001E+00  e=1.125E-12  Saccharomyces cerevisiae S288C
  4m75-assembly1_D  TM=9.914E-01  e=3.223E-11  Saccharomyces cerevisiae S288C
  4m75-assembly1_E  TM=9.176E-01  e=1.018E-05  Saccharomyces cerevisiae S288C
  8qo9-assembly1_63  TM=8.798E-01  e=3.005E-05  Homo sapiens
  6ppp-assembly2_P  TM=8.441E-01  e=3.732E-05  Schizosaccharomyces pombe 972h-

Organism: Saccharomyces cerevisiae (strain ATCC 204508 / S288c) (NCBI:txid559292)